Protein AF-A0A0P6VWA3-F1 (afdb_monomer_lite)

pLDDT: mean 84.45, std 20.55, range [25.78, 98.88]

Sequence (606 aa):
MAIVDSGRASSKIQTGTGPLGTPTGGAEAATGVLQTRLVQVMPKGQDPVPPPPKTKSGEGVPLSDRQVEQQPPVPKLVRAAAAAGVATKDELITTSGRPKDDRFFGLYKMSTGYKAVLGALEDYHGTVKNADTSGKTPRETVKSLMGQLDRIYDNADRYAAKAKHSHKGMVNEVQMQVEQDREVLAGLDKELADGGKIPAGMSFEKVLAFAREGISLNDMATVKDMTPLEARNHIEYQTIGKDIPEKTKTEYTEHGFRASEAVPLEQTGLGLFGGMKYRSLDIPITPETVTGTFSESTRTGKVEQLGSGACNTVYKTQFKLDGGKTFDGVFKPLAANDPNRSHRPEHGWVAKQTGVNQYNPQIALRNLATCSVANALKFDVVPHTEIGFTDIGKGETLGLVMARAQGKQAASTPREVFDNPEVRREIVKLQLLDHLVGQGDRHANNYFINVDKGTGKVTVTGIDNDQCFGKNLTDPNGIAQGYEDHNDGFRGTTLPPVIDSDMARAFETMTKEGLAVSMKGLRPSEISAAQDRLQAIKDHIGELRTKGRVIDPDKWGDKDVMKRFNSDNSYLGRDRHDAPRGTPSQVQQLDERQRMLQQNLALLFD

Radius of gyration: 30.19 Å; chains: 1; bounding box: 81×99×80 Å

Secondary structure (DSSP, 8-state):
-------------PPPP-------------EEEETTEEEE-PPS--PPPPPPPP--------GGG---PPPPSP-SHHHHTTSPPSPPHHHHHHHH--TT---BTTB----HHHHHHHHHHHHHHHHHHTGGGS---HHHHHHHHHHHHHHHHHHHHHHHTSTT-TTHHHHHHHHHHHHHHHHHHHHHHHHHHTT--PPTT--HHHHHHHHHTT--HHHHHHHTTS-HHHHHHHHHHHHS-TTS-HHHHHHHHHTT--HHHHHHHHHTT-HHHHHHHHHHTT---STTT----SSTTTB-SPPEEEEE-SS-EEEEEEEE-GGG-EEEEEEEEPPPP-TT-SS-S---HHHHHHT--TTS--HHHHHHHHHHHHHHHT---S--EEEEEEE-SSSEEEEEEEEPPPSEEGGGS-GGGGGSHHHHHHHHHHHHHHHHHT-TT--TTSEEEEE-TTT--EEEEE--GGG---TT--SGGGGBTTSSTT-TT--B-PPPS-EEHHHHHHHHH--HHHHHHHTBTB-HHHHHHHHHHHHHHHHHHHHHHHTT-EE-GGGGG-HHHHTT--TTT-HHHHHHHHSPPPPHHHHHHHHHHHHHHHHHHHHHH-

Organism: NCBI:txid665126

Structure (mmCIF, N/CA/C/O backbone):
data_AF-A0A0P6VWA3-F1
#
_entry.id   AF-A0A0P6VWA3-F1
#
loop_
_atom_site.group_PDB
_atom_site.id
_atom_site.type_symbol
_atom_site.label_atom_id
_atom_site.label_alt_id
_atom_site.label_comp_id
_atom_site.label_asym_id
_atom_site.label_entity_id
_atom_site.label_seq_id
_atom_site.pdbx_PDB_ins_code
_atom_site.Cartn_x
_atom_site.Cartn_y
_atom_site.Cartn_z
_atom_site.occupancy
_atom_site.B_iso_or_equiv
_atom_site.auth_seq_id
_atom_site.auth_comp_id
_atom_site.auth_asym_id
_atom_site.auth_atom_id
_atom_site.pdbx_PDB_model_num
ATOM 1 N N . MET A 1 1 ? 10.623 -0.859 39.874 1.00 29.02 1 MET A N 1
ATOM 2 C CA . MET A 1 1 ? 12.066 -0.849 40.204 1.00 29.02 1 MET A CA 1
ATOM 3 C C . MET A 1 1 ? 12.546 0.591 40.093 1.00 29.02 1 MET A C 1
ATOM 5 O O . MET A 1 1 ? 12.184 1.243 39.125 1.00 29.02 1 MET A O 1
ATOM 9 N N . ALA A 1 2 ? 13.194 1.103 41.137 1.00 28.30 2 ALA A N 1
ATOM 10 C CA . ALA A 1 2 ? 13.458 2.525 41.385 1.00 28.30 2 ALA A CA 1
ATOM 11 C C . ALA A 1 2 ? 14.798 3.029 40.798 1.00 28.30 2 ALA A C 1
ATOM 13 O O . ALA A 1 2 ? 15.605 2.196 40.393 1.00 28.30 2 ALA A O 1
ATOM 14 N N . ILE A 1 3 ? 15.021 4.359 40.932 1.00 28.89 3 ILE A N 1
ATOM 15 C CA . ILE A 1 3 ? 16.297 5.140 40.921 1.00 28.89 3 ILE A CA 1
ATOM 16 C C . ILE A 1 3 ? 16.714 5.697 39.532 1.00 28.89 3 ILE A C 1
ATOM 18 O O . ILE A 1 3 ? 16.654 4.955 38.565 1.00 28.89 3 ILE A O 1
ATOM 22 N N . VAL A 1 4 ? 17.174 6.947 39.303 1.00 29.80 4 VAL A N 1
ATOM 23 C CA . VAL A 1 4 ? 17.356 8.206 40.073 1.00 29.80 4 VAL A CA 1
ATOM 24 C C . VAL A 1 4 ? 17.513 9.389 39.087 1.00 29.80 4 VAL A C 1
ATOM 26 O O . VAL A 1 4 ? 17.902 9.224 37.935 1.00 29.80 4 VAL A O 1
ATOM 29 N N . ASP A 1 5 ? 17.201 10.562 39.629 1.00 31.12 5 ASP A N 1
ATOM 30 C CA . ASP A 1 5 ? 17.379 11.965 39.230 1.00 31.12 5 ASP A CA 1
ATOM 31 C C . ASP A 1 5 ? 18.788 12.401 38.734 1.00 31.12 5 ASP A C 1
ATOM 33 O O . ASP A 1 5 ? 19.809 11.915 39.217 1.00 31.12 5 ASP A O 1
ATOM 37 N N . SER A 1 6 ? 18.852 13.398 37.837 1.00 29.02 6 SER A N 1
ATOM 38 C CA . SER A 1 6 ? 19.932 14.410 37.803 1.00 29.02 6 SER A CA 1
ATOM 39 C C . SER A 1 6 ? 19.536 15.627 36.948 1.00 29.02 6 SER A C 1
ATOM 41 O O . SER A 1 6 ? 19.203 15.516 35.768 1.00 29.02 6 SER A O 1
ATOM 43 N N . GLY A 1 7 ? 19.555 16.807 37.575 1.00 26.28 7 GLY A N 1
ATOM 44 C CA . GLY A 1 7 ? 19.090 18.071 37.007 1.00 26.28 7 GLY A CA 1
ATOM 45 C C . GLY A 1 7 ? 20.069 18.802 36.083 1.00 26.28 7 GLY A C 1
ATOM 46 O O . GLY A 1 7 ? 21.224 18.414 35.899 1.00 26.28 7 GLY A O 1
ATOM 47 N N . ARG A 1 8 ? 19.614 19.939 35.534 1.00 28.30 8 ARG A N 1
ATOM 48 C CA . ARG A 1 8 ? 20.499 20.963 34.964 1.00 28.30 8 ARG A CA 1
ATOM 49 C C . ARG A 1 8 ? 19.895 22.370 34.978 1.00 28.30 8 ARG A C 1
ATOM 51 O O . ARG A 1 8 ? 18.686 22.557 34.952 1.00 28.30 8 ARG A O 1
ATOM 58 N N . ALA A 1 9 ? 20.821 23.320 35.066 1.00 29.31 9 ALA A N 1
ATOM 59 C CA . ALA A 1 9 ? 20.703 24.713 35.472 1.00 29.31 9 ALA A CA 1
ATOM 60 C C . ALA A 1 9 ? 19.922 25.649 34.531 1.00 29.31 9 ALA A C 1
ATOM 62 O O . ALA A 1 9 ? 19.940 25.508 33.311 1.00 29.31 9 ALA A O 1
ATOM 63 N N . SER A 1 10 ? 19.337 26.684 35.140 1.00 29.56 10 SER A N 1
ATOM 64 C CA . SER A 1 10 ? 18.734 27.861 34.509 1.00 29.56 10 SER A CA 1
ATOM 65 C C . SER A 1 10 ? 19.758 28.985 34.299 1.00 29.56 10 SER A C 1
ATOM 67 O O . SER A 1 10 ? 20.452 29.352 35.250 1.00 29.56 10 SER A O 1
ATOM 69 N N . SER A 1 11 ? 19.782 29.613 33.121 1.00 29.30 11 SER A N 1
ATOM 70 C CA . SER A 1 11 ? 20.438 30.909 32.893 1.00 29.30 11 SER A CA 1
ATOM 71 C C . SER A 1 11 ? 19.397 31.988 32.561 1.00 29.30 11 SER A C 1
ATOM 73 O O . SER A 1 11 ? 18.487 31.785 31.761 1.00 29.30 11 SER A O 1
ATOM 75 N N . LYS A 1 12 ? 19.513 33.137 33.238 1.00 30.42 12 LYS A N 1
ATOM 76 C CA . LYS A 1 12 ? 18.725 34.360 33.019 1.00 30.42 12 LYS A CA 1
ATOM 77 C C . LYS A 1 12 ? 19.451 35.253 32.009 1.00 30.42 12 LYS A C 1
ATOM 79 O O . LYS A 1 12 ? 20.659 35.433 32.133 1.00 30.42 12 LYS A O 1
ATOM 84 N N . ILE A 1 13 ? 18.713 35.867 31.084 1.00 33.00 13 ILE A N 1
ATOM 85 C CA . ILE A 1 13 ? 19.200 36.946 30.210 1.00 33.00 13 ILE A CA 1
ATOM 86 C C . ILE A 1 13 ? 18.496 38.249 30.616 1.00 33.00 13 ILE A C 1
ATOM 88 O O . ILE A 1 13 ? 17.271 38.296 30.712 1.00 33.00 13 ILE A O 1
ATOM 92 N N . GLN A 1 14 ? 19.294 39.284 30.892 1.00 28.48 14 GLN A N 1
ATOM 93 C CA . GLN A 1 14 ? 18.875 40.663 31.162 1.00 28.48 14 GLN A CA 1
ATOM 94 C C . GLN A 1 14 ? 18.567 41.406 29.855 1.00 28.48 14 GLN A C 1
ATOM 96 O O . GLN A 1 14 ? 19.336 41.334 28.899 1.00 28.48 14 GLN A O 1
ATOM 101 N N . THR A 1 15 ? 17.482 42.179 29.844 1.00 31.05 15 THR A N 1
ATOM 102 C CA . THR A 1 15 ? 17.132 43.134 28.784 1.00 31.05 15 THR A CA 1
ATOM 103 C C . THR A 1 15 ? 17.489 44.554 29.223 1.00 31.05 15 THR A C 1
ATOM 105 O O . THR A 1 15 ? 16.989 45.019 30.246 1.00 31.05 15 THR A O 1
ATOM 108 N N . GLY A 1 16 ? 18.329 45.244 28.450 1.00 30.78 16 GLY A N 1
ATOM 109 C CA . GLY A 1 16 ? 18.623 46.669 28.613 1.00 30.78 16 GLY A CA 1
ATOM 110 C C . GLY A 1 16 ? 17.874 47.507 27.576 1.00 30.78 16 GLY A C 1
ATOM 111 O O . GLY A 1 16 ? 17.970 47.247 26.380 1.00 30.78 16 GLY A O 1
ATOM 112 N N . THR A 1 17 ? 17.132 48.507 28.042 1.00 38.19 17 THR A N 1
ATOM 113 C CA . THR A 1 17 ? 16.435 49.524 27.239 1.00 38.19 17 THR A CA 1
ATOM 114 C C . THR A 1 17 ? 17.235 50.828 27.230 1.00 38.19 17 THR A C 1
ATOM 116 O O . THR A 1 17 ? 17.631 51.298 28.295 1.00 38.19 17 THR A O 1
ATOM 119 N N . GLY A 1 18 ? 17.417 51.442 26.058 1.00 30.61 18 GLY A N 1
ATOM 120 C CA . GLY A 1 18 ? 17.991 52.785 25.892 1.00 30.61 18 GLY A CA 1
ATOM 121 C C . GLY A 1 18 ? 17.266 53.575 24.786 1.00 30.61 18 GLY A C 1
ATOM 122 O O . GLY A 1 18 ? 16.712 52.942 23.885 1.00 30.61 18 GLY A O 1
ATOM 123 N N . PRO A 1 19 ? 17.197 54.922 24.866 1.00 46.25 19 PRO A N 1
ATOM 124 C CA . PRO A 1 19 ? 16.152 55.714 24.214 1.00 46.25 19 PRO A CA 1
ATOM 125 C C . PRO A 1 19 ? 16.518 56.249 22.818 1.00 46.25 19 PRO A C 1
ATOM 127 O O . PRO A 1 19 ? 17.682 56.460 22.483 1.00 46.25 19 PRO A O 1
ATOM 130 N N . LEU A 1 20 ? 15.468 56.499 22.030 1.00 33.12 20 LEU A N 1
ATOM 131 C CA . LEU A 1 20 ? 15.472 57.045 20.671 1.00 33.12 20 LEU A CA 1
ATOM 132 C C . LEU A 1 20 ? 15.715 58.562 20.654 1.00 33.12 20 LEU A C 1
ATOM 134 O O . LEU A 1 20 ? 15.018 59.311 21.336 1.00 33.12 20 LEU A O 1
ATOM 138 N N . GLY A 1 21 ? 16.640 59.005 19.801 1.00 33.06 21 GLY A N 1
ATOM 139 C CA . GLY A 1 21 ? 16.769 60.391 19.349 1.00 33.06 21 GLY A CA 1
ATOM 140 C C . GLY A 1 21 ? 16.427 60.505 17.860 1.00 33.06 21 GLY A C 1
ATOM 141 O O . GLY A 1 21 ? 16.848 59.675 17.057 1.00 33.06 21 GLY A O 1
ATOM 142 N N . THR A 1 22 ? 15.654 61.525 17.496 1.00 41.66 22 THR A N 1
ATOM 143 C CA . THR A 1 22 ? 15.329 61.914 16.113 1.00 41.66 22 THR A CA 1
ATOM 144 C C . THR A 1 22 ? 16.377 62.859 15.528 1.00 41.66 22 THR A C 1
ATOM 146 O O . THR A 1 22 ? 16.824 63.766 16.234 1.00 41.66 22 THR A O 1
ATOM 149 N N . PRO A 1 23 ? 16.660 62.750 14.217 1.00 44.94 23 PRO A N 1
ATOM 150 C CA . PRO A 1 23 ? 16.728 63.967 13.411 1.00 44.94 23 PRO A CA 1
ATOM 151 C C . PRO A 1 23 ? 16.060 63.857 12.027 1.00 44.94 23 PRO A C 1
ATOM 153 O O . PRO A 1 23 ? 16.037 62.821 11.369 1.00 44.94 23 PRO A O 1
ATOM 156 N N . THR A 1 24 ? 15.534 65.003 11.610 1.00 43.28 24 THR A N 1
ATOM 157 C CA . THR A 1 24 ? 15.007 65.388 10.296 1.00 43.28 24 THR A CA 1
ATOM 158 C C . THR A 1 24 ? 16.122 65.622 9.266 1.00 43.28 24 THR A C 1
ATOM 160 O O . THR A 1 24 ? 17.101 66.291 9.589 1.00 43.28 24 THR A O 1
ATOM 163 N N . GLY A 1 25 ? 15.942 65.180 8.014 1.00 36.12 25 GLY A N 1
ATOM 164 C CA . GLY A 1 25 ? 16.784 65.570 6.869 1.00 36.12 25 GLY A CA 1
ATOM 165 C C . GLY A 1 25 ? 16.559 64.689 5.631 1.00 36.12 25 GLY A C 1
ATOM 166 O O . GLY A 1 25 ? 16.526 63.471 5.757 1.00 36.12 25 GLY A O 1
ATOM 167 N N . GLY A 1 26 ? 16.337 65.307 4.464 1.00 44.59 26 GLY A N 1
ATOM 168 C CA . GLY A 1 26 ? 15.870 64.682 3.215 1.00 44.59 26 GLY A CA 1
ATOM 169 C C . GLY A 1 26 ? 16.805 63.641 2.586 1.00 44.59 26 GLY A C 1
ATOM 170 O O . GLY A 1 26 ? 18.021 63.700 2.739 1.00 44.59 26 GLY A O 1
ATOM 171 N N . ALA A 1 27 ? 16.207 62.685 1.869 1.00 38.75 27 ALA A N 1
ATOM 172 C CA . ALA A 1 27 ? 16.892 61.554 1.251 1.00 38.75 27 ALA A CA 1
ATOM 173 C C . ALA A 1 27 ? 17.124 61.774 -0.255 1.00 38.75 27 ALA A C 1
ATOM 175 O O . ALA A 1 27 ? 16.176 61.774 -1.040 1.00 38.75 27 ALA A O 1
ATOM 176 N N . GLU A 1 28 ? 18.391 61.883 -0.652 1.00 47.25 28 GLU A N 1
ATOM 177 C CA . GLU A 1 28 ? 18.857 61.411 -1.960 1.00 47.25 28 GLU A CA 1
ATOM 178 C C . GLU A 1 28 ? 19.070 59.887 -1.894 1.00 47.25 28 GLU A C 1
ATOM 180 O O . GLU A 1 28 ? 19.387 59.331 -0.839 1.00 47.25 28 GLU A O 1
ATOM 185 N N . ALA A 1 29 ? 18.860 59.190 -3.013 1.00 45.09 29 ALA A N 1
ATOM 186 C CA . ALA A 1 29 ? 18.964 57.735 -3.078 1.00 45.09 29 ALA A CA 1
ATOM 187 C C . ALA A 1 29 ? 20.415 57.266 -2.857 1.00 45.09 29 ALA A C 1
ATOM 189 O O . ALA A 1 29 ? 21.294 57.536 -3.673 1.00 45.09 29 ALA A O 1
ATOM 190 N N . ALA A 1 30 ? 20.658 56.526 -1.772 1.00 50.25 30 ALA A N 1
ATOM 191 C CA . ALA A 1 30 ? 21.959 55.938 -1.467 1.00 50.25 30 ALA A CA 1
ATOM 192 C C . ALA A 1 30 ? 22.078 54.507 -2.027 1.00 50.25 30 ALA A C 1
ATOM 194 O O . ALA A 1 30 ? 21.204 53.661 -1.827 1.00 50.25 30 ALA A O 1
ATOM 195 N N . THR A 1 31 ? 23.192 54.218 -2.699 1.00 54.75 31 THR A N 1
ATOM 196 C CA . THR A 1 31 ? 23.594 52.866 -3.122 1.00 54.75 31 THR A CA 1
ATOM 197 C C . THR A 1 31 ? 24.537 52.232 -2.100 1.00 54.75 31 THR A C 1
ATOM 199 O O . THR A 1 31 ? 25.479 52.884 -1.654 1.00 54.75 31 THR A O 1
ATOM 202 N N . GLY A 1 32 ? 24.327 50.952 -1.769 1.00 54.09 32 GLY A N 1
ATOM 203 C CA . GLY A 1 32 ? 25.203 50.166 -0.890 1.00 54.09 32 GLY A CA 1
ATOM 204 C C . GLY A 1 32 ? 25.600 48.823 -1.512 1.00 54.09 32 GLY A C 1
ATOM 205 O O . GLY A 1 32 ? 24.932 48.329 -2.419 1.00 54.09 32 GLY A O 1
ATOM 206 N N . VAL A 1 33 ? 26.698 48.224 -1.037 1.00 47.53 33 VAL A N 1
ATOM 207 C CA . VAL A 1 33 ? 27.188 46.911 -1.496 1.00 47.53 33 VAL A CA 1
ATOM 208 C C . VAL A 1 33 ? 26.955 45.872 -0.404 1.00 47.53 33 VAL A C 1
ATOM 210 O O . VAL A 1 33 ? 27.477 46.010 0.701 1.00 47.53 33 VAL A O 1
ATOM 213 N N . LEU A 1 34 ? 26.206 44.815 -0.723 1.00 41.41 34 LEU A N 1
ATOM 214 C CA . LEU A 1 34 ? 26.007 43.658 0.150 1.00 41.41 34 LEU A CA 1
ATOM 215 C C . LEU A 1 34 ? 26.548 42.421 -0.569 1.00 41.41 34 LEU A C 1
ATOM 217 O O . LEU A 1 34 ? 26.123 42.128 -1.683 1.00 41.41 34 LEU A O 1
ATOM 221 N N . GLN A 1 35 ? 27.508 41.725 0.051 1.00 39.38 35 GLN A N 1
ATOM 222 C CA . GLN A 1 35 ? 28.120 40.495 -0.483 1.00 39.38 35 GLN A CA 1
ATOM 223 C C . GLN A 1 35 ? 28.486 40.605 -1.975 1.00 39.38 35 GLN A C 1
ATOM 225 O O . GLN A 1 35 ? 27.972 39.871 -2.811 1.00 39.38 35 GLN A O 1
ATOM 230 N N . THR A 1 36 ? 29.341 41.584 -2.288 1.00 39.00 36 THR A N 1
ATOM 231 C CA . THR A 1 36 ? 29.910 41.860 -3.624 1.00 39.00 36 THR A CA 1
ATOM 232 C C . THR A 1 36 ? 28.933 42.242 -4.745 1.00 39.00 36 THR A C 1
ATOM 234 O O . THR A 1 36 ? 29.377 42.434 -5.877 1.00 39.00 36 THR A O 1
ATOM 237 N N . ARG A 1 37 ? 27.641 42.479 -4.464 1.00 35.06 37 ARG A N 1
ATOM 238 C CA . ARG A 1 37 ? 26.705 43.100 -5.423 1.00 35.06 37 ARG A CA 1
ATOM 239 C C . ARG A 1 37 ? 26.269 44.498 -4.989 1.00 35.06 37 ARG A C 1
ATOM 241 O O . ARG A 1 37 ? 25.969 44.735 -3.820 1.00 35.06 37 ARG A O 1
ATOM 248 N N . LEU A 1 38 ? 26.226 45.415 -5.959 1.00 40.44 38 LEU A N 1
ATOM 249 C CA . LEU A 1 38 ? 25.629 46.744 -5.820 1.00 40.44 38 LEU A CA 1
ATOM 250 C C . LEU A 1 38 ? 24.112 46.582 -5.715 1.00 40.44 38 LEU A C 1
ATOM 252 O O . LEU A 1 38 ? 23.488 46.027 -6.619 1.00 40.44 38 LEU A O 1
ATOM 256 N N . VAL A 1 39 ? 23.530 47.049 -4.615 1.00 47.38 39 VAL A N 1
ATOM 257 C CA . VAL A 1 39 ? 22.087 46.989 -4.384 1.00 47.38 39 VAL A CA 1
ATOM 258 C C . VAL A 1 39 ? 21.561 48.405 -4.202 1.00 47.38 39 VAL A C 1
ATOM 260 O O . VAL A 1 39 ? 22.094 49.199 -3.422 1.00 47.38 39 VAL A O 1
ATOM 263 N N . GLN A 1 40 ? 20.510 48.727 -4.949 1.00 46.22 40 GLN A N 1
ATOM 264 C CA . GLN A 1 40 ? 19.810 49.997 -4.839 1.00 46.22 40 GLN A CA 1
ATOM 265 C C . GLN A 1 40 ? 18.735 49.843 -3.762 1.00 46.22 40 GLN A C 1
ATOM 267 O O . GLN A 1 40 ? 17.825 49.025 -3.900 1.00 46.22 40 GLN A O 1
ATOM 272 N N . VAL A 1 41 ? 18.862 50.577 -2.658 1.00 49.75 41 VAL A N 1
ATOM 273 C CA . VAL A 1 41 ? 17.871 50.523 -1.579 1.00 49.75 41 VAL A CA 1
ATOM 274 C C . VAL A 1 41 ? 16.737 51.473 -1.945 1.00 49.75 41 VAL A C 1
ATOM 276 O O . VAL A 1 41 ? 16.939 52.684 -2.024 1.00 49.75 41 VAL A O 1
ATOM 279 N N . MET A 1 42 ? 15.548 50.929 -2.210 1.00 41.47 42 MET A N 1
ATOM 280 C CA . MET A 1 42 ? 14.375 51.752 -2.509 1.00 41.47 42 MET A CA 1
ATOM 281 C C . MET A 1 42 ? 13.922 52.534 -1.265 1.00 41.47 42 MET A C 1
ATOM 283 O O . MET A 1 42 ? 13.953 51.990 -0.155 1.00 41.47 42 MET A O 1
ATOM 287 N N . PRO A 1 43 ? 13.472 53.792 -1.422 1.00 44.81 43 PRO A N 1
ATOM 288 C CA . PRO A 1 43 ? 12.940 54.559 -0.308 1.00 44.81 43 PRO A CA 1
ATOM 289 C C . PRO A 1 43 ? 11.642 53.923 0.208 1.00 44.81 43 PRO A C 1
ATOM 291 O O . PRO A 1 43 ? 10.759 53.543 -0.559 1.00 44.81 43 PRO A O 1
ATOM 294 N N . LYS A 1 44 ? 11.531 53.804 1.535 1.00 41.84 44 LYS A N 1
ATOM 295 C CA . LYS A 1 44 ? 10.328 53.319 2.226 1.00 41.84 44 LYS A CA 1
ATOM 296 C C . LYS A 1 44 ? 9.142 54.238 1.908 1.00 41.84 44 LYS A C 1
ATOM 298 O O . LYS A 1 44 ? 9.181 55.405 2.289 1.00 41.84 44 LYS A O 1
ATOM 303 N N . GLY A 1 45 ? 8.087 53.705 1.284 1.00 44.44 45 GLY A N 1
ATOM 304 C CA . GLY A 1 45 ? 6.815 54.428 1.147 1.00 44.44 45 GLY A CA 1
ATOM 305 C C . GLY A 1 45 ? 5.917 54.106 -0.051 1.00 44.44 45 GLY A C 1
ATOM 306 O O . GLY A 1 45 ? 4.948 54.830 -0.246 1.00 44.44 45 GLY A O 1
ATOM 307 N N . GLN A 1 46 ? 6.184 53.071 -0.852 1.00 37.00 46 GLN A N 1
ATOM 308 C CA . GLN A 1 46 ? 5.254 52.638 -1.903 1.00 37.00 46 GLN A CA 1
ATOM 309 C C . GLN A 1 46 ? 5.007 51.135 -1.804 1.00 37.00 46 GLN A C 1
ATOM 311 O O . GLN A 1 46 ? 5.927 50.337 -1.982 1.00 37.00 46 GLN A O 1
ATOM 316 N N . ASP A 1 47 ? 3.763 50.765 -1.503 1.00 38.06 47 ASP A N 1
ATOM 317 C CA . ASP A 1 47 ? 3.313 49.379 -1.576 1.00 38.06 47 ASP A CA 1
ATOM 318 C C . ASP A 1 47 ? 3.260 48.936 -3.048 1.00 38.06 47 ASP A C 1
ATOM 320 O O . ASP A 1 47 ? 2.766 49.684 -3.900 1.00 38.06 47 ASP A O 1
ATOM 324 N N . PRO A 1 48 ? 3.766 47.738 -3.387 1.00 34.44 48 PRO A N 1
ATOM 325 C CA . PRO A 1 48 ? 3.708 47.242 -4.751 1.00 34.44 48 PRO A CA 1
ATOM 326 C C . PRO A 1 48 ? 2.256 46.960 -5.151 1.00 34.44 48 PRO A C 1
ATOM 328 O O . PRO A 1 48 ? 1.525 46.245 -4.464 1.00 34.44 48 PRO A O 1
ATOM 331 N N . VAL A 1 49 ? 1.853 47.499 -6.303 1.00 39.59 49 VAL A N 1
ATOM 332 C CA . VAL A 1 49 ? 0.581 47.165 -6.952 1.00 39.59 49 VAL A CA 1
ATOM 333 C C . VAL A 1 49 ? 0.600 45.671 -7.305 1.00 39.59 49 VAL A C 1
ATOM 335 O O . VAL A 1 49 ? 1.520 45.233 -8.003 1.00 39.59 49 VAL A O 1
ATOM 338 N N . PRO A 1 50 ? -0.371 44.865 -6.837 1.00 36.72 50 PRO A N 1
ATOM 339 C CA . PRO A 1 50 ? -0.389 43.441 -7.128 1.00 36.72 50 PRO A CA 1
ATOM 340 C C . PRO A 1 50 ? -0.718 43.201 -8.609 1.00 36.72 50 PRO A C 1
ATOM 342 O O . PRO A 1 50 ? -1.513 43.942 -9.196 1.00 36.72 50 PRO A O 1
ATOM 345 N N . PRO A 1 51 ? -0.135 42.162 -9.233 1.00 36.94 51 PRO A N 1
ATOM 346 C CA . PRO A 1 51 ? -0.459 41.810 -10.607 1.00 36.94 51 PRO A CA 1
ATOM 347 C C . PRO A 1 51 ? -1.930 41.373 -10.726 1.00 36.94 51 PRO A C 1
ATOM 349 O O . PRO A 1 51 ? -2.502 40.858 -9.758 1.00 36.94 51 PRO A O 1
ATOM 352 N N . PRO A 1 52 ? -2.556 41.547 -11.906 1.00 32.97 52 PRO A N 1
ATOM 353 C CA . PRO A 1 52 ? -3.947 41.168 -12.110 1.00 32.97 52 PRO A CA 1
ATOM 354 C C . PRO A 1 52 ? -4.147 39.655 -11.900 1.00 32.97 52 PRO A C 1
ATOM 356 O O . PRO A 1 52 ? -3.269 38.857 -12.251 1.00 32.97 52 PRO A O 1
ATOM 359 N N . PRO A 1 53 ? -5.293 39.240 -11.328 1.00 30.52 53 PRO A N 1
ATOM 360 C CA . PRO A 1 53 ? -5.549 37.846 -11.003 1.00 30.52 53 PRO A CA 1
ATOM 361 C C . PRO A 1 53 ? -5.621 37.002 -12.278 1.00 30.52 53 PRO A C 1
ATOM 363 O O . PRO A 1 53 ? -6.409 37.275 -13.183 1.00 30.52 53 PRO A O 1
ATOM 366 N N . LYS A 1 54 ? -4.817 35.935 -12.329 1.00 32.66 54 LYS A N 1
ATOM 367 C CA . LYS A 1 54 ? -5.007 34.861 -13.306 1.00 32.66 54 LYS A CA 1
ATOM 368 C C . LYS A 1 54 ? -6.349 34.186 -13.013 1.00 32.66 54 LYS A C 1
ATOM 370 O O . LYS A 1 54 ? -6.570 33.712 -11.899 1.00 32.66 54 LYS A O 1
ATOM 375 N N . THR A 1 55 ? -7.232 34.141 -14.005 1.00 31.88 55 THR A N 1
ATOM 376 C CA . THR A 1 55 ? -8.476 33.366 -13.973 1.00 31.88 55 THR A CA 1
ATOM 377 C C . THR A 1 55 ? -8.149 31.891 -13.740 1.00 31.88 55 THR A C 1
ATOM 379 O O . THR A 1 55 ? -7.574 31.238 -14.608 1.00 31.88 55 THR A O 1
ATOM 382 N N . LYS A 1 56 ? -8.481 31.379 -12.549 1.00 34.94 56 LYS A N 1
ATOM 383 C CA . LYS A 1 56 ? -8.399 29.957 -12.206 1.00 34.94 56 LYS A CA 1
ATOM 384 C C . LYS A 1 56 ? -9.687 29.264 -12.647 1.00 34.94 56 LYS A C 1
ATOM 386 O O . LYS A 1 56 ? -10.745 29.518 -12.082 1.00 34.94 56 LYS A O 1
ATOM 391 N N . SER A 1 57 ? -9.585 28.382 -13.633 1.00 35.38 57 SER A N 1
ATOM 392 C CA . SER A 1 57 ? -10.540 27.299 -13.860 1.00 35.38 57 SER A CA 1
ATOM 393 C C . SER A 1 57 ? -10.100 26.085 -13.042 1.00 35.38 57 SER A C 1
ATOM 395 O O . SER A 1 57 ? -8.968 25.631 -13.205 1.00 35.38 57 SER A O 1
ATOM 397 N N . GLY A 1 58 ? -10.980 25.566 -12.188 1.00 34.72 58 GLY A N 1
ATOM 398 C CA . GLY A 1 58 ? -10.778 24.293 -11.495 1.00 34.72 58 GLY A CA 1
ATOM 399 C C . GLY A 1 58 ? -11.241 24.333 -10.046 1.00 34.72 58 GLY A C 1
ATOM 400 O O . GLY A 1 58 ? -10.425 24.446 -9.137 1.00 34.72 58 GLY A O 1
ATOM 401 N N . GLU A 1 59 ? -12.551 24.242 -9.826 1.00 33.78 59 GLU A N 1
ATOM 402 C CA . GLU A 1 59 ? -13.073 23.765 -8.545 1.00 33.78 59 GLU A CA 1
ATOM 403 C C . GLU A 1 59 ? -12.635 22.303 -8.370 1.00 33.78 59 GLU A C 1
ATOM 405 O O . GLU A 1 59 ? -12.781 21.486 -9.282 1.00 33.78 59 GLU A O 1
ATOM 410 N N . GLY A 1 60 ? -12.044 21.973 -7.221 1.00 32.69 60 GLY A N 1
ATOM 411 C CA . GLY A 1 60 ? -11.620 20.613 -6.907 1.00 32.69 60 GLY A CA 1
ATOM 412 C C . GLY A 1 60 ? -12.824 19.678 -6.804 1.00 32.69 60 GLY A C 1
ATOM 413 O O . GLY A 1 60 ? -13.551 19.700 -5.813 1.00 32.69 60 GLY A O 1
ATOM 414 N N . VAL A 1 61 ? -13.022 18.850 -7.826 1.00 36.53 61 VAL A N 1
ATOM 415 C CA . VAL A 1 61 ? -14.035 17.790 -7.846 1.00 36.53 61 VAL A CA 1
ATOM 416 C C . VAL A 1 61 ? -13.609 16.659 -6.887 1.00 36.53 61 VAL A C 1
ATOM 418 O O . VAL A 1 61 ? -12.450 16.221 -6.964 1.00 36.53 61 VAL A O 1
ATOM 421 N N . PRO A 1 62 ? -14.501 16.169 -5.997 1.00 37.62 62 PRO A N 1
ATOM 422 C CA . PRO A 1 62 ? -14.260 14.987 -5.168 1.00 37.62 62 PRO A CA 1
ATOM 423 C C . PRO A 1 62 ? -13.787 13.791 -6.007 1.00 37.62 62 PRO A C 1
ATOM 425 O O . PRO A 1 62 ? -14.228 13.606 -7.138 1.00 37.62 62 PRO A O 1
ATOM 428 N N . LEU A 1 63 ? -12.905 12.950 -5.457 1.00 34.81 63 LEU A N 1
ATOM 429 C CA . LEU A 1 63 ? -12.345 11.768 -6.141 1.00 34.81 63 LEU A CA 1
ATOM 430 C C . LEU A 1 63 ? -13.410 10.840 -6.760 1.00 34.81 63 LEU A C 1
ATOM 432 O O . LEU A 1 63 ? -13.115 10.162 -7.739 1.00 34.81 63 LEU A O 1
ATOM 436 N N . SER A 1 64 ? -14.633 10.832 -6.222 1.00 31.52 64 SER A N 1
ATOM 437 C CA . SER A 1 64 ? -15.768 10.054 -6.730 1.00 31.52 64 SER A CA 1
ATOM 438 C C . SER A 1 64 ? -16.332 10.536 -8.071 1.00 31.52 64 SER A C 1
ATOM 440 O O . SER A 1 64 ? -16.943 9.733 -8.768 1.00 31.52 64 SER A O 1
ATOM 442 N N . ASP A 1 65 ? -16.118 11.803 -8.444 1.00 33.06 65 ASP A N 1
ATOM 443 C CA . ASP A 1 65 ? -16.825 12.460 -9.558 1.00 33.06 65 ASP A CA 1
ATOM 444 C C . ASP A 1 65 ? -15.900 12.872 -10.720 1.00 33.06 65 ASP A C 1
ATOM 446 O O . ASP A 1 65 ? -16.310 13.574 -11.647 1.00 33.06 65 ASP A O 1
ATOM 450 N N . ARG A 1 66 ? -14.636 12.428 -10.715 1.00 44.88 66 ARG A N 1
ATOM 451 C CA . ARG A 1 66 ? -13.718 12.653 -11.841 1.00 44.88 66 ARG A CA 1
ATOM 452 C C . ARG A 1 66 ? -14.070 11.705 -12.988 1.00 44.88 66 ARG A C 1
ATOM 454 O O . ARG A 1 66 ? -13.928 10.491 -12.858 1.00 44.88 66 ARG A O 1
ATOM 461 N N . GLN A 1 67 ? -14.506 12.249 -14.127 1.00 29.27 67 GLN A N 1
ATOM 462 C CA . GLN A 1 67 ? -14.615 11.455 -15.350 1.00 29.27 67 GLN A CA 1
ATOM 463 C C . GLN A 1 67 ? -13.228 10.951 -15.760 1.00 29.27 67 GLN A C 1
ATOM 465 O O . GLN A 1 67 ? -12.260 11.709 -15.776 1.00 29.27 67 GLN A O 1
ATOM 470 N N . VAL A 1 68 ? -13.150 9.657 -16.077 1.00 30.44 68 VAL A N 1
ATOM 471 C CA . VAL A 1 68 ? -11.945 9.011 -16.600 1.00 30.44 68 VAL A CA 1
ATOM 472 C C . VAL A 1 68 ? -11.649 9.621 -17.967 1.00 30.44 68 VAL A C 1
ATOM 474 O O . VAL A 1 68 ? -12.299 9.291 -18.959 1.00 30.44 68 VAL A O 1
ATOM 477 N N . GLU A 1 69 ? -10.695 10.546 -18.005 1.00 29.05 69 GLU A N 1
ATOM 478 C CA . GLU A 1 69 ? -10.099 11.039 -19.243 1.00 29.05 69 GLU A CA 1
ATOM 479 C C . GLU A 1 69 ? -9.573 9.840 -20.046 1.00 29.05 69 GLU A C 1
ATOM 481 O O . GLU A 1 69 ? -9.051 8.877 -19.472 1.00 29.05 69 GLU A O 1
ATOM 486 N N . GLN A 1 70 ? -9.787 9.854 -21.366 1.00 26.36 70 GLN A N 1
ATOM 487 C CA . GLN A 1 70 ? -9.411 8.744 -22.240 1.00 26.36 70 GLN A CA 1
ATOM 488 C C . GLN A 1 70 ? -7.939 8.393 -22.019 1.00 26.36 70 GLN A C 1
ATOM 490 O O . GLN A 1 70 ? -7.056 9.223 -22.230 1.00 26.36 70 GLN A O 1
ATOM 495 N N . GLN A 1 71 ? -7.687 7.163 -21.563 1.00 25.78 71 GLN A N 1
ATOM 496 C CA . GLN A 1 71 ? -6.332 6.703 -21.298 1.00 25.78 71 GLN A CA 1
ATOM 497 C C . GLN A 1 71 ? -5.495 6.797 -22.586 1.00 25.78 71 GLN A C 1
ATOM 499 O O . GLN A 1 71 ? -5.923 6.260 -23.613 1.00 25.78 71 GLN A O 1
ATOM 504 N N . PRO A 1 72 ? -4.298 7.415 -22.549 1.00 31.42 72 PRO A N 1
ATOM 505 C CA . PRO A 1 72 ? -3.316 7.237 -23.612 1.00 31.42 72 PRO A CA 1
ATOM 506 C C . PRO A 1 72 ? -2.987 5.738 -23.791 1.00 31.42 72 PRO A C 1
ATOM 508 O O . PRO A 1 72 ? -3.259 4.935 -22.889 1.00 31.42 72 PRO A O 1
ATOM 511 N N . PRO A 1 73 ? -2.442 5.334 -24.957 1.00 29.92 73 PRO A N 1
ATOM 512 C CA . PRO A 1 73 ? -2.215 3.933 -25.306 1.00 29.92 73 PRO A CA 1
ATOM 513 C C . PRO A 1 73 ? -1.500 3.145 -24.196 1.00 29.92 73 PRO A C 1
ATOM 515 O O . PRO A 1 73 ? -0.649 3.647 -23.468 1.00 29.92 73 PRO A O 1
ATOM 518 N N . VAL A 1 74 ? -1.934 1.893 -24.055 1.00 34.38 74 VAL A N 1
ATOM 519 C CA . VAL A 1 74 ? -1.837 1.046 -22.858 1.00 34.38 74 VAL A CA 1
ATOM 520 C C . VAL A 1 74 ? -0.427 0.997 -22.218 1.00 34.38 74 VAL A C 1
ATOM 522 O O . VAL A 1 74 ? 0.489 0.435 -22.814 1.00 34.38 74 VAL A O 1
ATOM 525 N N . PRO A 1 75 ? -0.258 1.428 -20.950 1.00 42.41 75 PRO A N 1
ATOM 526 C CA . PRO A 1 75 ? 1.043 1.554 -20.282 1.00 42.41 75 PRO A CA 1
ATOM 527 C C . PRO A 1 75 ? 1.455 0.275 -19.526 1.00 42.41 75 PRO A C 1
ATOM 529 O O . PRO A 1 75 ? 1.643 0.304 -18.309 1.00 42.41 75 PRO A O 1
ATOM 532 N N . LYS A 1 76 ? 1.552 -0.884 -20.197 1.00 45.91 76 LYS A N 1
ATOM 533 C CA . LYS A 1 76 ? 1.957 -2.135 -19.508 1.00 45.91 76 LYS A CA 1
ATOM 534 C C . LYS A 1 76 ? 3.472 -2.375 -19.472 1.00 45.91 76 LYS A C 1
ATOM 536 O O . LYS A 1 76 ? 3.957 -2.802 -18.433 1.00 45.91 76 LYS A O 1
ATOM 541 N N . LEU A 1 77 ? 4.230 -2.018 -20.513 1.00 47.03 77 LEU A N 1
ATOM 542 C CA . LEU A 1 77 ? 5.706 -2.076 -20.473 1.00 47.03 77 LEU A CA 1
ATOM 543 C C . LEU A 1 77 ? 6.316 -0.994 -19.558 1.00 47.03 77 LEU A C 1
ATOM 545 O O . LEU A 1 77 ? 7.344 -1.209 -18.922 1.00 47.03 77 LEU A O 1
ATOM 549 N N . VAL A 1 78 ? 5.621 0.137 -19.402 1.00 48.53 78 VAL A N 1
ATOM 550 C CA . VAL A 1 78 ? 6.094 1.339 -18.689 1.00 48.53 78 VAL A CA 1
ATOM 551 C C . VAL A 1 78 ? 6.130 1.181 -17.158 1.00 48.53 78 VAL A C 1
ATOM 553 O O . VAL A 1 78 ? 6.786 1.971 -16.488 1.00 48.53 78 VAL A O 1
ATOM 556 N N . ARG A 1 79 ? 5.469 0.177 -16.557 1.00 43.28 79 ARG A N 1
ATOM 557 C CA . ARG A 1 79 ? 5.530 -0.036 -15.091 1.00 43.28 79 ARG A CA 1
ATOM 558 C C . ARG A 1 79 ? 6.615 -1.005 -14.624 1.00 43.28 79 ARG A C 1
ATOM 560 O O . ARG A 1 79 ? 7.124 -0.803 -13.530 1.00 43.28 79 ARG A O 1
ATOM 567 N N . ALA A 1 80 ? 6.983 -1.995 -15.435 1.00 45.38 80 ALA A N 1
ATOM 568 C CA . ALA A 1 80 ? 7.978 -3.009 -15.064 1.00 45.38 80 ALA A CA 1
ATOM 569 C C . ALA A 1 80 ? 9.430 -2.537 -15.267 1.00 45.38 80 ALA A C 1
ATOM 571 O O . ALA A 1 80 ? 10.372 -3.097 -14.711 1.00 45.38 80 ALA A O 1
ATOM 572 N N . ALA A 1 81 ? 9.615 -1.502 -16.082 1.00 50.94 81 ALA A N 1
ATOM 573 C CA . ALA A 1 81 ? 10.921 -1.048 -16.510 1.00 50.94 81 ALA A CA 1
ATOM 574 C C . ALA A 1 81 ? 11.621 -0.158 -15.475 1.00 50.94 81 ALA A C 1
ATOM 576 O O . ALA A 1 81 ? 10.956 0.655 -14.835 1.00 50.94 81 ALA A O 1
ATOM 577 N N . ALA A 1 82 ? 12.955 -0.213 -15.434 1.00 51.59 82 ALA A N 1
ATOM 578 C CA . ALA A 1 82 ? 13.907 0.362 -14.455 1.00 51.59 82 ALA A CA 1
ATOM 579 C C . ALA A 1 82 ? 14.550 -0.666 -13.505 1.00 51.59 82 ALA A C 1
ATOM 581 O O . ALA A 1 82 ? 15.447 -0.305 -12.744 1.00 51.59 82 ALA A O 1
ATOM 582 N N . ALA A 1 83 ? 14.156 -1.939 -13.572 1.00 56.25 83 ALA A N 1
ATOM 583 C CA . ALA A 1 83 ? 14.872 -3.012 -12.895 1.00 56.25 83 ALA A CA 1
ATOM 584 C C . ALA A 1 83 ? 15.884 -3.685 -13.831 1.00 56.25 83 ALA A C 1
ATOM 586 O O . ALA A 1 83 ? 15.639 -3.836 -15.029 1.00 56.25 83 ALA A O 1
ATOM 587 N N . ALA A 1 84 ? 17.025 -4.101 -13.277 1.00 73.88 84 ALA A N 1
ATOM 588 C CA . ALA A 1 84 ? 17.948 -4.968 -13.994 1.00 73.88 84 ALA A CA 1
ATOM 589 C C . ALA A 1 84 ? 17.211 -6.250 -14.417 1.00 73.88 84 ALA A C 1
ATOM 591 O O . ALA A 1 84 ? 16.407 -6.785 -13.653 1.00 73.88 84 ALA A O 1
ATOM 592 N N . GLY A 1 85 ? 17.489 -6.738 -15.629 1.00 87.88 85 GLY A N 1
ATOM 593 C CA . GLY A 1 85 ? 16.970 -8.032 -16.066 1.00 87.88 85 GLY A CA 1
ATOM 594 C C . GLY A 1 85 ? 17.387 -9.158 -15.119 1.00 87.88 85 GLY A C 1
ATOM 595 O O . GLY A 1 85 ? 18.301 -8.992 -14.310 1.00 87.88 85 GLY A O 1
ATOM 596 N N . VAL A 1 86 ? 16.746 -10.322 -15.244 1.00 94.31 86 VAL A N 1
ATOM 597 C CA . VAL A 1 86 ? 17.119 -11.506 -14.455 1.00 94.31 86 VAL A CA 1
ATOM 598 C C . VAL A 1 86 ? 18.621 -11.755 -14.542 1.00 94.31 86 VAL A C 1
ATOM 600 O O . VAL A 1 86 ? 19.160 -11.893 -15.642 1.00 94.31 86 VAL A O 1
ATOM 603 N N . ALA A 1 87 ? 19.279 -11.823 -13.382 1.00 94.19 87 ALA A N 1
ATOM 604 C CA . ALA A 1 87 ? 20.721 -11.978 -13.280 1.00 94.19 87 ALA A CA 1
ATOM 605 C C . ALA A 1 87 ? 21.205 -13.183 -14.088 1.00 94.19 87 ALA A C 1
ATOM 607 O O . ALA A 1 87 ? 20.566 -14.235 -14.162 1.00 94.19 87 ALA A O 1
ATOM 608 N N . THR A 1 88 ? 22.369 -13.049 -14.697 1.00 96.62 88 THR A N 1
ATOM 609 C CA . THR A 1 88 ? 23.070 -14.162 -15.321 1.00 96.62 88 THR A CA 1
ATOM 610 C C . THR A 1 88 ? 23.574 -15.139 -14.261 1.00 96.62 88 THR A C 1
ATOM 612 O O . THR A 1 88 ? 23.752 -14.818 -13.081 1.00 96.62 88 THR A O 1
ATOM 615 N N . LYS A 1 89 ? 23.862 -16.367 -14.698 1.00 96.75 89 LYS A N 1
ATOM 616 C CA . LYS A 1 89 ? 24.541 -17.373 -13.875 1.00 96.75 89 LYS A CA 1
ATOM 617 C C . LYS A 1 89 ? 25.837 -16.828 -13.260 1.00 96.75 89 LYS A C 1
ATOM 619 O O . LYS A 1 89 ? 26.100 -17.087 -12.087 1.00 96.75 89 LYS A O 1
ATOM 624 N N . ASP A 1 90 ? 26.624 -16.077 -14.026 1.00 96.25 90 ASP A N 1
ATOM 625 C CA . ASP A 1 90 ? 27.914 -15.553 -13.574 1.00 96.25 90 ASP A CA 1
ATOM 626 C C . ASP A 1 90 ? 27.762 -14.381 -12.597 1.00 96.25 90 ASP A C 1
ATOM 628 O O . ASP A 1 90 ? 28.507 -14.316 -11.619 1.00 96.25 90 ASP A O 1
ATOM 632 N N . GLU A 1 91 ? 26.769 -13.506 -12.778 1.00 93.50 91 GLU A N 1
ATOM 633 C CA . GLU A 1 91 ? 26.438 -12.453 -11.804 1.00 93.50 91 GLU A CA 1
ATOM 634 C C . GLU A 1 91 ? 25.979 -13.050 -10.473 1.00 93.50 91 GLU A C 1
ATOM 636 O O . GLU A 1 91 ? 26.458 -12.639 -9.412 1.00 93.50 91 GLU A O 1
ATOM 641 N N . LEU A 1 92 ? 25.120 -14.075 -10.507 1.00 93.19 92 LEU A N 1
ATOM 642 C CA . LEU A 1 92 ? 24.688 -14.752 -9.286 1.00 93.19 92 LEU A CA 1
ATOM 643 C C . LEU A 1 92 ? 25.862 -15.462 -8.596 1.00 93.19 92 LEU A C 1
ATOM 645 O O . LEU A 1 92 ? 26.006 -15.373 -7.378 1.00 93.19 92 LEU A O 1
ATOM 649 N N . ILE A 1 93 ? 26.749 -16.117 -9.352 1.00 93.62 93 ILE A N 1
ATOM 650 C CA . ILE A 1 93 ? 27.975 -16.722 -8.804 1.00 93.62 93 ILE A CA 1
ATOM 651 C C . ILE A 1 93 ? 28.917 -15.662 -8.227 1.00 93.62 93 ILE A C 1
ATOM 653 O O . ILE A 1 93 ? 29.559 -15.911 -7.211 1.00 93.62 93 ILE A O 1
ATOM 657 N N . THR A 1 94 ? 29.024 -14.495 -8.856 1.00 90.75 94 THR A N 1
ATOM 658 C CA . THR A 1 94 ? 29.903 -13.412 -8.395 1.00 90.75 94 THR A CA 1
ATOM 659 C C . THR A 1 94 ? 29.398 -12.812 -7.086 1.00 90.75 94 THR A C 1
ATOM 661 O O . THR A 1 94 ? 30.186 -12.564 -6.177 1.00 90.75 94 THR A O 1
ATOM 664 N N . THR A 1 95 ? 28.085 -12.622 -6.966 1.00 85.50 95 THR A N 1
ATOM 665 C CA . THR A 1 95 ? 27.442 -12.016 -5.789 1.00 85.50 95 THR A CA 1
ATOM 666 C C . THR A 1 95 ? 27.278 -12.991 -4.625 1.00 85.50 95 THR A C 1
ATOM 668 O O . THR A 1 95 ? 27.430 -12.595 -3.471 1.00 85.50 95 THR A O 1
ATOM 671 N N . SER A 1 96 ? 27.001 -14.268 -4.900 1.00 86.00 96 SER A N 1
ATOM 672 C CA . SER A 1 96 ? 26.725 -15.276 -3.862 1.00 86.00 96 SER A CA 1
ATOM 673 C C . SER A 1 96 ? 27.822 -16.333 -3.688 1.00 86.00 96 SER A C 1
ATOM 675 O O . SER A 1 96 ? 27.800 -17.100 -2.733 1.00 86.00 96 SER A O 1
ATOM 677 N N . GLY A 1 97 ? 28.831 -16.367 -4.553 1.00 87.31 97 GLY A N 1
ATOM 678 C CA . GLY A 1 97 ? 29.880 -17.384 -4.538 1.00 87.31 97 GLY A CA 1
ATOM 679 C C . GLY A 1 97 ? 29.523 -18.634 -5.346 1.00 87.31 97 GLY A C 1
ATOM 680 O O . GLY A 1 97 ? 28.393 -18.846 -5.808 1.00 87.31 97 GLY A O 1
ATOM 681 N N . ARG A 1 98 ? 30.524 -19.499 -5.562 1.00 86.25 98 ARG A N 1
ATOM 682 C CA . ARG A 1 98 ? 30.316 -20.724 -6.338 1.00 86.25 98 ARG A CA 1
ATOM 683 C C . ARG A 1 98 ? 29.590 -21.763 -5.486 1.00 86.25 98 ARG A C 1
ATOM 685 O O . ARG A 1 98 ? 29.875 -21.897 -4.298 1.00 86.25 98 ARG A O 1
ATOM 692 N N . PRO A 1 99 ? 28.800 -22.660 -6.105 1.00 78.06 99 PRO A N 1
ATOM 693 C CA . PRO A 1 99 ? 28.176 -23.792 -5.410 1.00 78.06 99 PRO A CA 1
ATOM 694 C C . PRO A 1 99 ? 29.133 -24.752 -4.674 1.00 78.06 99 PRO A C 1
ATOM 696 O O . PRO A 1 99 ? 28.668 -25.756 -4.137 1.00 78.06 99 PRO A O 1
ATOM 699 N N . LYS A 1 100 ? 30.456 -24.553 -4.769 1.00 65.88 100 LYS A N 1
ATOM 700 C CA . LYS A 1 100 ? 31.504 -25.399 -4.184 1.00 65.88 100 LYS A CA 1
ATOM 701 C C . LYS A 1 100 ? 32.224 -24.742 -2.998 1.00 65.88 100 LYS A C 1
ATOM 703 O O . LYS A 1 100 ? 33.049 -25.414 -2.389 1.00 65.88 100 LYS A O 1
ATOM 708 N N . ASP A 1 101 ? 31.917 -23.496 -2.650 1.00 62.19 101 ASP A N 1
ATOM 709 C CA . ASP A 1 101 ? 32.635 -22.791 -1.577 1.00 62.19 101 ASP A CA 1
ATOM 710 C C . ASP A 1 101 ? 32.039 -23.057 -0.178 1.00 62.19 101 ASP A C 1
ATOM 712 O O . ASP A 1 101 ? 32.684 -22.790 0.836 1.00 62.19 101 ASP A O 1
ATOM 716 N N . ASP A 1 102 ? 30.865 -23.698 -0.100 1.00 57.44 102 ASP A N 1
ATOM 717 C CA . ASP A 1 102 ? 30.245 -24.141 1.154 1.00 57.44 102 ASP A CA 1
ATOM 718 C C . ASP A 1 102 ? 30.974 -25.384 1.716 1.00 57.44 102 ASP A C 1
ATOM 720 O O . ASP A 1 102 ? 30.637 -26.537 1.424 1.00 57.44 102 ASP A O 1
ATOM 724 N N . ARG A 1 103 ? 32.016 -25.168 2.529 1.00 56.16 103 ARG A N 1
ATOM 725 C CA . ARG A 1 103 ? 32.712 -26.246 3.254 1.00 56.16 103 ARG A CA 1
ATOM 726 C C . ARG A 1 103 ? 31.887 -26.696 4.461 1.00 56.16 103 ARG A C 1
ATOM 728 O O . ARG A 1 103 ? 31.795 -25.977 5.450 1.00 56.16 103 ARG A O 1
ATOM 735 N N . PHE A 1 104 ? 31.383 -27.928 4.435 1.00 51.56 104 PHE A N 1
ATOM 736 C CA . PHE A 1 104 ? 30.872 -28.608 5.629 1.00 51.56 104 PHE A CA 1
ATOM 737 C C . PHE A 1 104 ? 31.680 -29.899 5.838 1.00 51.56 104 PHE A C 1
ATOM 739 O O . PHE A 1 104 ? 31.560 -30.845 5.066 1.00 51.56 104 PHE A O 1
ATOM 746 N N . PHE A 1 105 ? 32.566 -29.910 6.843 1.00 54.69 105 PHE A N 1
ATOM 747 C CA . PHE A 1 105 ? 33.390 -31.069 7.241 1.00 54.69 105 PHE A CA 1
ATOM 748 C C . PHE A 1 105 ? 34.206 -31.743 6.116 1.00 54.69 105 PHE A C 1
ATOM 750 O O . PHE A 1 105 ? 34.244 -32.965 6.008 1.00 54.69 105 PHE A O 1
ATOM 757 N N . GLY A 1 106 ? 34.870 -30.964 5.256 1.00 60.38 106 GLY A N 1
ATOM 758 C CA . GLY A 1 106 ? 35.825 -31.499 4.268 1.00 60.38 106 GLY A CA 1
ATOM 759 C C . GLY A 1 106 ? 35.214 -32.282 3.094 1.00 60.38 106 GLY A C 1
ATOM 760 O O . GLY A 1 106 ? 35.943 -32.665 2.184 1.00 60.38 106 GLY A O 1
ATOM 761 N N . LEU A 1 107 ? 33.889 -32.469 3.064 1.00 56.09 107 LEU A N 1
ATOM 762 C CA . LEU A 1 107 ? 33.160 -33.088 1.959 1.00 56.09 107 LEU A CA 1
ATOM 763 C C . LEU A 1 107 ? 32.316 -32.033 1.238 1.00 56.09 107 LEU A C 1
ATOM 765 O O . LEU A 1 107 ? 31.393 -31.445 1.799 1.00 56.09 107 LEU A O 1
ATOM 769 N N . TYR A 1 108 ? 32.625 -31.803 -0.037 1.00 59.41 108 TYR A N 1
ATOM 770 C CA . TYR A 1 108 ? 31.890 -30.882 -0.902 1.00 59.41 108 TYR A CA 1
ATOM 771 C C . TYR A 1 108 ? 30.510 -31.457 -1.256 1.00 59.41 108 TYR A C 1
ATOM 773 O O . TYR A 1 108 ? 30.343 -32.105 -2.292 1.00 59.41 108 TYR A O 1
ATOM 781 N N . LYS A 1 109 ? 29.496 -31.229 -0.413 1.00 62.78 109 LYS A N 1
ATOM 782 C CA . LYS A 1 109 ? 28.112 -31.584 -0.753 1.00 62.78 109 LYS A CA 1
ATOM 783 C C . LYS A 1 109 ? 27.452 -30.419 -1.479 1.00 62.78 109 LYS A C 1
ATOM 785 O O . LYS A 1 109 ? 27.103 -29.403 -0.892 1.00 62.78 109 LYS A O 1
ATOM 790 N N . MET A 1 110 ? 27.283 -30.583 -2.783 1.00 65.31 110 MET A N 1
ATOM 791 C CA . MET A 1 110 ? 26.633 -29.594 -3.633 1.00 65.31 110 MET A CA 1
ATOM 792 C C . MET A 1 110 ? 25.190 -29.324 -3.188 1.00 65.31 110 MET A C 1
ATOM 794 O O . MET A 1 110 ? 24.407 -30.267 -3.055 1.00 65.31 110 MET A O 1
ATOM 798 N N . SER A 1 111 ? 24.789 -28.053 -3.080 1.00 83.56 111 SER A N 1
ATOM 799 C CA . SER A 1 111 ? 23.359 -27.731 -3.073 1.00 83.56 111 SER A CA 1
ATOM 800 C C . SER A 1 111 ? 22.780 -27.985 -4.466 1.00 83.56 111 SER A C 1
ATOM 802 O O . SER A 1 111 ? 23.021 -27.225 -5.408 1.00 83.56 111 SER A O 1
ATOM 804 N N . THR A 1 112 ? 22.041 -29.085 -4.613 1.00 89.56 112 THR A N 1
ATOM 805 C CA . THR A 1 112 ? 21.342 -29.439 -5.857 1.00 89.56 112 THR A CA 1
ATOM 806 C C . THR A 1 112 ? 20.339 -28.360 -6.265 1.00 89.56 112 THR A C 1
ATOM 808 O O . THR A 1 112 ? 20.207 -28.081 -7.451 1.00 89.56 112 THR A O 1
ATOM 811 N N . GLY A 1 113 ? 19.709 -27.691 -5.290 1.00 91.75 113 GLY A N 1
ATOM 812 C CA . GLY A 1 113 ? 18.790 -26.577 -5.537 1.00 91.75 113 GLY A CA 1
ATOM 813 C C . GLY A 1 113 ? 19.482 -25.360 -6.152 1.00 91.75 113 GLY A C 1
ATOM 814 O O . GLY A 1 113 ? 19.021 -24.854 -7.167 1.00 91.75 113 GLY A O 1
ATOM 815 N N . TYR A 1 114 ? 20.636 -24.941 -5.617 1.00 93.00 114 TYR A N 1
ATOM 816 C CA . TYR A 1 114 ? 21.351 -23.780 -6.164 1.00 93.00 114 TYR A CA 1
ATOM 817 C C . TYR A 1 114 ? 21.842 -24.034 -7.597 1.00 93.00 114 TYR A C 1
ATOM 819 O O . TYR A 1 114 ? 21.740 -23.168 -8.460 1.00 93.00 114 TYR A O 1
ATOM 827 N N . LYS A 1 115 ? 22.291 -25.261 -7.896 1.00 93.06 115 LYS A N 1
ATOM 828 C CA . LYS A 1 115 ? 22.628 -25.654 -9.274 1.00 93.06 115 LYS A CA 1
ATOM 829 C C . LYS A 1 115 ? 21.442 -25.597 -10.225 1.00 93.06 115 LYS A C 1
ATOM 831 O O . LYS A 1 115 ? 21.632 -25.207 -11.369 1.00 93.06 115 LYS A O 1
ATOM 836 N N . ALA A 1 116 ? 20.260 -26.001 -9.766 1.00 95.69 116 ALA A N 1
ATOM 837 C CA . ALA A 1 116 ? 19.056 -25.947 -10.581 1.00 95.69 116 ALA A CA 1
ATOM 838 C C . ALA A 1 116 ? 18.700 -24.497 -10.945 1.00 95.69 116 ALA A C 1
ATOM 840 O O . ALA A 1 116 ? 18.382 -24.231 -12.100 1.00 95.69 116 ALA A O 1
ATOM 841 N N . VAL A 1 117 ? 18.844 -23.557 -9.998 1.00 95.88 117 VAL A N 1
ATOM 842 C CA . VAL A 1 117 ? 18.695 -22.115 -10.273 1.00 95.88 117 VAL A CA 1
ATOM 843 C C . VAL A 1 117 ? 19.709 -21.664 -11.325 1.00 95.88 117 VAL A C 1
ATOM 845 O O . VAL A 1 117 ? 19.315 -21.141 -12.359 1.00 95.88 117 VAL A O 1
ATOM 848 N N . LEU A 1 118 ? 21.003 -21.932 -11.118 1.00 96.25 118 LEU A N 1
ATOM 849 C CA . LEU A 1 118 ? 22.059 -21.515 -12.050 1.00 96.25 118 LEU A CA 1
ATOM 850 C C . LEU A 1 118 ? 21.899 -22.101 -13.460 1.00 96.25 118 LEU A C 1
ATOM 852 O O . LEU A 1 118 ? 22.139 -21.397 -14.436 1.00 96.25 118 LEU A O 1
ATOM 856 N N . GLY A 1 119 ? 21.499 -23.370 -13.573 1.00 96.88 119 GLY A N 1
ATOM 857 C CA . GLY A 1 119 ? 21.232 -24.004 -14.865 1.00 96.88 119 GLY A CA 1
ATOM 858 C C . GLY A 1 119 ? 20.028 -23.383 -15.572 1.00 96.88 119 GLY A C 1
ATOM 859 O O . GLY A 1 119 ? 20.097 -23.098 -16.760 1.00 96.88 119 GLY A O 1
ATOM 860 N N . ALA A 1 120 ? 18.953 -23.084 -14.837 1.00 97.81 120 ALA A N 1
ATOM 861 C CA . ALA A 1 120 ? 17.785 -22.424 -15.413 1.00 97.81 120 ALA A CA 1
ATOM 862 C C . ALA A 1 120 ? 18.090 -20.986 -15.884 1.00 97.81 120 ALA A C 1
ATOM 864 O O . ALA A 1 120 ? 17.569 -20.562 -16.913 1.00 97.81 120 ALA A O 1
ATOM 865 N N . LEU A 1 121 ? 18.966 -20.258 -15.177 1.00 97.44 121 LEU A N 1
ATOM 866 C CA . LEU A 1 121 ? 19.466 -18.947 -15.615 1.00 97.44 121 LEU A CA 1
ATOM 867 C C . LEU A 1 121 ? 20.289 -19.050 -16.907 1.00 97.44 121 LEU A C 1
ATOM 869 O O . LEU A 1 121 ? 20.118 -18.245 -17.818 1.00 97.44 121 LEU A O 1
ATOM 873 N N . GLU A 1 122 ? 21.170 -20.045 -17.001 1.00 97.94 122 GLU A N 1
ATOM 874 C CA . GLU A 1 122 ? 21.972 -20.307 -18.203 1.00 97.94 122 GLU A CA 1
ATOM 875 C C . GLU A 1 122 ? 21.093 -20.638 -19.417 1.00 97.94 122 GLU A C 1
ATOM 877 O O . GLU A 1 122 ? 21.294 -20.063 -20.486 1.00 97.94 122 GLU A O 1
ATOM 882 N N . ASP A 1 123 ? 20.069 -21.477 -19.236 1.00 97.94 123 ASP A N 1
ATOM 883 C CA . ASP A 1 123 ? 19.089 -21.801 -20.279 1.00 97.94 123 ASP A CA 1
ATOM 884 C C . ASP A 1 123 ? 18.320 -20.557 -20.758 1.00 97.94 123 ASP A C 1
ATOM 886 O O . ASP A 1 123 ? 18.113 -20.375 -21.964 1.00 97.94 123 ASP A O 1
ATOM 890 N N . TYR A 1 124 ? 17.905 -19.694 -19.821 1.00 98.00 124 TYR A N 1
ATOM 891 C CA . TYR A 1 124 ? 17.192 -18.449 -20.114 1.00 98.00 124 TYR A CA 1
ATOM 892 C C . TYR A 1 124 ? 18.025 -17.503 -20.974 1.00 98.00 124 TYR A C 1
ATOM 894 O O . TYR A 1 124 ? 17.635 -17.159 -22.092 1.00 98.00 124 TYR A O 1
ATOM 902 N N . HIS A 1 125 ? 19.222 -17.152 -20.507 1.0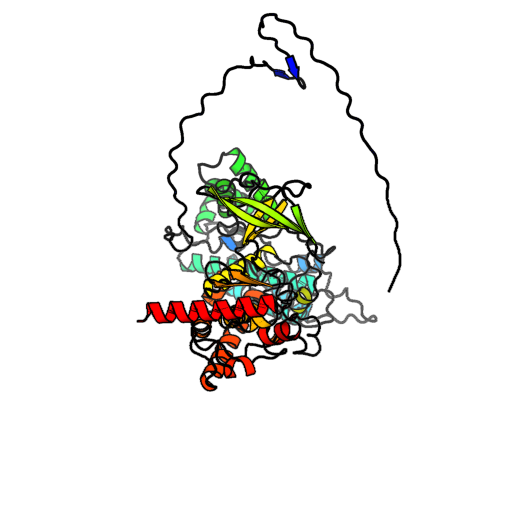0 97.50 125 HIS A N 1
ATOM 903 C CA . HIS A 1 125 ? 20.116 -16.248 -21.235 1.00 97.50 125 HIS A CA 1
ATOM 904 C C . HIS A 1 125 ? 20.620 -16.857 -22.548 1.00 97.50 125 HIS A C 1
ATOM 906 O O . HIS A 1 125 ? 20.745 -16.156 -23.553 1.00 97.50 125 HIS A O 1
ATOM 912 N N . GLY A 1 126 ? 20.828 -18.176 -22.591 1.00 97.56 126 GLY A N 1
ATOM 913 C CA . GLY A 1 126 ? 21.129 -18.896 -23.827 1.00 97.56 126 GLY A CA 1
ATOM 914 C C . GLY A 1 126 ? 19.997 -18.804 -24.853 1.00 97.56 126 GLY A C 1
ATOM 915 O O . GLY A 1 126 ? 20.259 -18.679 -26.050 1.00 97.56 126 GLY A O 1
ATOM 916 N N . THR A 1 127 ? 18.741 -18.814 -24.405 1.00 97.69 127 THR A N 1
ATOM 917 C CA . THR A 1 127 ? 17.573 -18.656 -25.284 1.00 97.69 127 THR A CA 1
ATOM 918 C C . THR A 1 127 ? 17.446 -17.227 -25.798 1.00 97.69 127 THR A C 1
ATOM 920 O O . THR A 1 127 ? 17.193 -17.049 -26.986 1.00 97.69 127 THR A O 1
ATOM 923 N N . VAL A 1 128 ? 17.684 -16.218 -24.951 1.00 96.81 128 VAL A N 1
ATOM 924 C CA . VAL A 1 128 ? 17.710 -14.804 -25.370 1.00 96.81 128 VAL A CA 1
ATOM 925 C C . VAL A 1 128 ? 18.763 -14.582 -26.460 1.00 96.81 128 VAL A C 1
ATOM 927 O O . VAL A 1 128 ? 18.451 -14.028 -27.511 1.00 96.81 128 VAL A O 1
ATOM 930 N N . LYS A 1 129 ? 19.989 -15.078 -26.251 1.00 97.12 129 LYS A N 1
ATOM 931 C CA . LYS A 1 129 ? 21.115 -14.891 -27.180 1.00 97.12 129 LYS A CA 1
ATOM 932 C C . LYS A 1 129 ? 20.929 -15.596 -28.527 1.00 97.12 129 LYS A C 1
ATOM 934 O O . LYS A 1 129 ? 21.383 -15.101 -29.553 1.00 97.12 129 LYS A O 1
ATOM 939 N N . ASN A 1 130 ? 20.285 -16.763 -28.530 1.00 97.31 130 ASN A N 1
ATOM 940 C CA . ASN A 1 130 ? 20.082 -17.574 -29.737 1.00 97.31 130 ASN A CA 1
ATOM 941 C C . ASN A 1 130 ? 18.689 -17.392 -30.362 1.00 97.31 130 ASN A C 1
ATOM 943 O O . ASN A 1 130 ? 18.309 -18.148 -31.257 1.00 97.31 130 ASN A O 1
ATOM 947 N N . ALA A 1 131 ? 17.906 -16.422 -29.889 1.00 97.12 131 ALA A N 1
ATOM 948 C CA . ALA A 1 131 ? 16.535 -16.206 -30.336 1.00 97.12 131 ALA A CA 1
ATOM 949 C C . ALA A 1 131 ? 16.442 -16.019 -31.859 1.00 97.12 131 ALA A C 1
ATOM 951 O O . ALA A 1 131 ? 15.646 -16.702 -32.505 1.00 97.12 131 ALA A O 1
ATOM 952 N N . ASP A 1 132 ? 17.310 -15.181 -32.434 1.00 95.69 132 ASP A N 1
ATOM 953 C CA . ASP A 1 132 ? 17.286 -14.824 -33.859 1.00 95.69 132 ASP A CA 1
ATOM 954 C C . ASP A 1 132 ? 17.687 -15.983 -34.793 1.00 95.69 132 ASP A C 1
ATOM 956 O O . ASP A 1 132 ? 17.307 -16.003 -35.962 1.00 95.69 132 ASP A O 1
ATOM 960 N N . THR A 1 133 ? 18.427 -16.978 -34.290 1.00 94.44 133 THR A N 1
ATOM 961 C CA . THR A 1 133 ? 18.887 -18.148 -35.065 1.00 94.44 133 THR A CA 1
ATOM 962 C C . THR A 1 133 ? 18.063 -19.409 -34.807 1.00 94.44 133 THR A C 1
ATOM 964 O O . THR A 1 133 ? 18.259 -20.424 -35.474 1.00 94.44 133 THR A O 1
ATOM 967 N N . SER A 1 134 ? 17.119 -19.361 -33.864 1.00 93.00 134 SER A N 1
ATOM 968 C CA . SER A 1 134 ? 16.340 -20.525 -33.424 1.00 93.00 134 SER A CA 1
ATOM 969 C C . SER A 1 134 ? 15.270 -20.999 -34.417 1.00 93.00 134 SER A C 1
ATOM 971 O O . SER A 1 134 ? 14.702 -22.075 -34.232 1.00 93.00 134 SER A O 1
ATOM 973 N N . GLY A 1 135 ? 14.947 -20.190 -35.432 1.00 95.44 135 GLY A N 1
ATOM 974 C CA . GLY A 1 135 ? 13.830 -20.427 -36.354 1.00 95.44 135 GLY A CA 1
ATOM 975 C C . GLY A 1 135 ? 12.439 -20.190 -35.748 1.00 95.44 135 GLY A C 1
ATOM 976 O O . GLY A 1 135 ? 11.447 -20.296 -36.466 1.00 95.44 135 GLY A O 1
ATOM 977 N N . LYS A 1 136 ? 12.348 -19.853 -34.453 1.00 96.75 136 LYS A N 1
ATOM 978 C CA . LYS A 1 136 ? 11.095 -19.466 -33.796 1.00 96.75 136 LYS A CA 1
ATOM 979 C C . LYS A 1 136 ? 10.693 -18.052 -34.196 1.00 96.75 136 LYS A C 1
ATOM 981 O O . LYS A 1 136 ? 11.536 -17.174 -34.377 1.00 96.75 136 LYS A O 1
ATOM 986 N N . THR A 1 137 ? 9.392 -17.804 -34.261 1.00 97.25 137 THR A N 1
ATOM 987 C CA . THR A 1 137 ? 8.878 -16.435 -34.340 1.00 97.25 137 THR A CA 1
ATOM 988 C C . THR A 1 137 ? 9.191 -15.669 -33.046 1.00 97.25 137 THR A C 1
ATOM 990 O O . THR A 1 137 ? 9.288 -16.278 -31.976 1.00 97.25 137 THR A O 1
ATOM 993 N N . PRO A 1 138 ? 9.268 -14.325 -33.082 1.00 97.12 138 PRO A N 1
ATOM 994 C CA . PRO A 1 138 ? 9.474 -13.518 -31.878 1.00 97.12 138 PRO A CA 1
ATOM 995 C C . PRO A 1 138 ? 8.494 -13.839 -30.747 1.00 97.12 138 PRO A C 1
ATOM 997 O O . PRO A 1 138 ? 8.879 -13.931 -29.584 1.00 97.12 138 PRO A O 1
ATOM 1000 N N . ARG A 1 139 ? 7.226 -14.075 -31.092 1.00 97.25 139 ARG A N 1
ATOM 1001 C CA . ARG A 1 139 ? 6.182 -14.388 -30.118 1.00 97.25 139 ARG A CA 1
ATOM 1002 C C . ARG A 1 139 ? 6.371 -15.770 -29.483 1.00 97.25 139 ARG A C 1
ATOM 1004 O O . ARG A 1 139 ? 6.180 -15.929 -28.280 1.00 97.25 139 ARG A O 1
ATOM 1011 N N . GLU A 1 140 ? 6.775 -16.773 -30.261 1.00 97.94 140 GLU A N 1
ATOM 1012 C CA . GLU A 1 140 ? 7.130 -18.097 -29.726 1.00 97.94 140 GLU A CA 1
ATOM 1013 C C . GLU A 1 140 ? 8.362 -18.032 -28.819 1.00 97.94 140 GLU A C 1
ATOM 1015 O O . GLU A 1 140 ? 8.403 -18.716 -27.794 1.00 97.94 140 GLU A O 1
ATOM 1020 N N . THR A 1 141 ? 9.339 -17.184 -29.152 1.00 97.81 141 THR A N 1
ATOM 1021 C CA . THR A 1 141 ? 10.495 -16.908 -28.292 1.00 97.81 141 THR A CA 1
ATOM 1022 C C . THR A 1 141 ? 10.057 -16.309 -26.957 1.00 97.81 141 THR A C 1
ATOM 1024 O O . THR A 1 141 ? 10.435 -16.845 -25.917 1.00 97.81 141 THR A O 1
ATOM 1027 N N . VAL A 1 142 ? 9.201 -15.279 -26.957 1.00 97.38 142 VAL A N 1
ATOM 1028 C CA . VAL A 1 142 ? 8.660 -14.678 -25.722 1.00 97.38 142 VAL A CA 1
ATOM 1029 C C . VAL A 1 142 ? 7.971 -15.726 -24.843 1.00 97.38 142 VAL A C 1
ATOM 1031 O O . VAL A 1 142 ? 8.303 -15.855 -23.666 1.00 97.38 142 VAL A O 1
ATOM 1034 N N . LYS A 1 143 ? 7.083 -16.552 -25.412 1.00 97.12 143 LYS A N 1
ATOM 1035 C CA . LYS A 1 143 ? 6.407 -17.632 -24.666 1.00 97.12 143 LYS A CA 1
ATOM 1036 C C . LYS A 1 143 ? 7.386 -18.670 -24.109 1.00 97.12 143 LYS A C 1
ATOM 1038 O O . LYS A 1 143 ? 7.220 -19.140 -22.985 1.00 97.12 143 LYS A O 1
ATOM 1043 N N . SER A 1 144 ? 8.422 -19.014 -24.877 1.00 97.44 144 SER A N 1
ATOM 1044 C CA . SER A 1 144 ? 9.488 -19.925 -24.442 1.00 97.44 144 SER A CA 1
ATOM 1045 C C . SER A 1 144 ? 10.268 -19.363 -23.249 1.00 97.44 144 SER A C 1
ATOM 1047 O O . SER A 1 144 ? 10.600 -20.115 -22.332 1.00 97.44 144 SER A O 1
ATOM 1049 N N . LEU A 1 145 ? 10.551 -18.058 -23.258 1.00 97.62 145 LEU A N 1
ATOM 1050 C CA . LEU A 1 145 ? 11.235 -17.356 -22.174 1.00 97.62 145 LEU A CA 1
ATOM 1051 C C . LEU A 1 145 ? 10.356 -17.257 -20.921 1.00 97.62 145 LEU A C 1
ATOM 1053 O O . LEU A 1 145 ? 10.844 -17.529 -19.828 1.00 97.62 145 LEU A O 1
ATOM 1057 N N . MET A 1 146 ? 9.053 -16.982 -21.058 1.00 97.00 146 MET A N 1
ATOM 1058 C CA . MET A 1 146 ? 8.117 -16.993 -19.921 1.00 97.00 146 MET A CA 1
ATOM 1059 C C . MET A 1 146 ? 8.115 -18.352 -19.199 1.00 97.00 146 MET A C 1
ATOM 1061 O O . MET A 1 146 ? 8.280 -18.403 -17.984 1.00 97.00 146 MET A O 1
ATOM 1065 N N . GLY A 1 147 ? 8.065 -19.468 -19.938 1.00 95.62 147 GLY A N 1
ATOM 1066 C CA . GLY A 1 147 ? 8.164 -20.805 -19.334 1.00 95.62 147 GLY A CA 1
ATOM 1067 C C . GLY A 1 147 ? 9.542 -21.129 -18.725 1.00 95.62 147 GLY A C 1
ATOM 1068 O O . GLY A 1 147 ? 9.670 -22.031 -17.897 1.00 95.62 147 GLY A O 1
ATOM 1069 N N . GLN A 1 148 ? 10.607 -20.427 -19.120 1.00 98.00 148 GLN A N 1
ATOM 1070 C CA . GLN A 1 148 ? 11.922 -20.524 -18.469 1.00 98.00 148 GLN A CA 1
ATOM 1071 C C . GLN A 1 148 ? 11.973 -19.720 -17.172 1.00 98.00 148 GLN A C 1
ATOM 1073 O O . GLN A 1 148 ? 12.483 -20.232 -16.177 1.00 98.00 148 GLN A O 1
ATOM 1078 N N . LEU A 1 149 ? 11.386 -18.522 -17.159 1.00 96.50 149 LEU A N 1
ATOM 1079 C CA . LEU A 1 149 ? 11.194 -17.725 -15.949 1.00 96.50 149 LEU A CA 1
ATOM 1080 C C . LEU A 1 149 ? 10.402 -18.499 -14.890 1.00 96.50 149 LEU A C 1
ATOM 1082 O O . LEU A 1 149 ? 10.815 -18.527 -13.733 1.00 96.50 149 LEU A O 1
ATOM 1086 N N . ASP A 1 150 ? 9.354 -19.227 -15.289 1.00 94.69 150 ASP A N 1
ATOM 1087 C CA . ASP A 1 150 ? 8.610 -20.107 -14.379 1.00 94.69 150 ASP A CA 1
ATOM 1088 C C . ASP A 1 150 ? 9.502 -21.161 -13.721 1.00 94.69 150 ASP A C 1
ATOM 1090 O O . ASP A 1 150 ? 9.505 -21.322 -12.500 1.00 94.69 150 ASP A O 1
ATOM 1094 N N . ARG A 1 151 ? 10.366 -21.804 -14.508 1.00 96.88 151 ARG A N 1
ATOM 1095 C CA . ARG A 1 151 ? 11.317 -22.787 -13.979 1.00 96.88 151 ARG A CA 1
ATOM 1096 C C . ARG A 1 151 ? 12.356 -22.169 -13.044 1.00 96.88 151 ARG A C 1
ATOM 1098 O O . ARG A 1 151 ? 12.725 -22.809 -12.057 1.00 96.88 151 ARG A O 1
ATOM 1105 N N . ILE A 1 152 ? 12.847 -20.961 -13.337 1.00 96.62 152 ILE A N 1
ATOM 1106 C CA . ILE A 1 152 ? 13.777 -20.247 -12.448 1.00 96.62 152 ILE A CA 1
ATOM 1107 C C . ILE A 1 152 ? 13.080 -19.956 -11.118 1.00 96.62 152 ILE A C 1
ATOM 1109 O O . ILE A 1 152 ? 13.644 -20.264 -10.066 1.00 96.62 152 ILE A O 1
ATOM 1113 N N . TYR A 1 153 ? 11.848 -19.441 -11.167 1.00 93.12 153 TYR A N 1
ATOM 1114 C CA . TYR A 1 153 ? 11.043 -19.141 -9.986 1.00 93.12 153 TYR A CA 1
ATOM 1115 C C . TYR A 1 153 ? 10.856 -20.373 -9.096 1.00 93.12 153 TYR A C 1
ATOM 1117 O O . TYR A 1 153 ? 11.209 -20.336 -7.919 1.00 93.12 153 TYR A O 1
ATOM 1125 N N . ASP A 1 154 ? 10.399 -21.489 -9.668 1.00 92.19 154 ASP A N 1
ATOM 1126 C CA . ASP A 1 154 ? 10.141 -22.734 -8.936 1.00 92.19 154 ASP A CA 1
ATOM 1127 C C . ASP A 1 154 ? 11.414 -23.341 -8.332 1.00 92.19 154 ASP A C 1
ATOM 1129 O O . ASP A 1 154 ? 11.388 -23.989 -7.280 1.00 92.19 154 ASP A O 1
ATOM 1133 N N . ASN A 1 155 ? 12.554 -23.200 -9.015 1.00 94.94 155 ASN A N 1
ATOM 1134 C CA . ASN A 1 155 ? 13.848 -23.636 -8.490 1.00 94.94 155 ASN A CA 1
ATOM 1135 C C . ASN A 1 155 ? 14.299 -22.748 -7.323 1.00 94.94 155 ASN A C 1
ATOM 1137 O O . ASN A 1 155 ? 14.795 -23.262 -6.316 1.00 94.94 155 ASN A O 1
ATOM 1141 N N . ALA A 1 156 ? 14.130 -21.433 -7.460 1.00 92.38 156 ALA A N 1
ATOM 1142 C CA . ALA A 1 156 ? 14.500 -20.457 -6.449 1.00 92.38 156 ALA A CA 1
ATOM 1143 C C . ALA A 1 156 ? 13.616 -20.576 -5.199 1.00 92.38 156 ALA A C 1
ATOM 1145 O O . ALA A 1 156 ? 14.140 -20.572 -4.087 1.00 92.38 156 ALA A O 1
ATOM 1146 N N . ASP A 1 157 ? 12.316 -20.812 -5.371 1.00 88.62 157 ASP A N 1
ATOM 1147 C CA . ASP A 1 157 ? 11.366 -21.020 -4.277 1.00 88.62 157 ASP A CA 1
ATOM 1148 C C . ASP A 1 157 ? 11.692 -22.287 -3.476 1.00 88.62 157 ASP A C 1
ATOM 1150 O O . ASP A 1 157 ? 11.911 -22.244 -2.262 1.00 88.62 157 ASP A O 1
ATOM 1154 N N . ARG A 1 158 ? 11.887 -23.419 -4.169 1.00 88.94 158 ARG A N 1
ATOM 1155 C CA . ARG A 1 158 ? 12.315 -24.678 -3.533 1.00 88.94 158 ARG A CA 1
ATOM 1156 C C . ARG A 1 158 ? 13.650 -24.553 -2.806 1.00 88.94 158 ARG A C 1
ATOM 1158 O O . ARG A 1 158 ? 13.876 -25.247 -1.810 1.00 88.94 158 ARG A O 1
ATOM 1165 N N . TYR A 1 159 ? 14.554 -23.711 -3.305 1.00 91.19 159 TYR A N 1
ATOM 1166 C CA . TYR A 1 159 ? 15.790 -23.388 -2.603 1.00 91.19 159 TYR A CA 1
ATOM 1167 C C . TYR A 1 159 ? 15.499 -22.542 -1.358 1.00 91.19 159 TYR A C 1
ATOM 1169 O O . TYR A 1 159 ? 15.922 -22.899 -0.263 1.00 91.19 159 TYR A O 1
ATOM 1177 N N . ALA A 1 160 ? 14.724 -21.469 -1.476 1.00 84.69 160 ALA A N 1
ATOM 1178 C CA . ALA A 1 160 ? 14.389 -20.583 -0.367 1.00 84.69 160 ALA A CA 1
ATOM 1179 C C . ALA A 1 160 ? 13.606 -21.284 0.761 1.00 84.69 160 ALA A C 1
ATOM 1181 O O . ALA A 1 160 ? 13.768 -20.926 1.933 1.00 84.69 160 ALA A O 1
ATOM 1182 N N . ALA A 1 161 ? 12.811 -22.310 0.451 1.00 83.38 161 ALA A N 1
ATOM 1183 C CA . ALA A 1 161 ? 12.008 -23.055 1.422 1.00 83.38 161 ALA A CA 1
ATOM 1184 C C . ALA A 1 161 ? 12.838 -23.777 2.505 1.00 83.38 161 ALA A C 1
ATOM 1186 O O . ALA A 1 161 ? 12.351 -24.024 3.608 1.00 83.38 161 ALA A O 1
ATOM 1187 N N . LYS A 1 162 ? 14.113 -24.101 2.250 1.00 87.62 162 LYS A N 1
ATOM 1188 C CA . LYS A 1 162 ? 14.950 -24.830 3.219 1.00 87.62 162 LYS A CA 1
ATOM 1189 C C . LYS A 1 162 ? 15.703 -23.868 4.141 1.00 87.62 162 LYS A C 1
ATOM 1191 O O . LYS A 1 162 ? 16.503 -23.046 3.702 1.00 87.62 162 LYS A O 1
ATOM 1196 N N . ALA A 1 163 ? 15.520 -24.041 5.451 1.00 76.62 163 ALA A N 1
ATOM 1197 C CA . ALA A 1 163 ? 16.033 -23.131 6.483 1.00 76.62 163 ALA A CA 1
ATOM 1198 C C . ALA A 1 163 ? 17.570 -22.983 6.550 1.00 76.62 163 ALA A C 1
ATOM 1200 O O . ALA A 1 163 ? 18.054 -22.009 7.116 1.00 76.62 163 ALA A O 1
ATOM 1201 N N . LYS A 1 164 ? 18.347 -23.931 6.004 1.00 83.38 164 LYS A N 1
ATOM 1202 C CA . LYS A 1 164 ? 19.814 -24.009 6.183 1.00 83.38 164 LYS A CA 1
ATOM 1203 C C . LYS A 1 164 ? 20.643 -23.539 4.978 1.00 83.38 164 LYS A C 1
ATOM 1205 O O . LYS A 1 164 ? 21.821 -23.872 4.898 1.00 83.38 164 LYS A O 1
ATOM 1210 N N . HIS A 1 165 ? 20.059 -22.821 4.021 1.00 82.19 165 HIS A N 1
ATOM 1211 C CA . HIS A 1 165 ? 20.809 -22.358 2.850 1.00 82.19 165 HIS A CA 1
ATOM 1212 C C . HIS A 1 165 ? 21.485 -21.001 3.065 1.00 82.19 165 HIS A C 1
ATOM 1214 O O . HIS A 1 165 ? 20.826 -20.022 3.406 1.00 82.19 165 HIS A O 1
ATOM 1220 N N . SER A 1 166 ? 22.794 -20.951 2.796 1.00 81.12 166 SER A N 1
ATOM 1221 C CA . SER A 1 166 ? 23.656 -19.765 2.903 1.00 81.12 166 SER A CA 1
ATOM 1222 C C . SER A 1 166 ? 23.260 -18.648 1.929 1.00 81.12 166 SER A C 1
ATOM 1224 O O . SER A 1 166 ? 23.302 -17.478 2.290 1.00 81.12 166 SER A O 1
ATOM 1226 N N . HIS A 1 167 ? 22.781 -19.000 0.731 1.00 84.12 167 HIS A N 1
ATOM 1227 C CA . HIS A 1 167 ? 22.520 -18.032 -0.356 1.00 84.12 167 HIS A CA 1
ATOM 1228 C C . HIS A 1 167 ? 21.063 -17.566 -0.482 1.00 84.12 167 HIS A C 1
ATOM 1230 O O . HIS A 1 167 ? 20.667 -17.044 -1.522 1.00 84.12 167 HIS A O 1
ATOM 1236 N N . LYS A 1 168 ? 20.223 -17.778 0.541 1.00 83.69 168 LYS A N 1
ATOM 1237 C CA . LYS A 1 168 ? 18.773 -17.506 0.452 1.00 83.69 168 LYS A CA 1
ATOM 1238 C C . LYS A 1 168 ? 18.458 -16.047 0.098 1.00 83.69 168 LYS A C 1
ATOM 1240 O O . LYS A 1 168 ? 17.526 -15.797 -0.654 1.00 83.69 168 LYS A O 1
ATOM 1245 N N . GLY A 1 169 ? 19.244 -15.094 0.604 1.00 78.25 169 GLY A N 1
ATOM 1246 C CA . GLY A 1 169 ? 19.060 -13.671 0.300 1.00 78.25 169 GLY A CA 1
ATOM 1247 C C . GLY A 1 169 ? 19.163 -13.362 -1.196 1.00 78.25 169 GLY A C 1
ATOM 1248 O O . GLY A 1 169 ? 18.240 -12.774 -1.747 1.00 78.25 169 GLY A O 1
ATOM 1249 N N . MET A 1 170 ? 20.239 -13.823 -1.839 1.00 86.00 170 MET A N 1
ATOM 1250 C CA . MET A 1 170 ? 20.507 -13.579 -3.263 1.00 86.00 170 MET A CA 1
ATOM 1251 C C . MET A 1 170 ? 19.547 -14.362 -4.168 1.00 86.00 170 MET A C 1
ATOM 1253 O O . MET A 1 170 ? 19.077 -13.854 -5.177 1.00 86.00 170 MET A O 1
ATOM 1257 N N . VAL A 1 171 ? 19.177 -15.590 -3.787 1.00 88.88 171 VAL A N 1
ATOM 1258 C CA . VAL A 1 171 ? 18.191 -16.370 -4.556 1.00 88.88 171 VAL A CA 1
ATOM 1259 C C . VAL A 1 171 ? 16.793 -15.743 -4.490 1.00 88.88 171 VAL A C 1
ATOM 1261 O O . VAL A 1 171 ? 16.086 -15.735 -5.494 1.00 88.88 171 VAL A O 1
ATOM 1264 N N . ASN A 1 172 ? 16.409 -15.152 -3.355 1.00 82.94 172 ASN A N 1
ATOM 1265 C CA . ASN A 1 172 ? 15.165 -14.384 -3.267 1.00 82.94 172 ASN A CA 1
ATOM 1266 C C . ASN A 1 172 ? 15.198 -13.124 -4.153 1.00 82.94 172 ASN A C 1
ATOM 1268 O O . ASN A 1 172 ? 14.156 -12.694 -4.636 1.00 82.94 172 ASN A O 1
ATOM 1272 N N . GLU A 1 173 ? 16.369 -12.521 -4.367 1.00 83.38 173 GLU A N 1
ATOM 1273 C CA . GLU A 1 173 ? 16.524 -11.391 -5.290 1.00 83.38 173 GLU A CA 1
ATOM 1274 C C . GLU A 1 173 ? 16.290 -11.809 -6.743 1.00 83.38 173 GLU A C 1
ATOM 1276 O O . GLU A 1 173 ? 15.547 -11.140 -7.457 1.00 83.38 173 GLU A O 1
ATOM 1281 N N . VAL A 1 174 ? 16.795 -12.981 -7.139 1.00 91.25 174 VAL A N 1
ATOM 1282 C CA . VAL A 1 174 ? 16.495 -13.576 -8.450 1.00 91.25 174 VAL A CA 1
ATOM 1283 C C . VAL A 1 174 ? 14.992 -13.802 -8.632 1.00 91.25 174 VAL A C 1
ATOM 1285 O O . VAL A 1 174 ? 14.476 -13.541 -9.712 1.00 91.25 174 VAL A O 1
ATOM 1288 N N . GLN A 1 175 ? 14.259 -14.235 -7.598 1.00 88.38 175 GLN A N 1
ATOM 1289 C CA . GLN A 1 175 ? 12.795 -14.372 -7.699 1.00 88.38 175 GLN A CA 1
ATOM 1290 C C . GLN A 1 175 ? 12.111 -13.041 -8.026 1.00 88.38 175 GLN A C 1
ATOM 1292 O O . GLN A 1 175 ? 11.230 -13.013 -8.881 1.00 88.38 175 GLN A O 1
ATOM 1297 N N . MET A 1 176 ? 12.539 -11.945 -7.391 1.00 80.88 176 MET A N 1
ATOM 1298 C CA . MET A 1 176 ? 11.993 -10.613 -7.675 1.00 80.88 176 MET A CA 1
ATOM 1299 C C . MET A 1 176 ? 12.303 -10.177 -9.114 1.00 80.88 176 MET A C 1
ATOM 1301 O O . MET A 1 176 ? 11.414 -9.684 -9.804 1.00 80.88 176 MET A O 1
ATOM 1305 N N . GLN A 1 177 ? 13.526 -10.419 -9.597 1.00 89.44 177 GLN A N 1
ATOM 1306 C CA . GLN A 1 177 ? 13.897 -10.123 -10.987 1.00 89.44 177 GLN A CA 1
ATOM 1307 C C . GLN A 1 177 ? 13.085 -10.958 -11.990 1.00 89.44 177 GLN A C 1
ATOM 1309 O O . GLN A 1 177 ? 12.695 -10.467 -13.046 1.00 89.44 177 GLN A O 1
ATOM 1314 N N . VAL A 1 178 ? 12.799 -12.223 -11.663 1.00 92.31 178 VAL A N 1
ATOM 1315 C CA . VAL A 1 178 ? 11.981 -13.116 -12.499 1.00 92.31 178 VAL A CA 1
ATOM 1316 C C . VAL A 1 178 ? 10.554 -12.598 -12.631 1.00 92.31 178 VAL A C 1
ATOM 1318 O O . VAL A 1 178 ? 9.996 -12.621 -13.726 1.00 92.31 178 VAL A O 1
ATOM 1321 N N . GLU A 1 179 ? 9.958 -12.123 -11.538 1.00 86.00 179 GLU A N 1
ATOM 1322 C CA . GLU A 1 179 ? 8.630 -11.505 -11.571 1.00 86.00 179 GLU A CA 1
ATOM 1323 C C . GLU A 1 179 ? 8.615 -10.256 -12.468 1.00 86.00 179 GLU A C 1
ATOM 1325 O O . GLU A 1 179 ? 7.708 -10.108 -13.285 1.00 86.00 179 GLU A O 1
ATOM 1330 N N . GLN A 1 180 ? 9.654 -9.420 -12.405 1.00 85.44 180 GLN A N 1
ATOM 1331 C CA . GLN A 1 180 ? 9.786 -8.230 -13.255 1.00 85.44 180 GLN A CA 1
ATOM 1332 C C . GLN A 1 180 ? 9.936 -8.582 -14.744 1.00 85.44 180 GLN A C 1
ATOM 1334 O O . GLN A 1 180 ? 9.195 -8.068 -15.582 1.00 85.44 180 GLN A O 1
ATOM 1339 N N . ASP A 1 181 ? 10.839 -9.505 -15.093 1.00 93.44 181 ASP A N 1
ATOM 1340 C CA . ASP A 1 181 ? 11.020 -9.934 -16.487 1.00 93.44 181 ASP A CA 1
ATOM 1341 C C . ASP A 1 181 ? 9.757 -10.627 -17.040 1.00 93.44 181 ASP A C 1
ATOM 1343 O O . ASP A 1 181 ? 9.469 -10.510 -18.233 1.00 93.44 181 ASP A O 1
ATOM 1347 N N . ARG A 1 182 ? 8.956 -11.308 -16.200 1.00 93.06 182 ARG A N 1
ATOM 1348 C CA . ARG A 1 182 ? 7.655 -11.864 -16.620 1.00 93.06 182 ARG A CA 1
ATOM 1349 C C . ARG A 1 182 ? 6.702 -10.759 -17.073 1.00 93.06 182 ARG A C 1
ATOM 1351 O O . ARG A 1 182 ? 6.028 -10.938 -18.086 1.00 93.06 182 ARG A O 1
ATOM 1358 N N . GLU A 1 183 ? 6.643 -9.634 -16.362 1.00 87.81 183 GLU A N 1
ATOM 1359 C CA . GLU A 1 183 ? 5.811 -8.491 -16.757 1.00 87.81 183 GLU A CA 1
ATOM 1360 C C . GLU A 1 183 ? 6.293 -7.864 -18.071 1.00 87.81 183 GLU A C 1
ATOM 1362 O O . GLU A 1 183 ? 5.473 -7.596 -18.956 1.00 87.81 183 GLU A O 1
ATOM 1367 N N . VAL A 1 184 ? 7.612 -7.705 -18.239 1.00 91.88 184 VAL A N 1
ATOM 1368 C CA . VAL A 1 184 ? 8.217 -7.207 -19.487 1.00 91.88 184 VAL A CA 1
ATOM 1369 C C . VAL A 1 184 ? 7.857 -8.120 -20.664 1.00 91.88 184 VAL A C 1
ATOM 1371 O O . VAL A 1 184 ? 7.355 -7.650 -21.687 1.00 91.88 184 VAL A O 1
ATOM 1374 N N . LEU A 1 185 ? 8.046 -9.435 -20.514 1.00 95.25 185 LEU A N 1
ATOM 1375 C CA . LEU A 1 185 ? 7.721 -10.412 -21.555 1.00 95.25 185 LEU A CA 1
ATOM 1376 C C . LEU A 1 185 ? 6.219 -10.491 -21.841 1.00 95.25 185 LEU A C 1
ATOM 1378 O O . LEU A 1 185 ? 5.837 -10.617 -23.000 1.00 95.25 185 LEU A O 1
ATOM 1382 N N . ALA A 1 186 ? 5.356 -10.374 -20.830 1.00 92.56 186 ALA A N 1
ATOM 1383 C CA . ALA A 1 186 ? 3.910 -10.332 -21.037 1.00 92.56 186 ALA A CA 1
ATOM 1384 C C . ALA A 1 186 ? 3.477 -9.078 -21.819 1.00 92.56 186 ALA A C 1
ATOM 1386 O O . ALA A 1 186 ? 2.597 -9.158 -22.679 1.00 92.56 186 ALA A O 1
ATOM 1387 N N . GLY A 1 187 ? 4.107 -7.928 -21.553 1.00 91.38 187 GLY A N 1
ATOM 1388 C CA . GLY A 1 187 ? 3.918 -6.709 -22.340 1.00 91.38 187 GLY A CA 1
ATOM 1389 C C . GLY A 1 187 ? 4.353 -6.892 -23.794 1.00 91.38 187 GLY A C 1
ATOM 1390 O O . GLY A 1 187 ? 3.597 -6.560 -24.706 1.00 91.38 187 GLY A O 1
ATOM 1391 N N . LEU A 1 188 ? 5.517 -7.510 -24.008 1.00 95.44 188 LEU A N 1
ATOM 1392 C CA . LEU A 1 188 ? 6.040 -7.793 -25.342 1.00 95.44 188 LEU A CA 1
ATOM 1393 C C . LEU A 1 188 ? 5.186 -8.821 -26.116 1.00 95.44 188 LEU A C 1
ATOM 1395 O O . LEU A 1 188 ? 4.921 -8.606 -27.297 1.00 95.44 188 LEU A O 1
ATOM 1399 N N . ASP A 1 189 ? 4.699 -9.902 -25.479 1.00 96.75 189 ASP A N 1
ATOM 1400 C CA . ASP A 1 189 ? 3.763 -10.854 -26.119 1.00 96.75 189 ASP A CA 1
ATOM 1401 C C . ASP A 1 189 ? 2.494 -10.138 -26.568 1.00 96.75 189 ASP A C 1
ATOM 1403 O O . ASP A 1 189 ? 2.007 -10.401 -27.667 1.00 96.75 189 ASP A O 1
ATOM 1407 N N . LYS A 1 190 ? 1.982 -9.221 -25.738 1.00 94.56 190 LYS A N 1
ATOM 1408 C CA . LYS A 1 190 ? 0.792 -8.442 -26.066 1.00 94.56 190 LYS A CA 1
ATOM 1409 C C . LYS A 1 190 ? 1.025 -7.550 -27.285 1.00 94.56 190 LYS A C 1
ATOM 1411 O O . LYS A 1 190 ? 0.236 -7.618 -28.218 1.00 94.56 190 LYS A O 1
ATOM 1416 N N . GLU A 1 191 ? 2.098 -6.762 -27.320 1.00 95.94 191 GLU A N 1
ATOM 1417 C CA . GLU A 1 191 ? 2.377 -5.901 -28.479 1.00 95.94 191 GLU A CA 1
ATOM 1418 C C . GLU A 1 191 ? 2.562 -6.709 -29.769 1.00 95.94 191 GLU A C 1
ATOM 1420 O O . GLU A 1 191 ? 2.033 -6.335 -30.814 1.00 95.94 191 GLU A O 1
ATOM 1425 N N . LEU A 1 192 ? 3.249 -7.855 -29.699 1.00 96.25 192 LEU A N 1
ATOM 1426 C CA . LEU A 1 192 ? 3.384 -8.774 -30.833 1.00 96.25 192 LEU A CA 1
ATOM 1427 C C . LEU A 1 192 ? 2.034 -9.384 -31.248 1.00 96.25 192 LEU A C 1
ATOM 1429 O O . LEU A 1 192 ? 1.787 -9.585 -32.437 1.00 96.25 192 LEU A O 1
ATOM 1433 N N . ALA A 1 193 ? 1.153 -9.690 -30.290 1.00 95.19 193 ALA A N 1
ATOM 1434 C CA . ALA A 1 193 ? -0.201 -10.172 -30.559 1.00 95.19 193 ALA A CA 1
ATOM 1435 C C . ALA A 1 193 ? -1.070 -9.111 -31.248 1.00 95.19 193 ALA A C 1
ATOM 1437 O O . ALA A 1 193 ? -1.857 -9.456 -32.127 1.00 95.19 193 ALA A O 1
ATOM 1438 N N . ASP A 1 194 ? -0.872 -7.844 -30.884 1.00 95.44 194 ASP A N 1
ATOM 1439 C CA . ASP A 1 194 ? -1.571 -6.678 -31.428 1.00 95.44 194 ASP A CA 1
ATOM 1440 C C . ASP A 1 194 ? -0.973 -6.209 -32.779 1.00 95.44 194 ASP A C 1
ATOM 1442 O O . ASP A 1 194 ? -1.371 -5.182 -33.327 1.00 95.44 194 ASP A O 1
ATOM 1446 N N . GLY A 1 195 ? -0.035 -6.974 -33.356 1.00 96.62 195 GLY A N 1
ATOM 1447 C CA . GLY A 1 195 ? 0.544 -6.729 -34.682 1.00 96.62 195 GLY A CA 1
ATOM 1448 C C . GLY A 1 195 ? 1.831 -5.901 -34.688 1.00 96.62 195 GLY A C 1
ATOM 1449 O O . GLY A 1 195 ? 2.338 -5.580 -35.769 1.00 96.62 195 GLY A O 1
ATOM 1450 N N . GLY A 1 196 ? 2.381 -5.584 -33.513 1.00 96.19 196 GLY A N 1
ATOM 1451 C CA . GLY A 1 196 ? 3.707 -4.993 -33.362 1.00 96.19 196 GLY A CA 1
ATOM 1452 C C . GLY A 1 196 ? 4.787 -5.856 -34.019 1.00 96.19 196 GLY A C 1
ATOM 1453 O O . GLY A 1 196 ? 4.697 -7.085 -34.064 1.00 96.19 196 GLY A O 1
ATOM 1454 N N . LYS A 1 197 ? 5.819 -5.211 -34.567 1.00 97.00 197 LYS A N 1
ATOM 1455 C CA . LYS A 1 197 ? 6.919 -5.881 -35.274 1.00 97.00 197 LYS A CA 1
ATOM 1456 C C . LYS A 1 197 ? 8.251 -5.484 -34.661 1.00 97.00 197 LYS A C 1
ATOM 1458 O O . LYS A 1 197 ? 8.449 -4.323 -34.323 1.00 97.00 197 LYS A O 1
ATOM 1463 N N . ILE A 1 198 ? 9.178 -6.437 -34.588 1.00 97.00 198 ILE A N 1
ATOM 1464 C CA . ILE A 1 198 ? 10.571 -6.134 -34.250 1.00 97.00 198 ILE A CA 1
ATOM 1465 C C . ILE A 1 198 ? 11.150 -5.201 -35.329 1.00 97.00 198 ILE A C 1
ATOM 1467 O O . ILE A 1 198 ? 11.036 -5.525 -36.519 1.00 97.00 198 ILE A O 1
ATOM 1471 N N . PRO A 1 199 ? 11.771 -4.064 -34.955 1.00 97.12 199 PRO A N 1
ATOM 1472 C CA . PRO A 1 199 ? 12.418 -3.180 -35.915 1.00 97.12 199 PRO A CA 1
ATOM 1473 C C . PRO A 1 199 ? 13.487 -3.902 -36.738 1.00 97.12 199 PRO A C 1
ATOM 1475 O O . PRO A 1 199 ? 14.290 -4.676 -36.216 1.00 97.12 199 PRO A O 1
ATOM 1478 N N . ALA A 1 200 ? 13.531 -3.617 -38.041 1.00 96.44 200 ALA A N 1
ATOM 1479 C CA . ALA A 1 200 ? 14.493 -4.241 -38.942 1.00 96.44 200 ALA A CA 1
ATOM 1480 C C . ALA A 1 200 ? 15.944 -3.995 -38.484 1.00 96.44 200 ALA A C 1
ATOM 1482 O O . ALA A 1 200 ? 16.346 -2.851 -38.247 1.00 96.44 200 ALA A O 1
ATOM 1483 N N . GLY A 1 201 ? 16.723 -5.079 -38.403 1.00 95.50 201 GLY A N 1
ATOM 1484 C CA . GLY A 1 201 ? 18.129 -5.064 -37.985 1.00 95.50 201 GLY A CA 1
ATOM 1485 C C . GLY A 1 201 ? 18.360 -5.122 -36.470 1.00 95.50 201 GLY A C 1
ATOM 1486 O O . GLY A 1 201 ? 19.512 -5.079 -36.047 1.00 95.50 201 GLY A O 1
ATOM 1487 N N . MET A 1 202 ? 17.308 -5.222 -35.652 1.00 97.19 202 MET A N 1
ATOM 1488 C CA . MET A 1 202 ? 17.433 -5.374 -34.202 1.00 97.19 202 MET A CA 1
ATOM 1489 C C . MET A 1 202 ? 17.410 -6.858 -33.811 1.00 97.19 202 MET A C 1
ATOM 1491 O O . MET A 1 202 ? 16.497 -7.578 -34.209 1.00 97.19 202 MET A O 1
ATOM 1495 N N . SER A 1 203 ? 18.398 -7.306 -33.030 1.00 97.25 203 SER A N 1
ATOM 1496 C CA . SER A 1 203 ? 18.371 -8.641 -32.418 1.00 97.25 203 SER A CA 1
ATOM 1497 C C . SER A 1 203 ? 17.298 -8.716 -31.337 1.00 97.25 203 SER A C 1
ATOM 1499 O O . SER A 1 203 ? 16.994 -7.712 -30.684 1.00 97.25 203 SER A O 1
ATOM 1501 N N . PHE A 1 204 ? 16.759 -9.907 -31.085 1.00 96.88 204 PHE A N 1
ATOM 1502 C CA . PHE A 1 204 ? 15.795 -10.099 -30.000 1.00 96.88 204 PHE A CA 1
ATOM 1503 C C . PHE A 1 204 ? 16.379 -9.723 -28.627 1.00 96.88 204 PHE A C 1
ATOM 1505 O O . PHE A 1 204 ? 15.682 -9.150 -27.795 1.00 96.88 204 PHE A O 1
ATOM 1512 N N . GLU A 1 205 ? 17.670 -9.983 -28.394 1.00 96.81 205 GLU A N 1
ATOM 1513 C CA . GLU A 1 205 ? 18.375 -9.549 -27.179 1.00 96.81 205 GLU A CA 1
ATOM 1514 C C . GLU A 1 205 ? 18.291 -8.027 -26.991 1.00 96.81 205 GLU A C 1
ATOM 1516 O O . GLU A 1 205 ? 17.965 -7.548 -25.902 1.00 96.81 205 GLU A O 1
ATOM 1521 N N . LYS A 1 206 ? 18.508 -7.259 -28.067 1.00 96.56 206 LYS A N 1
ATOM 1522 C CA . LYS A 1 206 ? 18.394 -5.799 -28.038 1.00 96.56 206 LYS A CA 1
ATOM 1523 C C . LYS A 1 206 ? 16.942 -5.352 -27.854 1.00 96.56 206 LYS A C 1
ATOM 1525 O O . LYS A 1 206 ? 16.705 -4.444 -27.064 1.00 96.56 206 LYS A O 1
ATOM 1530 N N . VAL A 1 207 ? 15.973 -6.015 -28.490 1.00 97.00 207 VAL A N 1
ATOM 1531 C CA . VAL A 1 207 ? 14.536 -5.759 -28.257 1.00 97.00 207 VAL A CA 1
ATOM 1532 C C . VAL A 1 207 ? 14.182 -5.949 -26.785 1.00 97.00 207 VAL A C 1
ATOM 1534 O O . VAL A 1 207 ? 13.557 -5.077 -26.189 1.00 97.00 207 VAL A O 1
ATOM 1537 N N . LEU A 1 208 ? 14.612 -7.056 -26.176 1.00 95.94 208 LEU A N 1
ATOM 1538 C CA . LEU A 1 208 ? 14.349 -7.333 -24.767 1.00 95.94 208 LEU A CA 1
ATOM 1539 C C . LEU A 1 208 ? 15.010 -6.290 -23.856 1.00 95.94 208 LEU A C 1
ATOM 1541 O O . LEU A 1 208 ? 14.397 -5.859 -22.883 1.00 95.94 208 LEU A O 1
ATOM 1545 N N . ALA A 1 209 ? 16.223 -5.837 -24.182 1.00 94.75 209 ALA A N 1
ATOM 1546 C CA . ALA A 1 209 ? 16.890 -4.767 -23.444 1.00 94.75 209 ALA A CA 1
ATOM 1547 C C . ALA A 1 209 ? 16.120 -3.433 -23.511 1.00 94.75 209 ALA A C 1
ATOM 1549 O O . ALA A 1 209 ? 15.967 -2.773 -22.489 1.00 94.75 209 ALA A O 1
ATOM 1550 N N . PHE A 1 210 ? 15.579 -3.057 -24.674 1.00 94.81 210 PHE A N 1
ATOM 1551 C CA . PHE A 1 210 ? 14.723 -1.868 -24.811 1.00 94.81 210 PHE A CA 1
ATOM 1552 C C . PHE A 1 210 ? 13.381 -2.038 -24.084 1.00 94.81 210 PHE A C 1
ATOM 1554 O O . PHE A 1 210 ? 12.917 -1.119 -23.412 1.00 94.81 210 PHE A O 1
ATOM 1561 N N . ALA A 1 211 ? 12.780 -3.227 -24.162 1.00 93.81 211 ALA A N 1
ATOM 1562 C CA . ALA A 1 211 ? 11.536 -3.542 -23.465 1.00 93.81 211 ALA A CA 1
ATOM 1563 C C . ALA A 1 211 ? 11.698 -3.451 -21.935 1.00 93.81 211 ALA A C 1
ATOM 1565 O O . ALA A 1 211 ? 10.813 -2.937 -21.254 1.00 93.81 211 ALA A O 1
ATOM 1566 N N . ARG A 1 212 ? 12.853 -3.862 -21.392 1.00 92.25 212 ARG A N 1
ATOM 1567 C CA . ARG A 1 212 ? 13.214 -3.681 -19.969 1.00 92.25 212 ARG A CA 1
ATOM 1568 C C . ARG A 1 212 ? 13.370 -2.217 -19.555 1.00 92.25 212 ARG A C 1
ATOM 1570 O O . ARG A 1 212 ? 13.247 -1.907 -18.374 1.00 92.25 212 ARG A O 1
ATOM 1577 N N . GLU A 1 213 ? 13.589 -1.315 -20.508 1.00 90.94 213 GLU A N 1
ATOM 1578 C CA . GLU A 1 213 ? 13.560 0.137 -20.290 1.00 90.94 213 GLU A CA 1
ATOM 1579 C C . GLU A 1 213 ? 12.168 0.754 -20.516 1.00 90.94 213 GLU A C 1
ATOM 1581 O O . GLU A 1 213 ? 11.965 1.943 -20.264 1.00 90.94 213 GLU A O 1
ATOM 1586 N N . GLY A 1 214 ? 11.177 -0.068 -20.878 1.00 90.06 214 GLY A N 1
ATOM 1587 C CA . GLY A 1 214 ? 9.768 0.313 -20.992 1.00 90.06 214 GLY A CA 1
ATOM 1588 C C . GLY A 1 214 ? 9.405 0.863 -22.364 1.00 90.06 214 GLY A C 1
ATOM 1589 O O . GLY A 1 214 ? 8.335 1.444 -22.526 1.00 90.06 214 GLY A O 1
ATOM 1590 N N . ILE A 1 215 ? 10.295 0.689 -23.339 1.00 92.62 215 ILE A N 1
ATOM 1591 C CA . ILE A 1 215 ? 10.147 1.200 -24.697 1.00 92.62 215 ILE A CA 1
ATOM 1592 C C . ILE A 1 215 ? 9.287 0.219 -25.498 1.00 92.62 215 ILE A C 1
ATOM 1594 O O . ILE A 1 215 ? 9.590 -0.975 -25.539 1.00 92.62 215 ILE A O 1
ATOM 1598 N N . SER A 1 216 ? 8.228 0.718 -26.140 1.00 94.88 216 SER A N 1
ATOM 1599 C CA . SER A 1 216 ? 7.346 -0.096 -26.988 1.00 94.88 216 SER A CA 1
ATOM 1600 C C . SER A 1 216 ? 8.024 -0.478 -28.306 1.00 94.88 216 SER A C 1
ATOM 1602 O O . SER A 1 216 ? 8.897 0.241 -28.796 1.00 94.88 216 SER A O 1
ATOM 1604 N N . LEU A 1 217 ? 7.590 -1.564 -28.950 1.00 95.69 217 LEU A N 1
ATOM 1605 C CA . LEU A 1 217 ? 8.062 -1.965 -30.283 1.00 95.69 217 LEU A CA 1
ATOM 1606 C C . LEU A 1 217 ? 7.895 -0.852 -31.327 1.00 95.69 217 LEU A C 1
ATOM 1608 O O . LEU A 1 217 ? 8.730 -0.720 -32.224 1.00 95.69 217 LEU A O 1
ATOM 1612 N N . ASN A 1 218 ? 6.836 -0.047 -31.204 1.00 94.12 218 ASN A N 1
ATOM 1613 C CA . ASN A 1 218 ? 6.587 1.083 -32.096 1.00 94.12 218 ASN A CA 1
ATOM 1614 C C . ASN A 1 218 ? 7.636 2.183 -31.911 1.00 94.12 218 ASN A C 1
ATOM 1616 O O . ASN A 1 218 ? 8.165 2.695 -32.899 1.00 94.12 218 ASN A O 1
ATOM 1620 N N . ASP A 1 219 ? 7.979 2.503 -30.664 1.00 94.25 219 ASP A N 1
ATOM 1621 C CA . ASP A 1 219 ? 8.982 3.523 -30.365 1.00 94.25 219 ASP A CA 1
ATOM 1622 C C . ASP A 1 219 ? 10.390 3.038 -30.714 1.00 94.25 219 ASP A C 1
ATOM 1624 O O . ASP A 1 219 ? 11.185 3.806 -31.246 1.00 94.25 219 ASP A O 1
ATOM 1628 N N . MET A 1 220 ? 10.697 1.747 -30.522 1.00 97.00 220 MET A N 1
ATOM 1629 C CA . MET A 1 220 ? 12.021 1.182 -30.820 1.00 97.00 220 MET A CA 1
ATOM 1630 C C . MET A 1 220 ? 12.499 1.470 -32.252 1.00 97.00 220 MET A C 1
ATOM 1632 O O . MET A 1 220 ? 13.703 1.559 -32.486 1.00 97.00 220 MET A O 1
ATOM 1636 N N . ALA A 1 221 ? 11.590 1.642 -33.218 1.00 93.12 221 ALA A N 1
ATOM 1637 C CA . ALA A 1 221 ? 11.948 1.967 -34.596 1.00 93.12 221 ALA A CA 1
ATOM 1638 C C . ALA A 1 221 ? 12.658 3.327 -34.741 1.00 93.12 221 ALA A C 1
ATOM 1640 O O . ALA A 1 221 ? 13.505 3.467 -35.626 1.00 93.12 221 ALA A O 1
ATOM 1641 N N . THR A 1 222 ? 12.344 4.304 -33.884 1.00 94.88 222 THR A N 1
ATOM 1642 C CA . THR A 1 222 ? 12.914 5.663 -33.932 1.00 94.88 222 THR A CA 1
ATOM 1643 C C . THR A 1 222 ? 14.203 5.798 -33.122 1.00 94.88 222 THR A C 1
ATOM 1645 O O . THR A 1 222 ? 15.005 6.688 -33.393 1.00 94.88 222 THR A O 1
ATOM 1648 N N . VAL A 1 223 ? 14.436 4.890 -32.170 1.00 96.12 223 VAL A N 1
ATOM 1649 C CA . VAL A 1 223 ? 15.560 4.939 -31.215 1.00 96.12 223 VAL A CA 1
ATOM 1650 C C . VAL A 1 223 ? 16.516 3.745 -31.323 1.00 96.12 223 VAL A C 1
ATOM 1652 O O . VAL A 1 223 ? 17.393 3.564 -30.483 1.00 96.12 223 VAL A O 1
ATOM 1655 N N . LYS A 1 224 ? 16.387 2.914 -32.364 1.00 95.62 224 LYS A N 1
ATOM 1656 C CA . LYS A 1 224 ? 17.161 1.668 -32.525 1.00 95.62 224 LYS A CA 1
ATOM 1657 C C . LYS A 1 224 ? 18.681 1.845 -32.534 1.00 95.62 224 LYS A C 1
ATOM 1659 O O . LYS A 1 224 ? 19.389 0.886 -32.237 1.00 95.62 224 LYS A O 1
ATOM 1664 N N . ASP A 1 225 ? 19.181 3.025 -32.884 1.00 96.19 225 ASP A N 1
ATOM 1665 C CA . ASP A 1 225 ? 20.618 3.314 -32.966 1.00 96.19 225 ASP A CA 1
ATOM 1666 C C . ASP A 1 225 ? 21.195 3.844 -31.642 1.00 96.19 225 ASP A C 1
ATOM 1668 O O . ASP A 1 225 ? 22.403 4.021 -31.520 1.00 96.19 225 ASP A O 1
ATOM 1672 N N . MET A 1 226 ? 20.343 4.042 -30.634 1.00 96.75 226 MET A N 1
ATOM 1673 C CA . MET A 1 226 ? 20.726 4.440 -29.281 1.00 96.75 226 MET A CA 1
ATOM 1674 C C . MET A 1 226 ? 20.981 3.208 -28.398 1.00 96.75 226 MET A C 1
ATOM 1676 O O . MET A 1 226 ? 20.604 2.075 -28.729 1.00 96.75 226 MET A O 1
ATOM 1680 N N . THR A 1 227 ? 21.606 3.411 -27.241 1.00 94.94 227 THR A N 1
ATOM 1681 C CA . THR A 1 227 ? 21.523 2.436 -26.144 1.00 94.94 227 THR A CA 1
ATOM 1682 C C . THR A 1 227 ? 20.105 2.428 -25.551 1.00 94.94 227 THR A C 1
ATOM 1684 O O . THR A 1 227 ? 19.399 3.433 -25.657 1.00 94.94 227 THR A O 1
ATOM 1687 N N . PRO A 1 228 ? 19.661 1.338 -24.892 1.00 92.81 228 PRO A N 1
ATOM 1688 C CA . PRO A 1 228 ? 18.346 1.299 -24.243 1.00 92.81 228 PRO A CA 1
ATOM 1689 C C . PRO A 1 228 ? 18.104 2.477 -23.283 1.00 92.81 228 PRO A C 1
ATOM 1691 O O . PRO A 1 228 ? 17.025 3.066 -23.270 1.00 92.81 228 PRO A O 1
ATOM 1694 N N . LEU A 1 229 ? 19.134 2.867 -22.524 1.00 87.25 229 LEU A N 1
ATOM 1695 C CA . LEU A 1 229 ? 19.071 3.974 -21.572 1.00 87.25 229 LEU A CA 1
ATOM 1696 C C . LEU A 1 229 ? 18.921 5.339 -22.266 1.00 87.25 229 LEU A C 1
ATOM 1698 O O . LEU A 1 229 ? 18.071 6.139 -21.877 1.00 87.25 229 LEU A O 1
ATOM 1702 N N . GLU A 1 230 ? 19.722 5.604 -23.301 1.00 90.88 230 GLU A N 1
ATOM 1703 C CA . GLU A 1 230 ? 19.616 6.833 -24.103 1.00 90.88 230 GLU A CA 1
ATOM 1704 C C . GLU A 1 230 ? 18.259 6.926 -24.801 1.00 90.88 230 GLU A C 1
ATOM 1706 O O . GLU A 1 230 ? 17.628 7.980 -24.783 1.00 90.88 230 GLU A O 1
ATOM 1711 N N . ALA A 1 231 ? 17.786 5.811 -25.360 1.00 92.31 231 ALA A N 1
ATOM 1712 C CA . ALA A 1 231 ? 16.490 5.701 -26.009 1.00 92.31 231 ALA A CA 1
ATOM 1713 C C . ALA A 1 231 ? 15.338 6.032 -25.054 1.00 92.31 231 ALA A C 1
ATOM 1715 O O . ALA A 1 231 ? 14.461 6.829 -25.390 1.00 92.31 231 ALA A O 1
ATOM 1716 N N . ARG A 1 232 ? 15.372 5.470 -23.840 1.00 89.38 232 ARG A N 1
ATOM 1717 C CA . ARG A 1 232 ? 14.398 5.776 -22.790 1.00 89.38 232 ARG A CA 1
ATOM 1718 C C . ARG A 1 232 ? 14.426 7.258 -22.455 1.00 89.38 232 ARG A C 1
ATOM 1720 O O . ARG A 1 232 ? 13.394 7.911 -22.513 1.00 89.38 232 ARG A O 1
ATOM 1727 N N . ASN A 1 233 ? 15.601 7.802 -22.148 1.00 83.88 233 ASN A N 1
ATOM 1728 C CA . ASN A 1 233 ? 15.734 9.212 -21.791 1.00 83.88 233 ASN A CA 1
ATOM 1729 C C . ASN A 1 233 ? 15.252 10.130 -22.928 1.00 83.88 233 ASN A C 1
ATOM 1731 O O . ASN A 1 233 ? 14.602 11.135 -22.655 1.00 83.88 233 ASN A O 1
ATOM 1735 N N . HIS A 1 234 ? 15.501 9.766 -24.190 1.00 88.25 234 HIS A N 1
ATOM 1736 C CA . HIS A 1 234 ? 14.998 10.491 -25.354 1.00 88.25 234 HIS A CA 1
ATOM 1737 C C . HIS A 1 234 ? 13.464 10.490 -25.420 1.00 88.25 234 HIS A C 1
ATOM 1739 O O . HIS A 1 234 ? 12.862 11.552 -25.558 1.00 88.25 234 HIS A O 1
ATOM 1745 N N . ILE A 1 235 ? 12.821 9.326 -25.290 1.00 87.81 235 ILE A N 1
ATOM 1746 C CA . ILE A 1 235 ? 11.353 9.203 -25.331 1.00 87.81 235 ILE A CA 1
ATOM 1747 C C . ILE A 1 235 ? 10.709 9.950 -24.162 1.00 87.81 235 ILE A C 1
ATOM 1749 O O . ILE A 1 235 ? 9.759 10.711 -24.356 1.00 87.81 235 ILE A O 1
ATOM 1753 N N . GLU A 1 236 ? 11.247 9.781 -22.954 1.00 84.50 236 GLU A N 1
ATOM 1754 C CA . GLU A 1 236 ? 10.738 10.457 -21.762 1.00 84.50 236 GLU A CA 1
ATOM 1755 C C . GLU A 1 236 ? 10.878 11.974 -21.898 1.00 84.50 236 GLU A C 1
ATOM 1757 O O . GLU A 1 236 ? 9.914 12.694 -21.657 1.00 84.50 236 GLU A O 1
ATOM 1762 N N . TYR A 1 237 ? 12.015 12.473 -22.394 1.00 85.06 237 TYR A N 1
ATOM 1763 C CA . TYR A 1 237 ? 12.214 13.898 -22.667 1.00 85.06 237 TYR A CA 1
ATOM 1764 C C . TYR A 1 237 ? 11.144 14.478 -23.603 1.00 85.06 237 TYR A C 1
ATOM 1766 O O . TYR A 1 237 ? 10.611 15.555 -23.339 1.00 85.06 237 TYR A O 1
ATOM 1774 N N . GLN A 1 238 ? 10.801 13.761 -24.681 1.00 86.44 238 GLN A N 1
ATOM 1775 C CA . GLN A 1 238 ? 9.751 14.190 -25.616 1.00 86.44 238 GLN A CA 1
ATOM 1776 C C . GLN A 1 238 ? 8.347 14.131 -24.996 1.00 86.44 238 GLN A C 1
ATOM 1778 O O . GLN A 1 238 ? 7.453 14.867 -25.416 1.00 86.44 238 GLN A O 1
ATOM 1783 N N . THR A 1 239 ? 8.155 13.261 -24.003 1.00 85.75 239 THR A N 1
ATOM 1784 C CA . THR A 1 239 ? 6.863 13.022 -23.348 1.00 85.75 239 THR A CA 1
ATOM 1785 C C . THR A 1 239 ? 6.627 13.965 -22.166 1.00 85.75 239 THR A C 1
ATOM 1787 O O . THR A 1 239 ? 5.478 14.295 -21.867 1.00 85.75 239 THR A O 1
ATOM 1790 N N . ILE A 1 240 ? 7.687 14.445 -21.503 1.00 83.62 240 ILE A N 1
ATOM 1791 C CA . ILE A 1 240 ? 7.577 15.477 -20.468 1.00 83.62 240 ILE A CA 1
ATOM 1792 C C . ILE A 1 240 ? 6.970 16.729 -21.119 1.00 83.62 240 ILE A C 1
ATOM 1794 O O . ILE A 1 240 ? 7.534 17.304 -22.053 1.00 83.62 240 ILE A O 1
ATOM 1798 N N . GLY A 1 241 ? 5.786 17.121 -20.636 1.00 83.06 241 GLY A N 1
ATOM 1799 C CA . GLY A 1 241 ? 4.922 18.118 -21.270 1.00 83.06 241 GLY A CA 1
ATOM 1800 C C . GLY A 1 241 ? 5.646 19.404 -21.678 1.00 83.06 241 GLY A C 1
ATOM 1801 O O . GLY A 1 241 ? 6.586 19.854 -21.021 1.00 83.06 241 GLY A O 1
ATOM 1802 N N . LYS A 1 242 ? 5.183 20.027 -22.770 1.00 82.94 242 LYS A N 1
ATOM 1803 C CA . LYS A 1 242 ? 5.778 21.258 -23.326 1.00 82.94 242 LYS A CA 1
ATOM 1804 C C . LYS A 1 242 ? 5.816 22.426 -22.334 1.00 82.94 242 LYS A C 1
ATOM 1806 O O . LYS A 1 242 ? 6.636 23.319 -22.507 1.00 82.94 242 LYS A O 1
ATOM 1811 N N . ASP A 1 243 ? 4.970 22.386 -21.309 1.00 87.31 243 ASP A N 1
ATOM 1812 C CA . ASP A 1 243 ? 4.865 23.424 -20.284 1.00 87.31 243 ASP A CA 1
ATOM 1813 C C . ASP A 1 243 ? 5.961 23.337 -19.204 1.00 87.31 243 ASP A C 1
ATOM 1815 O O . ASP A 1 243 ? 6.127 24.274 -18.424 1.00 87.31 243 ASP A O 1
ATOM 1819 N N . ILE A 1 244 ? 6.732 22.244 -19.157 1.00 89.38 244 ILE A N 1
ATOM 1820 C CA . ILE A 1 244 ? 7.868 22.098 -18.239 1.00 89.38 244 ILE A CA 1
ATOM 1821 C C . ILE A 1 244 ? 9.112 22.735 -18.887 1.00 89.38 244 ILE A C 1
ATOM 1823 O O . ILE A 1 244 ? 9.412 22.426 -20.042 1.00 89.38 244 ILE A O 1
ATOM 1827 N N . PRO A 1 245 ? 9.864 23.614 -18.192 1.00 93.81 245 PRO A N 1
ATOM 1828 C CA . PRO A 1 245 ? 11.056 24.245 -18.761 1.00 93.81 245 PRO A CA 1
ATOM 1829 C C . PRO A 1 245 ? 12.097 23.225 -19.241 1.00 93.81 245 PRO A C 1
ATOM 1831 O O . PRO A 1 245 ? 12.360 22.241 -18.556 1.00 93.81 245 PRO A O 1
ATOM 1834 N N . GLU A 1 246 ? 12.760 23.490 -20.373 1.00 92.19 246 GLU A N 1
ATOM 1835 C CA . GLU A 1 246 ? 13.728 22.554 -20.979 1.00 92.19 246 GLU A CA 1
ATOM 1836 C C . GLU A 1 246 ? 14.844 22.127 -20.021 1.00 92.19 246 GLU A C 1
ATOM 1838 O O . GLU A 1 246 ? 15.168 20.947 -19.929 1.00 92.19 246 GLU A O 1
ATOM 1843 N N . LYS A 1 247 ? 15.365 23.069 -19.224 1.00 94.31 247 LYS A N 1
ATOM 1844 C CA . LYS A 1 247 ? 16.352 22.765 -18.181 1.00 94.31 247 LYS A CA 1
ATOM 1845 C C . LYS A 1 247 ? 15.827 21.720 -17.186 1.00 94.31 247 LYS A C 1
ATOM 1847 O O . LYS A 1 247 ? 16.542 20.787 -16.845 1.00 94.31 247 LYS A O 1
ATOM 1852 N N . THR A 1 248 ? 14.578 21.864 -16.751 1.00 92.62 248 THR A N 1
ATOM 1853 C CA . THR A 1 248 ? 13.930 20.954 -15.802 1.00 92.62 248 THR A CA 1
ATOM 1854 C C . THR A 1 248 ? 13.702 19.576 -16.423 1.00 92.62 248 THR A C 1
ATOM 1856 O O . THR A 1 248 ? 13.935 18.569 -15.759 1.00 92.62 248 THR A O 1
ATOM 1859 N N . LYS A 1 249 ? 13.323 19.499 -17.709 1.00 92.50 249 LYS A N 1
ATOM 1860 C CA . LYS A 1 249 ? 13.221 18.215 -18.429 1.00 92.50 249 LYS A CA 1
ATOM 1861 C C . LYS A 1 249 ? 14.553 17.473 -18.437 1.00 92.50 249 LYS A C 1
ATOM 1863 O O . LYS A 1 249 ? 14.588 16.292 -18.097 1.00 92.50 249 LYS A O 1
ATOM 1868 N N . THR A 1 250 ? 15.635 18.176 -18.783 1.00 91.19 250 THR A N 1
ATOM 1869 C CA . THR A 1 250 ? 16.990 17.616 -18.776 1.00 91.19 250 THR A CA 1
ATOM 1870 C C . THR A 1 250 ? 17.338 17.066 -17.397 1.00 91.19 250 THR A C 1
ATOM 1872 O O . THR A 1 250 ? 17.666 15.887 -17.298 1.00 91.19 250 THR A O 1
ATOM 1875 N N . GLU A 1 251 ? 17.159 17.858 -16.334 1.00 94.44 251 GLU A N 1
ATOM 1876 C CA . GLU A 1 251 ? 17.444 17.431 -14.956 1.00 94.44 251 GLU A CA 1
ATOM 1877 C C . GLU A 1 251 ? 16.659 16.153 -14.578 1.00 94.44 251 GLU A C 1
ATOM 1879 O O . GLU A 1 251 ? 17.241 15.198 -14.065 1.00 94.44 251 GLU A O 1
ATOM 1884 N N . TYR A 1 252 ? 15.362 16.058 -14.896 1.00 92.88 252 TYR A N 1
ATOM 1885 C CA . TYR A 1 252 ? 14.594 14.827 -14.657 1.00 92.88 252 TYR A CA 1
ATOM 1886 C C . TYR A 1 252 ? 15.166 13.614 -15.390 1.00 92.88 252 TYR A C 1
ATOM 1888 O O . TYR A 1 252 ? 15.343 12.555 -14.783 1.00 92.88 252 TYR A O 1
ATOM 1896 N N . THR A 1 253 ? 15.463 13.759 -16.680 1.00 88.44 253 THR A N 1
ATOM 1897 C CA . THR A 1 253 ? 15.977 12.649 -17.494 1.00 88.44 253 THR A CA 1
ATOM 1898 C C . THR A 1 253 ? 17.379 12.209 -17.077 1.00 88.44 253 THR A C 1
ATOM 1900 O O . THR A 1 253 ? 17.647 11.009 -17.039 1.00 88.44 253 THR A O 1
ATOM 1903 N N . GLU A 1 254 ? 18.248 13.140 -16.671 1.00 89.19 254 GLU A N 1
ATOM 1904 C CA . GLU A 1 254 ? 19.576 12.845 -16.114 1.00 89.19 254 GLU A CA 1
ATOM 1905 C C . GLU A 1 254 ? 19.478 12.057 -14.803 1.00 89.19 254 GLU A C 1
ATOM 1907 O O . GLU A 1 254 ? 20.264 11.142 -14.558 1.00 89.19 254 GLU A O 1
ATOM 1912 N N . HIS A 1 255 ? 18.459 12.347 -13.992 1.00 90.25 255 HIS A N 1
ATOM 1913 C CA . HIS A 1 255 ? 18.133 11.582 -12.790 1.00 90.25 255 HIS A CA 1
ATOM 1914 C C . HIS A 1 255 ? 17.259 10.341 -13.064 1.00 90.25 255 HIS A C 1
ATOM 1916 O O . HIS A 1 255 ? 16.836 9.658 -12.128 1.00 90.25 255 HIS A O 1
ATOM 1922 N N . GLY A 1 256 ? 16.989 10.019 -14.333 1.00 89.25 256 GLY A N 1
ATOM 1923 C CA . GLY A 1 256 ? 16.253 8.830 -14.758 1.00 89.25 256 GLY A CA 1
ATOM 1924 C C . GLY A 1 256 ? 14.769 8.835 -14.391 1.00 89.25 256 GLY A C 1
ATOM 1925 O O . GLY A 1 256 ? 14.201 7.763 -14.195 1.00 89.25 256 GLY A O 1
ATOM 1926 N N . PHE A 1 257 ? 14.150 10.002 -14.207 1.00 90.12 257 PHE A N 1
ATOM 1927 C CA . PHE A 1 257 ? 12.700 10.124 -14.038 1.00 90.12 257 PHE A CA 1
ATOM 1928 C C . PHE A 1 257 ? 11.970 9.947 -15.360 1.00 90.12 257 PHE A C 1
ATOM 1930 O O . PHE A 1 257 ? 12.406 10.448 -16.397 1.00 90.12 257 PHE A O 1
ATOM 1937 N N . ARG A 1 258 ? 10.829 9.264 -15.298 1.00 89.69 258 ARG A N 1
ATOM 1938 C CA . ARG A 1 258 ? 9.879 9.187 -16.406 1.00 89.69 258 ARG A CA 1
ATOM 1939 C C . ARG A 1 258 ? 9.009 10.429 -16.471 1.00 89.69 258 ARG A C 1
ATOM 1941 O O . ARG A 1 258 ? 8.742 11.056 -15.449 1.00 89.69 258 ARG A O 1
ATOM 1948 N N . ALA A 1 259 ? 8.442 10.716 -17.633 1.00 88.25 259 ALA A N 1
ATOM 1949 C CA . ALA A 1 259 ? 7.399 11.715 -17.808 1.00 88.25 259 ALA A CA 1
ATOM 1950 C C . ALA A 1 259 ? 6.194 11.443 -16.902 1.00 88.25 259 ALA A C 1
ATOM 1952 O O . ALA A 1 259 ? 5.671 12.368 -16.283 1.00 88.25 259 ALA A O 1
ATOM 1953 N N . SER A 1 260 ? 5.808 10.172 -16.736 1.00 87.94 260 SER A N 1
ATOM 1954 C CA . SER A 1 260 ? 4.731 9.776 -15.818 1.00 87.94 260 SER A CA 1
ATOM 1955 C C . SER A 1 260 ? 5.021 10.092 -14.345 1.00 87.94 260 SER A C 1
ATOM 1957 O O . SER A 1 260 ? 4.090 10.119 -13.547 1.00 87.94 260 SER A O 1
ATOM 1959 N N . GLU A 1 261 ? 6.289 10.307 -13.981 1.00 93.69 261 GLU A N 1
ATOM 1960 C CA . GLU A 1 261 ? 6.722 10.716 -12.641 1.00 93.69 261 GLU A CA 1
ATOM 1961 C C . GLU A 1 261 ? 6.955 12.235 -12.572 1.00 93.69 261 GLU A C 1
ATOM 1963 O O . GLU A 1 261 ? 6.492 12.893 -11.647 1.00 93.69 261 GLU A O 1
ATOM 1968 N N . ALA A 1 262 ? 7.637 12.808 -13.566 1.00 94.25 262 ALA A N 1
ATOM 1969 C CA . ALA A 1 262 ? 7.980 14.226 -13.624 1.00 94.25 262 ALA A CA 1
ATOM 1970 C C . ALA A 1 262 ? 6.738 15.123 -13.712 1.00 94.25 262 ALA A C 1
ATOM 1972 O O . ALA A 1 262 ? 6.650 16.127 -13.013 1.00 94.25 262 ALA A O 1
ATOM 1973 N N . VAL A 1 263 ? 5.746 14.747 -14.527 1.00 92.00 263 VAL A N 1
ATOM 1974 C CA . VAL A 1 263 ? 4.517 15.536 -14.697 1.00 92.00 263 VAL A CA 1
ATOM 1975 C C . VAL A 1 263 ? 3.761 15.727 -13.374 1.00 92.00 263 VAL A C 1
ATOM 1977 O O . VAL A 1 263 ? 3.524 16.883 -13.021 1.00 92.00 263 VAL A O 1
ATOM 1980 N N . PRO A 1 264 ? 3.406 14.680 -12.596 1.00 94.12 264 PRO A N 1
ATOM 1981 C CA . PRO A 1 264 ? 2.723 14.891 -11.319 1.00 94.12 264 PRO A CA 1
ATOM 1982 C C . PRO A 1 264 ? 3.590 15.633 -10.287 1.00 94.12 264 PRO A C 1
ATOM 1984 O O . PRO A 1 264 ? 3.056 16.410 -9.494 1.00 94.12 264 PRO A O 1
ATOM 1987 N N . LEU A 1 265 ? 4.918 15.462 -10.299 1.00 95.00 265 LEU A N 1
ATOM 1988 C CA . LEU A 1 265 ? 5.818 16.219 -9.417 1.00 95.00 265 LEU A CA 1
ATOM 1989 C C . LEU A 1 265 ? 5.806 17.722 -9.720 1.00 95.00 265 LEU A C 1
ATOM 1991 O O . LEU A 1 265 ? 5.743 18.530 -8.795 1.00 95.00 265 LEU A O 1
ATOM 1995 N N . GLU A 1 266 ? 5.833 18.103 -10.997 1.00 94.19 266 GLU A N 1
ATOM 1996 C CA . GLU A 1 266 ? 5.758 19.508 -11.412 1.00 94.19 266 GLU A CA 1
ATOM 1997 C C . GLU A 1 266 ? 4.362 20.095 -11.176 1.00 94.19 266 GLU A C 1
ATOM 1999 O O . GLU A 1 266 ? 4.235 21.196 -10.643 1.00 94.19 266 GLU A O 1
ATOM 2004 N N . GLN A 1 267 ? 3.300 19.345 -11.486 1.00 91.06 267 GLN A N 1
ATOM 2005 C CA . GLN A 1 267 ? 1.915 19.784 -11.267 1.00 91.06 267 GLN A CA 1
ATOM 2006 C C . GLN A 1 267 ? 1.605 20.068 -9.793 1.00 91.06 267 GLN A C 1
ATOM 2008 O O . GLN A 1 267 ? 0.806 20.952 -9.490 1.00 91.06 267 GLN A O 1
ATOM 2013 N N . THR A 1 268 ? 2.241 19.336 -8.878 1.00 90.94 268 THR A N 1
ATOM 2014 C CA . THR A 1 268 ? 2.087 19.529 -7.429 1.00 90.94 268 THR A CA 1
ATOM 2015 C C . THR A 1 268 ? 3.086 20.517 -6.830 1.00 90.94 268 THR A C 1
ATOM 2017 O O . THR A 1 268 ? 3.003 20.815 -5.639 1.00 90.94 268 THR A O 1
ATOM 2020 N N . GLY A 1 269 ? 4.028 21.031 -7.627 1.00 91.50 269 GLY A N 1
ATOM 2021 C CA . GLY A 1 269 ? 5.088 21.931 -7.171 1.00 91.50 269 GLY A CA 1
ATOM 2022 C C . GLY A 1 269 ? 6.171 21.263 -6.316 1.00 91.50 269 GLY A C 1
ATOM 2023 O O . GLY A 1 269 ? 7.005 21.963 -5.747 1.00 91.50 269 GLY A O 1
ATOM 2024 N N . LEU A 1 270 ? 6.178 19.930 -6.216 1.00 91.69 270 LEU A N 1
ATOM 2025 C CA . LEU A 1 270 ? 7.194 19.172 -5.477 1.00 91.69 270 LEU A CA 1
ATOM 2026 C C . LEU A 1 270 ? 8.525 19.092 -6.230 1.00 91.69 270 LEU A C 1
ATOM 2028 O O . LEU A 1 270 ? 9.595 19.043 -5.615 1.00 91.69 270 LEU A O 1
ATOM 2032 N N . GLY A 1 271 ? 8.449 19.075 -7.559 1.00 94.06 271 GLY A N 1
ATOM 2033 C CA . GLY A 1 271 ? 9.601 19.080 -8.446 1.00 94.06 271 GLY A CA 1
ATOM 2034 C C . GLY A 1 271 ? 10.555 17.892 -8.262 1.00 94.06 271 GLY A C 1
ATOM 2035 O O . GLY A 1 271 ? 10.267 16.898 -7.583 1.00 94.06 271 GLY A O 1
ATOM 2036 N N . LEU A 1 272 ? 11.745 18.016 -8.855 1.00 94.62 272 LEU A N 1
ATOM 2037 C CA . LEU A 1 272 ? 12.768 16.967 -8.847 1.00 94.62 272 LEU A CA 1
ATOM 2038 C C . LEU A 1 272 ? 13.233 16.609 -7.428 1.00 94.62 272 LEU A C 1
ATOM 2040 O O . LEU A 1 272 ? 13.415 15.432 -7.114 1.00 94.62 272 LEU A O 1
ATOM 2044 N N . PHE A 1 273 ? 13.394 17.604 -6.550 1.00 93.62 273 PHE A N 1
ATOM 2045 C CA . PHE A 1 273 ? 13.792 17.370 -5.159 1.00 93.62 273 PHE A CA 1
ATOM 2046 C C . PHE A 1 273 ? 12.778 16.484 -4.424 1.00 93.62 273 PHE A C 1
ATOM 2048 O O . PHE A 1 273 ? 13.170 15.501 -3.788 1.00 93.62 273 PHE A O 1
ATOM 2055 N N . GLY A 1 274 ? 11.481 16.784 -4.559 1.00 93.31 274 GLY A N 1
ATOM 2056 C CA . GLY A 1 274 ? 10.418 15.948 -4.015 1.00 93.31 274 GLY A CA 1
ATOM 2057 C C . GLY A 1 274 ? 10.459 14.538 -4.601 1.00 93.31 274 GLY A C 1
ATOM 2058 O O . GLY A 1 274 ? 10.454 13.563 -3.850 1.00 93.31 274 GLY A O 1
ATOM 2059 N N . GLY A 1 275 ? 10.624 14.411 -5.920 1.00 94.94 275 GLY A N 1
ATOM 2060 C CA . GLY A 1 275 ? 10.759 13.115 -6.587 1.00 94.94 275 GLY A CA 1
ATOM 2061 C C . GLY A 1 275 ? 11.908 12.264 -6.042 1.00 94.94 275 GLY A C 1
ATOM 2062 O O . GLY A 1 275 ? 11.745 11.071 -5.781 1.00 94.94 275 GLY A O 1
ATOM 2063 N N . MET A 1 276 ? 13.066 12.878 -5.793 1.00 94.00 276 MET A N 1
ATOM 2064 C CA . MET A 1 276 ? 14.226 12.188 -5.220 1.00 94.00 276 MET A CA 1
ATOM 2065 C C . MET A 1 276 ? 13.939 11.671 -3.803 1.00 94.00 276 MET A C 1
ATOM 2067 O O . MET A 1 276 ? 14.376 10.575 -3.447 1.00 94.00 276 MET A O 1
ATOM 2071 N N . LYS A 1 277 ? 13.157 12.410 -3.002 1.00 93.62 277 LYS A N 1
ATOM 2072 C CA . LYS A 1 277 ? 12.708 11.952 -1.677 1.00 93.62 277 LYS A CA 1
ATOM 2073 C C . LYS A 1 277 ? 11.773 10.748 -1.776 1.00 93.62 277 LYS A C 1
ATOM 2075 O O . LYS A 1 277 ? 11.988 9.784 -1.042 1.00 93.62 277 LYS A O 1
ATOM 2080 N N . TYR A 1 278 ? 10.817 10.755 -2.706 1.00 95.00 278 TYR A N 1
ATOM 2081 C CA . TYR A 1 278 ? 9.937 9.605 -2.958 1.00 95.00 278 TYR A CA 1
ATOM 2082 C C . TYR A 1 278 ? 10.743 8.359 -3.342 1.00 95.00 278 TYR A C 1
ATOM 2084 O O . TYR A 1 278 ? 10.588 7.313 -2.713 1.00 95.00 278 TYR A O 1
ATOM 2092 N N . ARG A 1 279 ? 11.678 8.485 -4.296 1.00 92.31 279 ARG A N 1
ATOM 2093 C CA . ARG A 1 279 ? 12.548 7.372 -4.716 1.00 92.31 279 ARG A CA 1
ATOM 2094 C C . ARG A 1 279 ? 13.429 6.845 -3.589 1.00 92.31 279 ARG A C 1
ATOM 2096 O O . ARG A 1 279 ? 13.558 5.635 -3.441 1.00 92.31 279 ARG A O 1
ATOM 2103 N N . SER A 1 280 ? 13.983 7.723 -2.748 1.00 89.12 280 SER A N 1
ATOM 2104 C CA . SER A 1 280 ? 14.797 7.297 -1.595 1.00 89.12 280 SER A CA 1
ATOM 2105 C C . SER A 1 280 ? 14.023 6.455 -0.570 1.00 89.12 280 SER A C 1
ATOM 2107 O O . SER A 1 280 ? 14.619 5.718 0.215 1.00 89.12 280 SER A O 1
ATOM 2109 N N . LEU A 1 281 ? 12.692 6.557 -0.592 1.00 90.12 281 LEU A N 1
ATOM 2110 C CA . LEU A 1 281 ? 11.770 5.835 0.278 1.00 90.12 281 LEU A CA 1
ATOM 2111 C C . LEU A 1 281 ? 11.038 4.700 -0.449 1.00 90.12 281 LEU A C 1
ATOM 2113 O O . LEU A 1 281 ? 10.164 4.075 0.149 1.00 90.12 281 LEU A O 1
ATOM 2117 N N . ASP A 1 282 ? 11.411 4.404 -1.701 1.00 89.94 282 ASP A N 1
ATOM 2118 C CA . ASP A 1 282 ? 10.759 3.391 -2.543 1.00 89.94 282 ASP A CA 1
ATOM 2119 C C . ASP A 1 282 ? 9.234 3.601 -2.640 1.00 89.94 282 ASP A C 1
ATOM 2121 O O . ASP A 1 282 ? 8.434 2.665 -2.593 1.00 89.94 282 ASP A O 1
ATOM 2125 N N . ILE A 1 283 ? 8.817 4.870 -2.712 1.00 92.38 283 ILE A N 1
ATOM 2126 C CA . ILE A 1 283 ? 7.420 5.258 -2.897 1.00 92.38 283 ILE A CA 1
ATOM 2127 C C . ILE A 1 283 ? 7.200 5.492 -4.394 1.00 92.38 283 ILE A C 1
ATOM 2129 O O . ILE A 1 283 ? 7.843 6.382 -4.960 1.00 92.38 283 ILE A O 1
ATOM 2133 N N . PRO A 1 284 ? 6.277 4.759 -5.045 1.00 92.31 284 PRO A N 1
ATOM 2134 C CA . PRO A 1 284 ? 5.909 5.016 -6.429 1.00 92.31 284 PRO A CA 1
ATOM 2135 C C . PRO A 1 284 ? 5.470 6.466 -6.621 1.00 92.31 284 PRO A C 1
ATOM 2137 O O . PRO A 1 284 ? 4.687 6.985 -5.827 1.00 92.31 284 PRO A O 1
ATOM 2140 N N . ILE A 1 285 ? 5.936 7.108 -7.687 1.00 93.81 285 ILE A N 1
ATOM 2141 C CA . ILE A 1 285 ? 5.568 8.482 -8.035 1.00 93.81 285 ILE A CA 1
ATOM 2142 C C . ILE A 1 285 ? 4.417 8.406 -9.029 1.00 93.81 285 ILE A C 1
ATOM 2144 O O . ILE A 1 285 ? 4.590 8.069 -10.198 1.00 93.81 285 ILE A O 1
ATOM 2148 N N . THR A 1 286 ? 3.212 8.640 -8.526 1.00 91.06 286 THR A N 1
ATOM 2149 C CA . THR A 1 286 ? 1.958 8.520 -9.270 1.00 91.06 286 THR A CA 1
ATOM 2150 C C . THR A 1 286 ? 1.024 9.659 -8.873 1.00 91.06 286 THR A C 1
ATOM 2152 O O . THR A 1 286 ? 1.184 10.199 -7.779 1.00 91.06 286 THR A O 1
ATOM 2155 N N . PRO A 1 287 ? 0.008 9.999 -9.682 1.00 88.19 287 PRO A N 1
ATOM 2156 C CA . PRO A 1 287 ? -0.988 10.994 -9.284 1.00 88.19 287 PRO A CA 1
ATOM 2157 C C . PRO A 1 287 ? -1.696 10.676 -7.957 1.00 88.19 287 PRO A C 1
ATOM 2159 O O . PRO A 1 287 ? -2.186 11.583 -7.296 1.00 88.19 287 PRO A O 1
ATOM 2162 N N . GLU A 1 288 ? -1.760 9.401 -7.552 1.00 86.12 288 GLU A N 1
ATOM 2163 C CA . GLU A 1 288 ? -2.390 9.004 -6.288 1.00 86.12 288 GLU A CA 1
ATOM 2164 C C . GLU A 1 288 ? -1.479 9.187 -5.067 1.00 86.12 288 GLU A C 1
ATOM 2166 O O . GLU A 1 288 ? -1.966 9.413 -3.962 1.00 86.12 288 GLU A O 1
ATOM 2171 N N . THR A 1 289 ? -0.163 9.073 -5.244 1.00 91.50 289 THR A N 1
ATOM 2172 C CA . THR A 1 289 ? 0.815 9.221 -4.155 1.00 91.50 289 THR A CA 1
ATOM 2173 C C . THR A 1 289 ? 1.352 10.645 -4.047 1.00 91.50 289 THR A C 1
ATOM 2175 O O . THR A 1 289 ? 1.796 11.037 -2.974 1.00 91.50 289 THR A O 1
ATOM 2178 N N . VAL A 1 290 ? 1.292 11.418 -5.133 1.00 92.69 290 VAL A N 1
ATOM 2179 C CA . VAL A 1 290 ? 1.828 12.776 -5.261 1.00 92.69 290 VAL A CA 1
ATOM 2180 C C . VAL A 1 290 ? 0.657 13.759 -5.303 1.00 92.69 290 VAL A C 1
ATOM 2182 O O . VAL A 1 290 ? 0.148 14.073 -6.375 1.00 92.69 290 VAL A O 1
ATOM 2185 N N . THR A 1 291 ? 0.196 14.232 -4.141 1.00 83.50 291 THR A N 1
ATOM 2186 C CA . THR A 1 291 ? -1.022 15.067 -4.059 1.00 83.50 291 THR A CA 1
ATOM 2187 C C . THR A 1 291 ? -0.749 16.565 -3.903 1.00 83.50 291 THR A C 1
ATOM 2189 O O . THR A 1 291 ? -1.654 17.365 -4.126 1.00 83.50 291 THR A O 1
ATOM 2192 N N . GLY A 1 292 ? 0.460 16.973 -3.483 1.00 84.44 292 GLY A N 1
ATOM 2193 C CA . GLY A 1 292 ? 0.846 18.380 -3.236 1.00 84.44 292 GLY A CA 1
ATOM 2194 C C . GLY A 1 292 ? 0.053 19.106 -2.137 1.00 84.44 292 GLY A C 1
ATOM 2195 O O . GLY A 1 292 ? 0.377 20.237 -1.777 1.00 84.44 292 GLY A O 1
ATOM 2196 N N . THR A 1 293 ? -0.972 18.455 -1.583 1.00 92.38 293 THR A N 1
ATOM 2197 C CA . THR A 1 293 ? -1.988 19.065 -0.715 1.00 92.38 293 THR A CA 1
ATOM 2198 C C . THR A 1 293 ? -1.386 19.507 0.616 1.00 92.38 293 THR A C 1
ATOM 2200 O O . THR A 1 293 ? -1.681 20.592 1.126 1.00 92.38 293 THR A O 1
ATOM 2203 N N . PHE A 1 294 ? -0.483 18.694 1.160 1.00 95.31 294 PHE A N 1
ATOM 2204 C CA . PHE A 1 294 ? 0.189 18.958 2.423 1.00 95.31 294 PHE A CA 1
ATOM 2205 C C . PHE A 1 294 ? 1.670 19.264 2.186 1.00 95.31 294 PHE A C 1
ATOM 2207 O O . PHE A 1 294 ? 2.492 18.364 2.015 1.00 95.31 294 PHE A O 1
ATOM 2214 N N . SER A 1 295 ? 2.004 20.553 2.160 1.00 94.19 295 SER A N 1
ATOM 2215 C CA . SER A 1 295 ? 3.364 21.060 1.958 1.00 94.19 295 SER A CA 1
ATOM 2216 C C . SER A 1 295 ? 3.649 22.230 2.897 1.00 94.19 295 SER A C 1
ATOM 2218 O O . SER A 1 295 ? 2.743 22.767 3.539 1.00 94.19 295 SER A O 1
ATOM 2220 N N . GLU A 1 296 ? 4.899 22.692 2.935 1.00 93.38 296 GLU A N 1
ATOM 2221 C CA . GLU A 1 296 ? 5.254 23.912 3.669 1.00 93.38 296 GLU A CA 1
ATOM 2222 C C . GLU A 1 296 ? 4.466 25.143 3.192 1.00 93.38 296 GLU A C 1
ATOM 2224 O O . GLU A 1 296 ? 4.112 25.998 3.999 1.00 93.38 296 GLU A O 1
ATOM 2229 N N . SER A 1 297 ? 4.112 25.207 1.902 1.00 92.44 297 SER A N 1
ATOM 2230 C CA . SER A 1 297 ? 3.340 26.324 1.337 1.00 92.44 297 SER A CA 1
ATOM 2231 C C . SER A 1 297 ? 1.882 26.366 1.812 1.00 92.44 297 SER A C 1
ATOM 2233 O O . SER A 1 297 ? 1.278 27.441 1.855 1.00 92.44 297 SER A O 1
ATOM 2235 N N . THR A 1 298 ? 1.317 25.214 2.193 1.00 94.62 298 THR A N 1
ATOM 2236 C CA . THR A 1 298 ? -0.051 25.096 2.715 1.00 94.62 298 THR A CA 1
ATOM 2237 C C . THR A 1 298 ? -0.083 25.032 4.242 1.00 94.62 298 THR A C 1
ATOM 2239 O O . THR A 1 298 ? -1.146 25.213 4.834 1.00 94.62 298 THR A O 1
ATOM 2242 N N . ARG A 1 299 ? 1.055 24.832 4.918 1.00 96.25 299 ARG A N 1
ATOM 2243 C CA . ARG A 1 299 ? 1.140 24.788 6.383 1.00 96.25 299 ARG A CA 1
ATOM 2244 C C . ARG A 1 299 ? 0.919 26.172 7.003 1.00 96.25 299 ARG A C 1
ATOM 2246 O O . ARG A 1 299 ? 1.613 27.138 6.706 1.00 96.25 299 ARG A O 1
ATOM 2253 N N . THR A 1 300 ? -0.029 26.261 7.929 1.00 96.75 300 THR A N 1
ATOM 2254 C CA . THR A 1 300 ? -0.372 27.493 8.662 1.00 96.75 300 THR A CA 1
ATOM 2255 C C . THR A 1 300 ? -0.097 27.395 10.160 1.00 96.75 300 THR A C 1
ATOM 2257 O O . THR A 1 300 ? 0.120 28.415 10.815 1.00 96.75 300 THR A O 1
ATOM 2260 N N . GLY A 1 301 ? -0.090 26.181 10.715 1.00 94.00 301 GLY A N 1
ATOM 2261 C CA . GLY A 1 301 ? 0.143 25.932 12.137 1.00 94.00 301 GLY A CA 1
ATOM 2262 C C . GLY A 1 301 ? 1.617 25.726 12.482 1.00 94.00 301 GLY A C 1
ATOM 2263 O O . GLY A 1 301 ? 2.423 25.298 11.652 1.00 94.00 301 GLY A O 1
ATOM 2264 N N . LYS A 1 302 ? 1.979 25.966 13.749 1.00 96.38 302 LYS A N 1
ATOM 2265 C CA . LYS A 1 302 ? 3.278 25.530 14.284 1.00 96.38 302 LYS A CA 1
ATOM 2266 C C . LYS A 1 302 ? 3.353 24.004 14.287 1.00 96.38 302 LYS A C 1
ATOM 2268 O O . LYS A 1 302 ? 2.347 23.331 14.500 1.00 96.38 302 LYS A O 1
ATOM 2273 N N . VAL A 1 303 ? 4.546 23.475 14.042 1.00 97.50 303 VAL A N 1
ATOM 2274 C CA . VAL A 1 303 ? 4.830 22.047 14.183 1.00 97.50 303 VAL A CA 1
ATOM 2275 C C . VAL A 1 303 ? 5.182 21.790 15.641 1.00 97.50 303 VAL A C 1
ATOM 2277 O O . VAL A 1 303 ? 6.154 22.336 16.158 1.00 97.50 303 VAL A O 1
ATOM 2280 N N . GLU A 1 304 ? 4.375 20.983 16.318 1.00 96.94 304 GLU A N 1
ATOM 2281 C CA . GLU A 1 304 ? 4.567 20.654 17.730 1.00 96.94 304 GLU A CA 1
ATOM 2282 C C . GLU A 1 304 ? 4.603 19.140 17.890 1.00 96.94 304 GLU A C 1
ATOM 2284 O O . GLU A 1 304 ? 3.739 18.440 17.365 1.00 96.94 304 GLU A O 1
ATOM 2289 N N . GLN A 1 305 ? 5.579 18.616 18.629 1.00 96.44 305 GLN A N 1
ATOM 2290 C CA . GLN A 1 305 ? 5.622 17.189 18.931 1.00 96.44 305 GLN A CA 1
ATOM 2291 C C . GLN A 1 305 ? 4.349 16.787 19.690 1.00 96.44 305 GLN A C 1
ATOM 2293 O O . GLN A 1 305 ? 4.020 17.363 20.727 1.00 96.44 305 GLN A O 1
ATOM 2298 N N . LEU A 1 306 ? 3.625 15.807 19.154 1.00 93.50 306 LEU A N 1
ATOM 2299 C CA . LEU A 1 306 ? 2.390 15.288 19.738 1.00 93.50 306 LEU A CA 1
ATOM 2300 C C . LEU A 1 306 ? 2.667 14.075 20.634 1.00 93.50 306 LEU A C 1
ATOM 2302 O O . LEU A 1 306 ? 2.037 13.930 21.677 1.00 93.50 306 LEU A O 1
ATOM 2306 N N . GLY A 1 307 ? 3.617 13.223 20.245 1.00 90.44 307 GLY A N 1
ATOM 2307 C CA . GLY A 1 307 ? 3.992 12.026 20.993 1.00 90.44 307 GLY A CA 1
ATOM 2308 C C . GLY A 1 307 ? 5.186 11.305 20.372 1.00 90.44 307 GLY A C 1
ATOM 2309 O O . GLY A 1 307 ? 5.571 11.592 19.240 1.00 90.44 307 GLY A O 1
ATOM 2310 N N . SER A 1 308 ? 5.784 10.382 21.124 1.00 89.00 308 SER A N 1
ATOM 2311 C CA . SER A 1 308 ? 6.854 9.499 20.650 1.00 89.00 308 SER A CA 1
ATOM 2312 C C . SER A 1 308 ? 6.536 8.069 21.058 1.00 89.00 308 SER A C 1
ATOM 2314 O O . SER A 1 308 ? 6.328 7.804 22.241 1.00 89.00 308 SER A O 1
ATOM 2316 N N . GLY A 1 309 ? 6.481 7.171 20.078 1.00 81.00 309 GLY A N 1
ATOM 2317 C CA . GLY A 1 309 ? 6.388 5.730 20.288 1.00 81.00 309 GLY A CA 1
ATOM 2318 C C . GLY A 1 309 ? 7.758 5.057 20.222 1.00 81.00 309 GLY A C 1
ATOM 2319 O O . GLY A 1 309 ? 8.793 5.725 20.238 1.00 81.00 309 GLY A O 1
ATOM 2320 N N . ALA A 1 310 ? 7.752 3.727 20.117 1.00 76.81 310 ALA A N 1
ATOM 2321 C CA . ALA A 1 310 ? 8.969 2.929 19.968 1.00 76.81 310 ALA A CA 1
ATOM 2322 C C . ALA A 1 310 ? 9.654 3.130 18.603 1.00 76.81 310 ALA A C 1
ATOM 2324 O O . ALA A 1 310 ? 10.880 3.174 18.546 1.00 76.81 310 ALA A O 1
ATOM 2325 N N . CYS A 1 311 ? 8.874 3.269 17.524 1.00 77.12 311 CYS A N 1
ATOM 2326 C CA . CYS A 1 311 ? 9.411 3.417 16.167 1.00 77.12 311 CYS A CA 1
ATOM 2327 C C . CYS A 1 311 ? 9.434 4.873 15.679 1.00 77.12 311 CYS A C 1
ATOM 2329 O O . CYS A 1 311 ? 10.332 5.244 14.933 1.00 77.12 311 CYS A O 1
ATOM 2331 N N . ASN A 1 312 ? 8.463 5.706 16.078 1.00 85.12 312 ASN A N 1
ATOM 2332 C CA . ASN A 1 312 ? 8.241 7.006 15.440 1.00 85.12 312 ASN A CA 1
ATOM 2333 C C . ASN A 1 312 ? 7.842 8.111 16.426 1.00 85.12 312 ASN A C 1
ATOM 2335 O O . ASN A 1 312 ? 7.053 7.897 17.350 1.00 85.12 312 ASN A O 1
ATOM 2339 N N . THR A 1 313 ? 8.332 9.322 16.160 1.00 92.19 313 THR A N 1
ATOM 2340 C CA . THR A 1 313 ? 7.836 10.569 16.757 1.00 92.19 313 THR A CA 1
ATOM 2341 C C . THR A 1 313 ? 6.823 11.197 15.814 1.00 92.19 313 THR A C 1
ATOM 2343 O O . THR A 1 313 ? 7.092 11.336 14.624 1.00 92.19 313 THR A O 1
ATOM 2346 N N . VAL A 1 314 ? 5.672 11.603 16.342 1.00 95.62 314 VAL A N 1
ATOM 2347 C CA . VAL A 1 314 ? 4.619 12.273 15.573 1.00 95.62 314 VAL A CA 1
ATOM 2348 C C . VAL A 1 314 ? 4.460 13.718 16.015 1.00 95.62 314 VAL A C 1
ATOM 2350 O O . VAL A 1 314 ? 4.660 14.068 17.183 1.00 95.62 314 VAL A O 1
ATOM 2353 N N . TYR A 1 315 ? 4.065 14.560 15.073 1.00 97.75 315 TYR A N 1
ATOM 2354 C CA . TYR A 1 315 ? 3.905 15.995 15.246 1.00 97.75 315 TYR A CA 1
ATOM 2355 C C . TYR A 1 315 ? 2.474 16.385 14.897 1.00 97.75 315 TYR A C 1
ATOM 2357 O O . TYR A 1 315 ? 1.862 15.778 14.030 1.00 97.75 315 TYR A O 1
ATOM 2365 N N . LYS A 1 316 ? 1.922 17.399 15.553 1.00 97.31 316 LYS A N 1
ATOM 2366 C CA . LYS A 1 316 ? 0.682 18.049 15.123 1.00 97.31 316 LYS A CA 1
ATOM 2367 C C . LYS A 1 316 ? 1.019 19.351 14.405 1.00 97.31 316 LYS A C 1
ATOM 2369 O O . LYS A 1 316 ? 1.955 20.053 14.793 1.00 97.31 316 LYS A O 1
ATOM 2374 N N . THR A 1 317 ? 0.248 19.672 13.379 1.00 97.50 317 THR A N 1
ATOM 2375 C CA . THR A 1 317 ? 0.302 20.960 12.686 1.00 97.50 317 THR A CA 1
ATOM 2376 C C . THR A 1 317 ? -1.032 21.237 11.985 1.00 97.50 317 THR A C 1
ATOM 2378 O O . THR A 1 317 ? -1.957 20.428 12.064 1.00 97.50 317 THR A O 1
ATOM 2381 N N . GLN A 1 318 ? -1.155 22.394 11.341 1.00 97.56 318 GLN A N 1
ATOM 2382 C CA . GLN A 1 318 ? -2.352 22.784 10.599 1.00 97.56 318 GLN A CA 1
ATOM 2383 C C . GLN A 1 318 ? -1.989 23.142 9.168 1.00 97.56 318 GLN A C 1
ATOM 2385 O O . GLN A 1 318 ? -0.980 23.812 8.939 1.00 97.56 318 GLN A O 1
ATOM 2390 N N . PHE A 1 319 ? -2.841 22.739 8.232 1.00 96.94 319 PHE A N 1
ATOM 2391 C CA . PHE A 1 319 ? -2.723 23.066 6.816 1.00 96.94 319 PHE A CA 1
ATOM 2392 C C . PHE A 1 319 ? -3.965 23.820 6.350 1.00 96.94 319 PHE A C 1
ATOM 2394 O O . PHE A 1 319 ? -5.071 23.561 6.819 1.00 96.94 319 PHE A O 1
ATOM 2401 N N . LYS A 1 320 ? -3.796 24.755 5.422 1.00 96.62 320 LYS A N 1
ATOM 2402 C CA . LYS A 1 320 ? -4.883 25.436 4.732 1.00 96.62 320 LYS A CA 1
ATOM 2403 C C . LYS A 1 320 ? -5.130 24.732 3.407 1.00 96.62 320 LYS A C 1
ATOM 2405 O O . LYS A 1 320 ? -4.287 24.771 2.517 1.00 96.62 320 LYS A O 1
ATOM 2410 N N . LEU A 1 321 ? -6.290 24.104 3.303 1.00 94.06 321 LEU A N 1
ATOM 2411 C CA . LEU A 1 321 ? -6.761 23.461 2.088 1.00 94.06 321 LEU A CA 1
ATOM 2412 C C . LEU A 1 321 ? -7.408 24.482 1.148 1.00 94.06 321 LEU A C 1
ATOM 2414 O O . LEU A 1 321 ? -7.735 25.615 1.533 1.00 94.06 321 LEU A O 1
ATOM 2418 N N . ASP A 1 322 ? -7.661 24.038 -0.079 1.00 89.19 322 ASP A N 1
ATOM 2419 C CA . ASP A 1 322 ? -8.479 24.777 -1.031 1.00 89.19 322 ASP A CA 1
ATOM 2420 C C . ASP A 1 322 ? -9.854 25.124 -0.437 1.00 89.19 322 ASP A C 1
ATOM 2422 O O . ASP A 1 322 ? -10.418 24.419 0.406 1.00 89.19 322 ASP A O 1
ATOM 2426 N N . GLY A 1 323 ? -10.375 26.291 -0.820 1.00 90.75 323 GLY A N 1
ATOM 2427 C CA . GLY A 1 323 ? -11.582 26.858 -0.209 1.00 90.75 323 GLY A CA 1
ATOM 2428 C C . GLY A 1 323 ? -11.368 27.429 1.200 1.00 90.75 323 GLY A C 1
ATOM 2429 O O . GLY A 1 323 ? -12.330 27.822 1.852 1.00 90.75 323 GLY A O 1
ATOM 2430 N N . GLY A 1 324 ? -10.121 27.498 1.681 1.00 91.81 324 GLY A N 1
ATOM 2431 C CA . GLY A 1 324 ? -9.764 28.152 2.941 1.00 91.81 324 GLY A CA 1
ATOM 2432 C C . GLY A 1 324 ? -10.057 27.336 4.199 1.00 91.81 324 GLY A C 1
ATOM 2433 O O . GLY A 1 324 ? -9.919 27.872 5.298 1.00 91.81 324 GLY A O 1
ATOM 2434 N N . LYS A 1 325 ? -10.436 26.060 4.060 1.00 94.31 325 LYS A N 1
ATOM 2435 C CA . LYS A 1 325 ? -10.641 25.154 5.195 1.00 94.31 325 LYS A CA 1
ATOM 2436 C C . LYS A 1 325 ? -9.307 24.846 5.873 1.00 94.31 325 LYS A C 1
ATOM 2438 O O . LYS A 1 325 ? -8.307 24.608 5.201 1.00 94.31 325 LYS A O 1
ATOM 2443 N N . THR A 1 326 ? -9.305 24.807 7.199 1.00 95.50 326 THR A N 1
ATOM 2444 C CA . THR A 1 326 ? -8.148 24.350 7.977 1.00 95.50 326 THR A CA 1
ATOM 2445 C C . THR A 1 326 ? -8.244 22.846 8.209 1.00 95.50 326 THR A C 1
ATOM 2447 O O . THR A 1 326 ? -9.305 22.341 8.573 1.00 95.50 326 THR A O 1
ATOM 2450 N N . PHE A 1 327 ? -7.133 22.142 8.020 1.00 96.50 327 PHE A N 1
ATOM 2451 C CA . PHE A 1 327 ? -6.969 20.725 8.309 1.00 96.50 327 PHE A CA 1
ATOM 2452 C C . PHE A 1 327 ? -6.023 20.541 9.497 1.00 96.50 327 PHE A C 1
ATOM 2454 O O . PHE A 1 327 ? -4.852 20.920 9.423 1.00 96.50 327 PHE A O 1
ATOM 2461 N N . ASP A 1 328 ? -6.528 19.949 10.581 1.00 96.50 328 ASP A N 1
ATOM 2462 C CA . ASP A 1 328 ? -5.731 19.571 11.750 1.00 96.50 328 ASP A CA 1
ATOM 2463 C C . ASP A 1 328 ? -5.018 18.238 11.486 1.00 96.50 328 ASP A C 1
ATOM 2465 O O . ASP A 1 328 ? -5.605 17.156 11.604 1.00 96.50 328 ASP A O 1
ATOM 2469 N N . GLY A 1 329 ? -3.742 18.334 11.117 1.00 96.31 329 GLY A N 1
ATOM 2470 C CA . GLY A 1 329 ? -2.924 17.204 10.702 1.00 96.31 329 GLY A CA 1
ATOM 2471 C C . GLY A 1 329 ? -2.039 16.650 11.816 1.00 96.31 329 GLY A C 1
ATOM 2472 O O . GLY A 1 329 ? -1.479 17.387 12.632 1.00 96.31 329 GLY A O 1
ATOM 2473 N N . VAL A 1 330 ? -1.865 15.332 11.803 1.00 97.75 330 VAL A N 1
ATOM 2474 C CA . VAL A 1 330 ? -0.797 14.612 12.494 1.00 97.75 330 VAL A CA 1
ATOM 2475 C C . VAL A 1 330 ? 0.234 14.199 11.450 1.00 97.75 330 VAL A C 1
ATOM 2477 O O . VAL A 1 330 ? -0.056 13.394 10.570 1.00 97.75 330 VAL A O 1
ATOM 2480 N N . PHE A 1 331 ? 1.432 14.760 11.545 1.00 97.75 331 PHE A N 1
ATOM 2481 C CA . PHE A 1 331 ? 2.564 14.463 10.684 1.00 97.75 331 PHE A CA 1
ATOM 2482 C C . PHE A 1 331 ? 3.452 13.376 11.301 1.00 97.75 331 PHE A C 1
ATOM 2484 O O . PHE A 1 331 ? 3.925 13.511 12.434 1.00 97.75 331 PHE A O 1
ATOM 2491 N N . LYS A 1 332 ? 3.703 12.307 10.545 1.00 96.75 332 LYS A N 1
ATOM 2492 C CA . LYS A 1 332 ? 4.592 11.195 10.897 1.00 96.75 332 LYS A CA 1
ATOM 2493 C C . LYS A 1 332 ? 5.725 11.127 9.866 1.00 96.75 332 LYS A C 1
ATOM 2495 O O . LYS A 1 332 ? 5.467 10.708 8.737 1.00 96.75 332 LYS A O 1
ATOM 2500 N N . PRO A 1 333 ? 6.953 11.548 10.211 1.00 96.38 333 PRO A N 1
ATOM 2501 C CA . PRO A 1 333 ? 8.093 11.467 9.304 1.00 96.38 333 PRO A CA 1
ATOM 2502 C C . PRO A 1 333 ? 8.326 10.030 8.833 1.00 96.38 333 PRO A C 1
ATOM 2504 O O . PRO A 1 333 ? 8.174 9.094 9.616 1.00 96.38 333 PRO A O 1
ATOM 2507 N N . LEU A 1 334 ? 8.724 9.858 7.574 1.00 95.25 334 LEU A N 1
ATOM 2508 C CA . LEU A 1 334 ? 9.111 8.554 7.043 1.00 95.25 334 LEU A CA 1
ATOM 2509 C C . LEU A 1 334 ? 10.622 8.361 7.176 1.00 95.25 334 LEU A C 1
ATOM 2511 O O . LEU A 1 334 ? 11.415 9.235 6.821 1.00 95.25 334 LEU A O 1
ATOM 2515 N N . ALA A 1 335 ? 11.019 7.201 7.688 1.00 91.44 335 ALA A N 1
ATOM 2516 C CA . ALA A 1 335 ? 12.416 6.803 7.768 1.00 91.44 335 ALA A CA 1
ATOM 2517 C C . ALA A 1 335 ? 12.892 6.235 6.424 1.00 91.44 335 ALA A C 1
ATOM 2519 O O . ALA A 1 335 ? 12.166 5.478 5.781 1.00 91.44 335 ALA A O 1
ATOM 2520 N N . ALA A 1 336 ? 14.115 6.595 6.021 1.00 88.00 336 ALA A N 1
ATOM 2521 C CA . ALA A 1 336 ? 14.750 6.077 4.812 1.00 88.00 336 ALA A CA 1
ATOM 2522 C C . ALA A 1 336 ? 14.839 4.546 4.847 1.00 88.00 336 ALA A C 1
ATOM 2524 O O . ALA A 1 336 ? 15.136 3.963 5.892 1.00 88.00 336 ALA A O 1
ATOM 2525 N N . ASN A 1 337 ? 14.628 3.908 3.697 1.00 85.62 337 ASN A N 1
ATOM 2526 C CA . ASN A 1 337 ? 14.870 2.477 3.563 1.00 85.62 337 ASN A CA 1
ATOM 2527 C C . ASN A 1 337 ? 16.357 2.173 3.753 1.00 85.62 337 ASN A C 1
ATOM 2529 O O . ASN A 1 337 ? 17.215 2.983 3.399 1.00 85.62 337 ASN A O 1
ATOM 2533 N N . ASP A 1 338 ? 16.662 0.979 4.258 1.00 79.88 338 ASP A N 1
ATOM 2534 C CA . ASP A 1 338 ? 18.039 0.505 4.359 1.00 79.88 338 ASP A CA 1
ATOM 2535 C C . ASP A 1 338 ? 18.270 -0.709 3.446 1.00 79.88 338 ASP A C 1
ATOM 2537 O O . ASP A 1 338 ? 18.136 -1.861 3.884 1.00 79.88 338 ASP A O 1
ATOM 2541 N N . PRO A 1 339 ? 18.636 -0.482 2.170 1.00 73.75 339 PRO A N 1
ATOM 2542 C CA . PRO A 1 339 ? 18.900 -1.570 1.232 1.00 73.75 339 PRO A CA 1
ATOM 2543 C C . PRO A 1 339 ? 20.100 -2.432 1.653 1.00 73.75 339 PRO A C 1
ATOM 2545 O O . PRO A 1 339 ? 20.132 -3.623 1.344 1.00 73.75 339 PRO A O 1
ATOM 2548 N N . ASN A 1 340 ? 21.043 -1.874 2.422 1.00 78.38 340 ASN A N 1
ATOM 2549 C CA . ASN A 1 340 ? 22.228 -2.578 2.920 1.00 78.38 340 ASN A CA 1
ATOM 2550 C C . ASN A 1 340 ? 21.942 -3.404 4.180 1.00 78.38 340 ASN A C 1
ATOM 2552 O O . ASN A 1 340 ? 22.818 -4.115 4.674 1.00 78.38 340 ASN A O 1
ATOM 2556 N N . ARG A 1 341 ? 20.714 -3.325 4.704 1.00 82.94 341 ARG A N 1
ATOM 2557 C CA . ARG A 1 341 ? 20.240 -4.063 5.877 1.00 82.94 341 ARG A CA 1
ATOM 2558 C C . ARG A 1 341 ? 21.046 -3.814 7.157 1.00 82.94 341 ARG A C 1
ATOM 2560 O O . ARG A 1 341 ? 21.102 -4.687 8.030 1.00 82.94 341 ARG A O 1
ATOM 2567 N N . SER A 1 342 ? 21.643 -2.632 7.293 1.00 84.19 342 SER A N 1
ATOM 2568 C CA . SER A 1 342 ? 22.434 -2.239 8.467 1.00 84.19 342 SER A CA 1
ATOM 2569 C C . SER A 1 342 ? 21.580 -1.765 9.657 1.00 84.19 342 SER A C 1
ATOM 2571 O O . SER A 1 342 ? 21.966 -1.914 10.814 1.00 84.19 342 SER A O 1
ATOM 2573 N N . HIS A 1 343 ? 20.379 -1.274 9.377 1.00 86.88 343 HIS A N 1
ATOM 2574 C CA . HIS A 1 343 ? 19.396 -0.692 10.273 1.00 86.88 343 HIS A CA 1
ATOM 2575 C C . HIS A 1 343 ? 17.997 -1.095 9.790 1.00 86.88 343 HIS A C 1
ATOM 2577 O O . HIS A 1 343 ? 17.773 -1.270 8.598 1.00 86.88 343 HIS A O 1
ATOM 2583 N N . ARG A 1 344 ? 17.044 -1.288 10.705 1.00 87.81 344 ARG A N 1
ATOM 2584 C CA . ARG A 1 344 ? 15.672 -1.690 10.360 1.00 87.81 344 ARG A CA 1
ATOM 2585 C C . ARG A 1 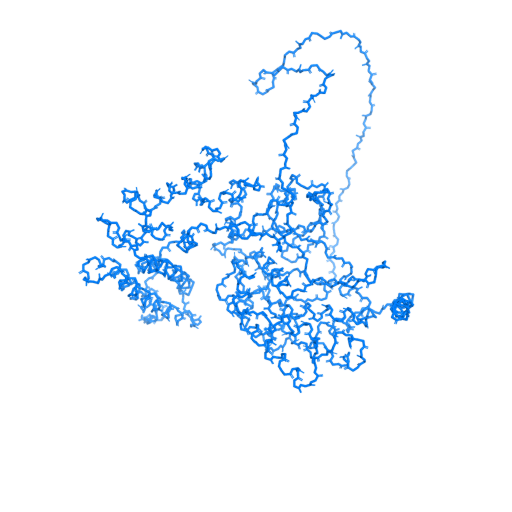344 ? 14.738 -0.523 10.660 1.00 87.81 344 ARG A C 1
ATOM 2587 O O . ARG A 1 344 ? 14.417 -0.345 11.823 1.00 87.81 344 ARG A O 1
ATOM 2594 N N . PRO A 1 345 ? 14.273 0.245 9.666 1.00 89.19 345 PRO A N 1
ATOM 2595 C CA . PRO A 1 345 ? 13.337 1.339 9.917 1.00 89.19 345 PRO A CA 1
ATOM 2596 C C . PRO A 1 345 ? 12.070 0.904 10.672 1.00 89.19 345 PRO A C 1
ATOM 2598 O O . PRO A 1 345 ? 11.483 1.700 11.396 1.00 89.19 345 PRO A O 1
ATOM 2601 N N . GLU A 1 346 ? 11.673 -0.367 10.537 1.00 91.94 346 GLU A N 1
ATOM 2602 C CA . GLU A 1 346 ? 10.585 -0.982 11.296 1.00 91.94 346 GLU A CA 1
ATOM 2603 C C . GLU A 1 346 ? 11.116 -2.132 12.166 1.00 91.94 346 GLU A C 1
ATOM 2605 O O . GLU A 1 346 ? 11.519 -3.188 11.670 1.00 91.94 346 GLU A O 1
ATOM 2610 N N . HIS A 1 347 ? 11.106 -1.944 13.484 1.00 90.12 347 HIS A N 1
ATOM 2611 C CA . HIS A 1 347 ? 11.643 -2.909 14.450 1.00 90.12 347 HIS A CA 1
ATOM 2612 C C . HIS A 1 347 ? 10.576 -3.764 15.141 1.00 90.12 347 HIS A C 1
ATOM 2614 O O . HIS A 1 347 ? 10.923 -4.669 15.905 1.00 90.12 347 HIS A O 1
ATOM 2620 N N . GLY A 1 348 ? 9.297 -3.493 14.900 1.00 89.50 348 GLY A N 1
ATOM 2621 C CA . GLY A 1 348 ? 8.202 -4.114 15.615 1.00 89.50 348 GLY A CA 1
ATOM 2622 C C . GLY A 1 348 ? 8.091 -5.611 15.364 1.00 89.50 348 GLY A C 1
ATOM 2623 O O . GLY A 1 348 ? 8.399 -6.143 14.291 1.00 89.50 348 GLY A O 1
ATOM 2624 N N . TRP A 1 349 ? 7.665 -6.307 16.413 1.00 92.31 349 TRP A N 1
ATOM 2625 C CA . TRP A 1 349 ? 7.560 -7.760 16.417 1.00 92.31 349 TRP A CA 1
ATOM 2626 C C . TRP A 1 349 ? 6.510 -8.256 15.414 1.00 92.31 349 TRP A C 1
ATOM 2628 O O . TRP A 1 349 ? 6.790 -9.172 14.641 1.00 92.31 349 TRP A O 1
ATOM 2638 N N . VAL A 1 350 ? 5.349 -7.596 15.359 1.00 93.44 350 VAL A N 1
ATOM 2639 C CA . VAL A 1 350 ? 4.248 -7.933 14.443 1.00 93.44 350 VAL A CA 1
ATOM 2640 C C . VAL A 1 350 ? 4.687 -7.800 12.984 1.00 93.44 350 VAL A C 1
ATOM 2642 O O . VAL A 1 350 ? 4.418 -8.700 12.190 1.00 93.44 350 VAL A O 1
ATOM 2645 N N . ALA A 1 351 ? 5.438 -6.751 12.627 1.00 93.75 351 ALA A N 1
ATOM 2646 C CA . ALA A 1 351 ? 5.988 -6.599 11.279 1.00 93.75 351 ALA A CA 1
ATOM 2647 C C . ALA A 1 351 ? 6.840 -7.816 10.876 1.00 93.75 351 ALA A C 1
ATOM 2649 O O . ALA A 1 351 ? 6.641 -8.415 9.819 1.00 93.75 351 ALA A O 1
ATOM 2650 N N . LYS A 1 352 ? 7.754 -8.241 11.757 1.00 92.00 352 LYS A N 1
ATOM 2651 C CA . LYS A 1 352 ? 8.587 -9.427 11.521 1.00 92.00 352 LYS A CA 1
ATOM 2652 C C . LYS A 1 352 ? 7.741 -10.691 11.356 1.00 92.00 352 LYS A C 1
ATOM 2654 O O . LYS A 1 352 ? 7.999 -11.467 10.437 1.00 92.00 352 LYS A O 1
ATOM 2659 N N . GLN A 1 353 ? 6.772 -10.903 12.245 1.00 93.12 353 GLN A N 1
ATOM 2660 C CA . GLN A 1 353 ? 5.987 -12.136 12.287 1.00 93.12 353 GLN A CA 1
ATOM 2661 C C . GLN A 1 353 ? 5.077 -12.277 11.063 1.00 93.12 353 GLN A C 1
ATOM 2663 O O . GLN A 1 353 ? 5.037 -13.325 10.419 1.00 93.12 353 GLN A O 1
ATOM 2668 N N . THR A 1 354 ? 4.427 -11.184 10.675 1.00 94.19 354 THR A N 1
ATOM 2669 C CA . THR A 1 354 ? 3.530 -11.138 9.514 1.00 94.19 354 THR A CA 1
ATOM 2670 C C . THR A 1 354 ? 4.281 -11.100 8.180 1.00 94.19 354 THR A C 1
ATOM 2672 O O . THR A 1 354 ? 3.668 -11.232 7.127 1.00 94.19 354 THR A O 1
ATOM 2675 N N . GLY A 1 355 ? 5.611 -10.974 8.177 1.00 94.31 355 GLY A N 1
ATOM 2676 C CA . GLY A 1 355 ? 6.417 -10.991 6.954 1.00 94.31 355 GLY A CA 1
ATOM 2677 C C . GLY A 1 355 ? 6.552 -9.633 6.261 1.00 94.31 355 GLY A C 1
ATOM 2678 O O . GLY A 1 355 ? 6.955 -9.593 5.095 1.00 94.31 355 GLY A O 1
ATOM 2679 N N . VAL A 1 356 ? 6.264 -8.534 6.966 1.00 94.19 356 VAL A N 1
ATOM 2680 C CA . VAL A 1 356 ? 6.633 -7.176 6.547 1.00 94.19 356 VAL A CA 1
ATOM 2681 C C . VAL A 1 356 ? 8.158 -7.055 6.529 1.00 94.19 356 VAL A C 1
ATOM 2683 O O . VAL A 1 356 ? 8.859 -7.460 7.461 1.00 94.19 356 VAL A O 1
ATOM 2686 N N . ASN A 1 357 ? 8.704 -6.493 5.451 1.00 91.69 357 ASN A N 1
ATOM 2687 C CA . ASN A 1 357 ? 10.143 -6.303 5.332 1.00 91.69 357 ASN A CA 1
ATOM 2688 C C . ASN A 1 357 ? 10.622 -5.181 6.267 1.00 91.69 357 ASN A C 1
ATOM 2690 O O . ASN A 1 357 ? 10.492 -4.009 5.949 1.00 91.69 357 ASN A O 1
ATOM 2694 N N . GLN A 1 358 ? 11.262 -5.543 7.377 1.00 91.50 358 GLN A N 1
ATOM 2695 C CA . GLN A 1 358 ? 11.771 -4.596 8.379 1.00 91.50 358 GLN A CA 1
ATOM 2696 C C . GLN A 1 358 ? 12.803 -3.573 7.853 1.00 91.50 358 GLN A C 1
ATOM 2698 O O . GLN A 1 358 ? 13.079 -2.590 8.534 1.00 91.50 358 GLN A O 1
ATOM 2703 N N . TYR A 1 359 ? 13.382 -3.797 6.668 1.00 89.31 359 TYR A N 1
ATOM 2704 C CA . TYR A 1 359 ? 14.401 -2.939 6.039 1.00 89.31 359 TYR A CA 1
ATOM 2705 C C . TYR A 1 359 ? 13.846 -1.999 4.961 1.00 89.31 359 TYR A C 1
ATOM 2707 O O . TYR A 1 359 ? 14.429 -0.957 4.674 1.00 89.31 359 TYR A O 1
ATOM 2715 N N . ASN A 1 360 ? 12.719 -2.382 4.367 1.00 91.44 360 ASN A N 1
ATOM 2716 C CA . ASN A 1 360 ? 11.925 -1.558 3.464 1.00 91.44 360 ASN A CA 1
ATOM 2717 C C . ASN A 1 360 ? 10.452 -1.843 3.788 1.00 91.44 360 ASN A C 1
ATOM 2719 O O . ASN A 1 360 ? 9.811 -2.654 3.109 1.00 91.44 360 ASN A O 1
ATOM 2723 N N . PRO A 1 361 ? 9.951 -1.273 4.895 1.00 92.56 361 PRO A N 1
ATOM 2724 C CA . PRO A 1 361 ? 8.622 -1.590 5.390 1.00 92.56 361 PRO A CA 1
ATOM 2725 C C . PRO A 1 361 ? 7.514 -0.979 4.538 1.00 92.56 361 PRO A C 1
ATOM 2727 O O . PRO A 1 361 ? 6.384 -1.429 4.662 1.00 92.56 361 PRO A O 1
ATOM 2730 N N . GLN A 1 362 ? 7.799 -0.003 3.669 1.00 94.44 362 GLN A N 1
ATOM 2731 C CA . GLN A 1 362 ? 6.788 0.690 2.858 1.00 94.44 362 GLN A CA 1
ATOM 2732 C C . GLN A 1 362 ? 5.639 1.275 3.712 1.00 94.44 362 GLN A C 1
ATOM 2734 O O . GLN A 1 362 ? 4.467 1.191 3.343 1.00 94.44 362 GLN A O 1
ATOM 2739 N N . ILE A 1 363 ? 5.974 1.881 4.865 1.00 95.25 363 ILE A N 1
ATOM 2740 C CA . ILE A 1 363 ? 5.014 2.417 5.856 1.00 95.25 363 ILE A CA 1
ATOM 2741 C C . ILE A 1 363 ? 3.958 3.321 5.216 1.00 95.25 363 ILE A C 1
ATOM 2743 O O . ILE A 1 363 ? 2.770 3.216 5.532 1.00 95.25 363 ILE A O 1
ATOM 2747 N N . ALA A 1 364 ? 4.377 4.185 4.287 1.00 95.62 364 ALA A N 1
ATOM 2748 C CA . ALA A 1 364 ? 3.461 5.068 3.583 1.00 95.62 364 ALA A CA 1
ATOM 2749 C C . ALA A 1 364 ? 2.405 4.286 2.797 1.00 95.62 364 ALA A C 1
ATOM 2751 O O . ALA A 1 364 ? 1.209 4.508 2.972 1.00 95.62 364 ALA A O 1
ATOM 2752 N N . LEU A 1 365 ? 2.842 3.316 1.992 1.00 96.31 365 LEU A N 1
ATOM 2753 C CA . LEU A 1 365 ? 1.957 2.527 1.139 1.00 96.31 365 LEU A CA 1
ATOM 2754 C C . LEU A 1 365 ? 0.987 1.676 1.956 1.00 96.31 365 LEU A C 1
ATOM 2756 O O . LEU A 1 365 ? -0.169 1.557 1.570 1.00 96.31 365 LEU A O 1
ATOM 2760 N N . ARG A 1 366 ? 1.403 1.151 3.114 1.00 97.44 366 ARG A N 1
ATOM 2761 C CA . ARG A 1 366 ? 0.502 0.405 4.011 1.00 97.44 366 ARG A CA 1
ATOM 2762 C C . ARG A 1 366 ? -0.598 1.286 4.596 1.00 97.44 366 ARG A C 1
ATOM 2764 O O . ARG A 1 366 ? -1.759 0.879 4.614 1.00 97.44 366 ARG A O 1
ATOM 2771 N N . ASN A 1 367 ? -0.269 2.504 5.025 1.00 97.75 367 ASN A N 1
ATOM 2772 C CA . ASN A 1 367 ? -1.268 3.437 5.548 1.00 97.75 367 ASN A CA 1
ATOM 2773 C C . ASN A 1 367 ? -2.234 3.905 4.441 1.00 97.75 367 ASN A C 1
ATOM 2775 O O . ASN A 1 367 ? -3.449 3.876 4.645 1.00 97.75 367 ASN A O 1
ATOM 2779 N N . LEU A 1 368 ? -1.719 4.243 3.252 1.00 97.00 368 LEU A N 1
ATOM 2780 C CA . LEU A 1 368 ? -2.543 4.616 2.095 1.00 97.00 368 LEU A CA 1
ATOM 2781 C C . LEU A 1 368 ? -3.447 3.463 1.632 1.00 97.00 368 LEU A C 1
ATOM 2783 O O . LEU A 1 368 ? -4.644 3.664 1.426 1.00 97.00 368 LEU A O 1
ATOM 2787 N N . ALA A 1 369 ? -2.909 2.244 1.530 1.00 97.88 369 ALA A N 1
ATOM 2788 C CA . ALA A 1 369 ? -3.680 1.056 1.173 1.00 97.88 369 ALA A CA 1
ATOM 2789 C C . ALA A 1 369 ? -4.767 0.759 2.214 1.00 97.88 369 ALA A C 1
ATOM 2791 O O . ALA A 1 369 ? -5.894 0.447 1.844 1.00 97.88 369 ALA A O 1
ATOM 2792 N N . THR A 1 370 ? -4.478 0.925 3.509 1.00 98.56 370 THR A N 1
ATOM 2793 C CA . THR A 1 370 ? -5.489 0.755 4.566 1.00 98.56 370 THR A CA 1
ATOM 2794 C C . THR A 1 370 ? -6.637 1.754 4.399 1.00 98.56 370 THR A C 1
ATOM 2796 O O . THR A 1 370 ? -7.799 1.354 4.455 1.00 98.56 370 THR A O 1
ATOM 2799 N N . CYS A 1 371 ? -6.337 3.028 4.115 1.00 98.00 371 CYS A N 1
ATOM 2800 C CA . CYS A 1 371 ? -7.361 4.042 3.834 1.00 98.00 371 CYS A CA 1
ATOM 2801 C C . CYS A 1 371 ? -8.183 3.692 2.587 1.00 98.00 371 CYS A C 1
ATOM 2803 O O . CYS A 1 371 ? -9.407 3.787 2.595 1.00 98.00 371 CYS A O 1
ATOM 2805 N N . SER A 1 372 ? -7.521 3.242 1.522 1.00 97.81 372 SER A N 1
ATOM 2806 C CA . SER A 1 372 ? -8.175 2.855 0.271 1.00 97.81 372 SER A CA 1
ATOM 2807 C C . SER A 1 372 ? -9.096 1.639 0.439 1.00 97.81 372 SER A C 1
ATOM 2809 O O . SER A 1 372 ? -10.214 1.635 -0.077 1.00 97.81 372 SER A O 1
ATOM 2811 N N . VAL A 1 373 ? -8.674 0.631 1.210 1.00 98.69 373 VAL A N 1
ATOM 2812 C CA . VAL A 1 373 ? -9.498 -0.542 1.544 1.00 98.69 373 VAL A CA 1
ATOM 2813 C C . VAL A 1 373 ? -10.688 -0.144 2.418 1.00 98.69 373 VAL A C 1
ATOM 2815 O O . VAL A 1 373 ? -11.813 -0.557 2.137 1.00 98.69 373 VAL A O 1
ATOM 2818 N N . ALA A 1 374 ? -10.474 0.697 3.433 1.00 98.62 374 ALA A N 1
ATOM 2819 C CA . ALA A 1 374 ? -11.553 1.214 4.270 1.00 98.62 374 ALA A CA 1
ATOM 2820 C C . ALA A 1 374 ? -12.591 1.987 3.437 1.00 98.62 374 ALA A C 1
ATOM 2822 O O . ALA A 1 374 ? -13.788 1.729 3.553 1.00 98.62 374 ALA A O 1
ATOM 2823 N N . ASN A 1 375 ? -12.142 2.842 2.512 1.00 98.12 375 ASN A N 1
ATOM 2824 C CA . ASN A 1 375 ? -13.011 3.558 1.577 1.00 98.12 375 ASN A CA 1
ATOM 2825 C C . ASN A 1 375 ? -13.791 2.607 0.658 1.00 98.12 375 ASN A C 1
ATOM 2827 O O . ASN A 1 375 ? -14.993 2.796 0.464 1.00 98.12 375 ASN A O 1
ATOM 2831 N N . ALA A 1 376 ? -13.147 1.560 0.134 1.00 98.25 376 ALA A N 1
ATOM 2832 C CA . ALA A 1 376 ? -13.807 0.554 -0.697 1.00 98.25 376 ALA A CA 1
ATOM 2833 C C . ALA A 1 376 ? -14.891 -0.227 0.073 1.00 98.25 376 ALA A C 1
ATOM 2835 O O . ALA A 1 376 ? -15.939 -0.539 -0.490 1.00 98.25 376 ALA A O 1
ATOM 2836 N N . LEU A 1 377 ? -14.680 -0.478 1.371 1.00 98.50 377 LEU A N 1
ATOM 2837 C CA . LEU A 1 377 ? -15.685 -1.049 2.280 1.00 98.50 377 LEU A CA 1
ATOM 2838 C C . LEU A 1 377 ? -16.721 -0.025 2.773 1.00 98.50 377 LEU A C 1
ATOM 2840 O O . LEU A 1 377 ? -17.711 -0.410 3.393 1.00 98.50 377 LEU A O 1
ATOM 2844 N N . LYS A 1 378 ? -16.512 1.272 2.506 1.00 98.31 378 LYS A N 1
ATOM 2845 C CA . LYS A 1 378 ? -17.272 2.399 3.077 1.00 98.31 378 LYS A CA 1
ATOM 2846 C C . LYS A 1 378 ? -17.225 2.429 4.610 1.00 98.31 378 LYS A C 1
ATOM 2848 O O . LYS A 1 378 ? -18.213 2.754 5.271 1.00 98.31 378 LYS A O 1
ATOM 2853 N N . PHE A 1 379 ? -16.083 2.058 5.180 1.00 98.38 379 PHE A N 1
ATOM 2854 C CA . PHE A 1 379 ? -15.827 2.103 6.615 1.00 98.38 379 PHE A CA 1
ATOM 2855 C C . PHE A 1 379 ? -15.059 3.385 6.958 1.00 98.38 379 PHE A C 1
ATOM 2857 O O . PHE A 1 379 ? -13.887 3.523 6.620 1.00 98.38 379 PHE A O 1
ATOM 2864 N N . ASP A 1 380 ? -15.708 4.307 7.668 1.00 97.62 380 ASP A N 1
ATOM 2865 C CA . ASP A 1 380 ? -15.110 5.555 8.174 1.00 97.62 380 ASP A CA 1
ATOM 2866 C C . ASP A 1 380 ? -14.399 5.307 9.518 1.00 97.62 380 ASP A C 1
ATOM 2868 O O . ASP A 1 380 ? -14.762 5.871 10.549 1.00 97.62 380 ASP A O 1
ATOM 2872 N N . VAL A 1 381 ? -13.444 4.363 9.521 1.00 98.50 381 VAL A N 1
ATOM 2873 C CA . VAL A 1 381 ? -12.800 3.852 10.752 1.00 98.50 381 VAL A CA 1
ATOM 2874 C C . VAL A 1 381 ? -11.286 4.028 10.823 1.00 98.50 381 VAL A C 1
ATOM 2876 O O . VAL A 1 381 ? -10.647 3.563 11.765 1.00 98.50 381 VAL A O 1
ATOM 2879 N N . VAL A 1 382 ? -10.693 4.722 9.858 1.00 98.50 382 VAL A N 1
ATOM 2880 C CA . VAL A 1 382 ? -9.270 5.091 9.831 1.00 98.50 382 VAL A CA 1
ATOM 2881 C C . VAL A 1 382 ? -9.150 6.550 9.402 1.00 98.50 382 VAL A C 1
ATOM 2883 O O . VAL A 1 382 ? -10.017 7.037 8.675 1.00 98.50 382 VAL A O 1
ATOM 2886 N N . PRO A 1 383 ? -8.131 7.293 9.862 1.00 97.62 383 PRO A N 1
ATOM 2887 C CA . PRO A 1 383 ? -8.015 8.694 9.501 1.00 97.62 383 PRO A CA 1
ATOM 2888 C C . PRO A 1 383 ? -7.679 8.825 8.016 1.00 97.62 383 PRO A C 1
ATOM 2890 O O . PRO A 1 383 ? -6.865 8.066 7.485 1.00 97.62 383 PRO A O 1
ATOM 2893 N N . HIS A 1 384 ? -8.233 9.854 7.373 1.00 95.75 384 HIS A N 1
ATOM 2894 C CA . HIS A 1 384 ? -7.742 10.292 6.068 1.00 95.75 384 HIS A CA 1
ATOM 2895 C C . HIS A 1 384 ? -6.228 10.495 6.135 1.00 95.75 384 HIS A C 1
ATOM 2897 O O . HIS A 1 384 ? -5.745 11.169 7.047 1.00 95.75 384 HIS A O 1
ATOM 2903 N N . THR A 1 385 ? -5.496 9.895 5.202 1.00 96.56 385 THR A N 1
ATOM 2904 C CA . THR A 1 385 ? -4.034 9.877 5.208 1.00 96.56 385 THR A CA 1
ATOM 2905 C C . THR A 1 385 ? -3.508 10.156 3.813 1.00 96.56 385 THR A C 1
ATOM 2907 O O . THR A 1 385 ? -3.929 9.517 2.852 1.00 96.56 385 THR A O 1
ATOM 2910 N N . GLU A 1 386 ? -2.548 11.067 3.719 1.00 96.31 386 GLU A N 1
ATOM 2911 C CA . GLU A 1 386 ? -1.808 11.370 2.496 1.00 96.31 386 GLU A CA 1
ATOM 2912 C C . GLU A 1 386 ? -0.312 11.484 2.792 1.00 96.31 386 GLU A C 1
ATOM 2914 O O . GLU A 1 386 ? 0.115 11.535 3.947 1.00 96.31 386 GLU A O 1
ATOM 2919 N N . ILE A 1 387 ? 0.496 11.536 1.738 1.00 96.75 387 ILE A N 1
ATOM 2920 C CA . ILE A 1 387 ? 1.915 11.865 1.846 1.00 96.75 387 ILE A CA 1
ATOM 2921 C C . ILE A 1 387 ? 2.058 13.387 1.774 1.00 96.75 387 ILE A C 1
ATOM 2923 O O . ILE A 1 387 ? 1.423 14.043 0.951 1.00 96.75 387 ILE A O 1
ATOM 2927 N N . GLY A 1 388 ? 2.904 13.954 2.628 1.00 96.12 388 GLY A N 1
ATOM 2928 C CA . GLY A 1 388 ? 3.149 15.389 2.664 1.00 96.12 388 GLY A CA 1
ATOM 2929 C C . GLY A 1 388 ? 4.559 15.744 3.105 1.00 96.12 388 GLY A C 1
ATOM 2930 O O . GLY A 1 388 ? 5.301 14.906 3.623 1.00 96.12 388 GLY A O 1
ATOM 2931 N N . PHE A 1 389 ? 4.914 17.009 2.914 1.00 95.44 389 PHE A N 1
ATOM 2932 C CA . PHE A 1 389 ? 6.181 17.574 3.361 1.00 95.44 389 PHE A CA 1
ATOM 2933 C C . PHE A 1 389 ? 5.964 18.514 4.538 1.00 95.44 389 PHE A C 1
ATOM 2935 O O . PHE A 1 389 ? 5.012 19.298 4.566 1.00 95.44 389 PHE A O 1
ATOM 2942 N N . THR A 1 390 ? 6.842 18.427 5.533 1.00 95.06 390 THR A N 1
ATOM 2943 C CA . THR A 1 390 ? 6.856 19.359 6.662 1.00 95.06 390 THR A CA 1
ATOM 2944 C C . THR A 1 390 ? 8.272 19.537 7.207 1.00 95.06 390 THR A C 1
ATOM 2946 O O . THR A 1 390 ? 9.022 18.567 7.326 1.00 95.06 390 THR A O 1
ATOM 2949 N N . ASP A 1 391 ? 8.647 20.763 7.574 1.00 95.44 391 ASP A N 1
ATOM 2950 C CA . ASP A 1 391 ? 9.871 21.043 8.325 1.00 95.44 391 ASP A CA 1
ATOM 2951 C C . ASP A 1 391 ? 9.639 20.822 9.825 1.00 95.44 391 ASP A C 1
ATOM 2953 O O . ASP A 1 391 ? 8.922 21.559 10.504 1.00 95.44 391 ASP A O 1
ATOM 2957 N N . ILE A 1 392 ? 10.284 19.784 10.352 1.00 94.69 392 ILE A N 1
ATOM 2958 C CA . ILE A 1 392 ? 10.244 19.402 11.770 1.00 94.69 392 ILE A CA 1
ATOM 2959 C C . ILE A 1 392 ? 11.430 19.972 12.572 1.00 94.69 392 ILE A C 1
ATOM 2961 O O . ILE A 1 392 ? 11.800 19.428 13.614 1.00 94.69 392 ILE A O 1
ATOM 2965 N N . GLY A 1 393 ? 12.070 21.035 12.075 1.00 92.44 393 GLY A N 1
ATOM 2966 C CA . GLY A 1 393 ? 13.287 21.628 12.638 1.00 92.44 393 GLY A CA 1
ATOM 2967 C C . GLY A 1 393 ? 14.578 20.936 12.187 1.00 92.44 393 GLY A C 1
ATOM 2968 O O . GLY A 1 393 ? 15.632 21.142 12.787 1.00 92.44 393 GLY A O 1
ATOM 2969 N N . LYS A 1 394 ? 14.496 20.089 11.155 1.00 88.62 394 LYS A N 1
ATOM 2970 C CA . LYS A 1 394 ? 15.630 19.372 10.540 1.00 88.62 394 LYS A CA 1
ATOM 2971 C C . LYS A 1 394 ? 15.677 19.576 9.021 1.00 88.62 394 LYS A C 1
ATOM 2973 O O . LYS A 1 394 ? 16.359 18.828 8.322 1.00 88.62 394 LYS A O 1
ATOM 2978 N N . GLY A 1 395 ? 14.955 20.582 8.532 1.00 90.75 395 GLY A N 1
ATOM 2979 C CA . GLY A 1 395 ? 14.674 20.769 7.122 1.00 90.75 395 GLY A CA 1
ATOM 2980 C C . GLY A 1 395 ? 13.424 20.010 6.689 1.00 90.75 395 GLY A C 1
ATOM 2981 O O . GLY A 1 395 ? 12.859 19.186 7.420 1.00 90.75 395 GLY A O 1
ATOM 2982 N N . GLU A 1 396 ? 12.999 20.308 5.468 1.00 92.56 396 GLU A N 1
ATOM 2983 C CA . GLU A 1 396 ? 11.808 19.728 4.870 1.00 92.56 396 GLU A CA 1
ATOM 2984 C C . GLU A 1 396 ? 11.918 18.196 4.798 1.00 92.56 396 GLU A C 1
ATOM 2986 O O . GLU A 1 396 ? 12.851 17.622 4.224 1.00 92.56 396 GLU A O 1
ATOM 2991 N N . THR A 1 397 ? 10.962 17.529 5.438 1.00 94.62 397 THR A N 1
ATOM 2992 C CA . THR A 1 397 ? 10.945 16.081 5.630 1.00 94.62 397 THR A CA 1
ATOM 2993 C C . THR A 1 397 ? 9.692 15.501 4.986 1.00 94.62 397 THR A C 1
ATOM 2995 O O . THR A 1 397 ? 8.607 16.054 5.147 1.00 94.62 397 THR A O 1
ATOM 2998 N N . LEU A 1 398 ? 9.834 14.380 4.272 1.00 95.94 398 LEU A N 1
ATOM 2999 C CA . LEU A 1 398 ? 8.699 13.628 3.735 1.00 95.94 398 LEU A CA 1
ATOM 3000 C C . LEU A 1 398 ? 8.074 12.774 4.844 1.00 95.94 398 LEU A C 1
ATOM 3002 O O . LEU A 1 398 ? 8.784 12.117 5.612 1.00 95.94 398 LEU A O 1
ATOM 3006 N N . GLY A 1 399 ? 6.751 12.772 4.929 1.00 96.75 399 GLY A N 1
ATOM 3007 C CA . GLY A 1 399 ? 6.018 12.034 5.948 1.00 96.75 399 GLY A CA 1
ATOM 3008 C C . GLY A 1 399 ? 4.591 11.705 5.536 1.00 96.75 399 GLY A C 1
ATOM 3009 O O . GLY A 1 399 ? 4.130 12.085 4.462 1.00 96.75 399 GLY A O 1
ATOM 3010 N N . LEU A 1 400 ? 3.884 11.010 6.419 1.00 97.50 400 LEU A N 1
ATOM 3011 C CA . LEU A 1 400 ? 2.436 10.861 6.346 1.00 97.50 400 LEU A CA 1
ATOM 3012 C C . LEU A 1 400 ? 1.767 12.025 7.069 1.00 97.50 400 LEU A C 1
ATOM 3014 O O . LEU A 1 400 ? 2.138 12.344 8.198 1.00 97.50 400 LEU A O 1
ATOM 3018 N N . VAL A 1 401 ? 0.760 12.620 6.443 1.00 97.81 401 VAL A N 1
ATOM 3019 C CA . VAL A 1 401 ? -0.148 13.589 7.054 1.00 97.81 401 VAL A CA 1
ATOM 3020 C C . VAL A 1 401 ? -1.493 12.906 7.230 1.00 97.81 401 VAL A C 1
ATOM 3022 O O . VAL A 1 401 ? -2.149 12.535 6.261 1.00 97.81 401 VAL A O 1
ATOM 3025 N N . MET A 1 402 ? -1.884 12.718 8.485 1.00 97.88 402 MET A N 1
ATOM 3026 C CA . MET A 1 402 ? -3.113 12.035 8.873 1.00 97.88 402 MET A CA 1
ATOM 3027 C C . MET A 1 402 ? -4.082 13.027 9.503 1.00 97.88 402 MET A C 1
ATOM 3029 O O . MET A 1 402 ? -3.668 13.902 10.267 1.00 97.88 402 MET A O 1
ATOM 3033 N N . ALA A 1 403 ? -5.377 12.872 9.253 1.00 97.00 403 ALA A N 1
ATOM 3034 C CA . ALA A 1 403 ? -6.392 13.582 10.017 1.00 97.00 403 ALA A CA 1
ATOM 3035 C C . ALA A 1 403 ? -6.269 13.215 11.500 1.00 97.00 403 ALA A C 1
ATOM 3037 O O . ALA A 1 403 ? -6.078 12.050 11.862 1.00 97.00 403 ALA A O 1
ATOM 3038 N N . ARG A 1 404 ? -6.392 14.205 12.386 1.00 96.25 404 ARG A N 1
ATOM 3039 C CA . ARG A 1 404 ? -6.385 13.93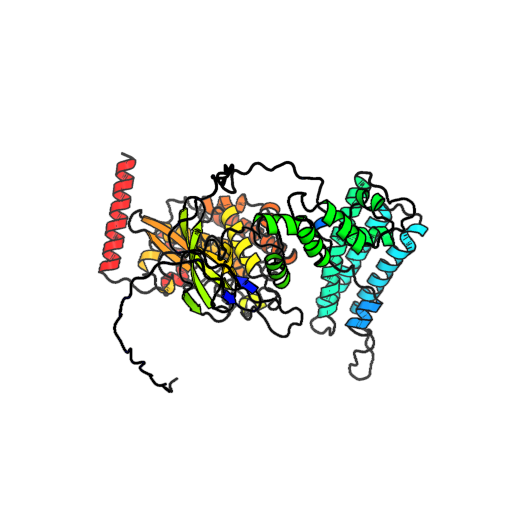4 13.822 1.00 96.25 404 ARG A CA 1
ATOM 3040 C C . ARG A 1 404 ? -7.600 13.091 14.222 1.00 96.25 404 ARG A C 1
ATOM 3042 O O . ARG A 1 404 ? -8.738 13.551 14.113 1.00 96.25 404 ARG A O 1
ATOM 3049 N N . ALA A 1 405 ? -7.341 11.904 14.772 1.00 96.31 405 ALA A N 1
ATOM 3050 C CA . ALA A 1 405 ? -8.363 11.077 15.406 1.00 96.31 405 ALA A CA 1
ATOM 3051 C C . ALA A 1 405 ? -9.009 11.839 16.577 1.00 96.31 405 ALA A C 1
ATOM 3053 O O . ALA A 1 405 ? -8.321 12.331 17.478 1.00 96.31 405 ALA A O 1
ATOM 3054 N N . GLN A 1 406 ? -10.332 11.982 16.528 1.00 96.38 406 GLN A N 1
ATOM 3055 C CA . GLN A 1 406 ? -11.105 12.715 17.530 1.00 96.38 406 GLN A CA 1
ATOM 3056 C C . GLN A 1 406 ? -11.439 11.820 18.727 1.00 96.38 406 GLN A C 1
ATOM 3058 O O . GLN A 1 406 ? -11.419 10.597 18.631 1.00 96.38 406 GLN A O 1
ATOM 3063 N N . GLY A 1 407 ? -11.822 12.428 19.849 1.00 96.12 407 GLY A N 1
ATOM 3064 C CA . GLY A 1 407 ? -12.281 11.698 21.033 1.00 96.12 407 GLY A CA 1
ATOM 3065 C C . GLY A 1 407 ? -11.151 11.203 21.933 1.00 96.12 407 GLY A C 1
ATOM 3066 O O . GLY A 1 407 ? -10.115 11.855 22.072 1.00 96.12 407 GLY A O 1
ATOM 3067 N N . LYS A 1 408 ? -11.384 10.079 22.615 1.00 96.62 408 LYS A N 1
ATOM 3068 C CA . LYS A 1 408 ? -10.446 9.488 23.583 1.00 96.62 408 LYS A CA 1
ATOM 3069 C C . LYS A 1 408 ? -9.938 8.150 23.080 1.00 96.62 408 LYS A C 1
ATOM 3071 O O . LYS A 1 408 ? -10.693 7.415 22.457 1.00 96.62 408 LYS A O 1
ATOM 3076 N N . GLN A 1 409 ? -8.700 7.800 23.425 1.00 97.00 409 GLN A N 1
ATOM 3077 C CA . GLN A 1 409 ? -8.217 6.429 23.259 1.00 97.00 409 GLN A CA 1
ATOM 3078 C C . GLN A 1 409 ? -9.163 5.456 23.968 1.00 97.00 409 GLN A C 1
ATOM 3080 O O . GLN A 1 409 ? -9.670 5.764 25.054 1.00 97.00 409 GLN A O 1
ATOM 3085 N N . ALA A 1 410 ? -9.391 4.284 23.384 1.00 97.88 410 ALA A N 1
ATOM 3086 C CA . ALA A 1 410 ? -10.280 3.282 23.961 1.00 97.88 410 ALA A CA 1
ATOM 3087 C C . ALA A 1 410 ? -9.858 2.866 25.380 1.00 97.88 410 ALA A C 1
ATOM 3089 O O . ALA A 1 410 ? -10.706 2.776 26.262 1.00 97.88 410 ALA A O 1
ATOM 3090 N N . ALA A 1 411 ? -8.551 2.772 25.647 1.00 96.25 411 ALA A N 1
ATOM 3091 C CA . ALA A 1 411 ? -7.996 2.473 26.972 1.00 96.25 411 ALA A CA 1
ATOM 3092 C C . ALA A 1 411 ? -8.386 3.499 28.052 1.00 96.25 411 ALA A C 1
ATOM 3094 O O . ALA A 1 411 ? -8.392 3.196 29.240 1.00 96.25 411 ALA A O 1
ATOM 3095 N N . SER A 1 412 ? -8.694 4.734 27.645 1.00 95.81 412 SER A N 1
ATOM 3096 C CA . SER A 1 412 ? -9.114 5.834 28.526 1.00 95.81 412 SER A CA 1
ATOM 3097 C C . SER A 1 412 ? -10.607 6.158 28.405 1.00 95.81 412 SER A C 1
ATOM 3099 O O . SER A 1 412 ? -11.084 7.153 28.965 1.00 95.81 412 SER A O 1
ATOM 3101 N N . THR A 1 413 ? -11.348 5.370 27.629 1.00 95.88 413 THR A N 1
ATOM 3102 C CA . THR A 1 413 ? -12.776 5.571 27.401 1.00 95.88 413 THR A CA 1
ATOM 3103 C C . THR A 1 413 ? -13.566 4.862 28.502 1.00 95.88 413 THR A C 1
ATOM 3105 O O . THR A 1 413 ? -13.276 3.704 28.787 1.00 95.88 413 THR A O 1
ATOM 3108 N N . PRO A 1 414 ? -14.550 5.523 29.146 1.00 95.94 414 PRO A N 1
ATOM 3109 C CA . PRO A 1 414 ? -15.373 4.874 30.160 1.00 95.94 414 PRO A CA 1
ATOM 3110 C C . PRO A 1 414 ? -16.076 3.631 29.620 1.00 95.94 414 PRO A C 1
ATOM 3112 O O . PRO A 1 414 ? -16.595 3.650 28.501 1.00 95.94 414 PRO A O 1
ATOM 3115 N N . ARG A 1 415 ? -16.139 2.574 30.432 1.00 95.12 415 ARG A N 1
ATOM 3116 C CA . ARG A 1 415 ? -16.775 1.294 30.089 1.00 95.12 415 ARG A CA 1
ATOM 3117 C C . ARG A 1 415 ? -18.181 1.463 29.505 1.00 95.12 415 ARG A C 1
ATOM 3119 O O . ARG A 1 415 ? -18.547 0.746 28.582 1.00 95.12 415 ARG A O 1
ATOM 3126 N N . GLU A 1 416 ? -18.955 2.410 30.016 1.00 94.62 416 GLU A N 1
ATOM 3127 C CA . GLU A 1 416 ? -20.350 2.642 29.631 1.00 94.62 416 GLU A CA 1
ATOM 3128 C C . GLU A 1 416 ? -20.478 3.165 28.192 1.00 94.62 416 GLU A C 1
ATOM 3130 O O . GLU A 1 416 ? -21.483 2.932 27.528 1.00 94.62 416 GLU A O 1
ATOM 3135 N N . VAL A 1 417 ? -19.437 3.809 27.653 1.00 95.69 417 VAL A N 1
ATOM 3136 C CA . VAL A 1 417 ? -19.419 4.242 26.247 1.00 95.69 417 VAL A CA 1
ATOM 3137 C C . VAL A 1 417 ? -19.400 3.037 25.302 1.00 95.69 417 VAL A C 1
ATOM 3139 O O . VAL A 1 417 ? -20.028 3.091 24.249 1.00 95.69 417 VAL A O 1
ATOM 3142 N N . PHE A 1 418 ? -18.765 1.925 25.689 1.00 96.25 418 PHE A N 1
ATOM 3143 C CA . PHE A 1 418 ? -18.799 0.672 24.922 1.00 96.25 418 PHE A CA 1
ATOM 3144 C C . PHE A 1 418 ? -20.187 0.011 24.932 1.00 96.25 418 PHE A C 1
ATOM 3146 O O . PHE A 1 418 ? -20.460 -0.877 24.123 1.00 96.25 418 PHE A O 1
ATOM 3153 N N . ASP A 1 419 ? -21.082 0.435 25.830 1.00 94.31 419 ASP A N 1
ATOM 3154 C CA . ASP A 1 419 ? -22.464 -0.035 25.847 1.00 94.31 419 ASP A CA 1
ATOM 3155 C C . ASP A 1 419 ? -23.374 0.727 24.865 1.00 94.31 419 ASP A C 1
ATOM 3157 O O . ASP A 1 419 ? -24.511 0.311 24.635 1.00 94.31 419 ASP A O 1
ATOM 3161 N N . ASN A 1 420 ? -22.867 1.785 24.223 1.00 95.75 420 ASN A N 1
ATOM 3162 C CA . ASN A 1 420 ? -23.566 2.479 23.147 1.00 95.75 420 ASN A CA 1
ATOM 3163 C C . ASN A 1 420 ? -23.630 1.594 21.877 1.00 95.75 420 ASN A C 1
ATOM 3165 O O . ASN A 1 420 ? -22.575 1.211 21.366 1.00 95.75 420 ASN A O 1
ATOM 3169 N N . PRO A 1 421 ? -24.831 1.307 21.329 1.00 97.12 421 PRO A N 1
ATOM 3170 C CA . PRO A 1 421 ? -25.006 0.476 20.131 1.00 97.12 421 PRO A CA 1
ATOM 3171 C C . PRO A 1 421 ? -24.150 0.908 18.933 1.00 97.12 421 PRO A C 1
ATOM 3173 O O . PRO A 1 421 ? -23.500 0.074 18.308 1.00 97.12 421 PRO A O 1
ATOM 3176 N N . GLU A 1 422 ? -24.075 2.211 18.661 1.00 97.62 422 GLU A N 1
ATOM 3177 C CA . GLU A 1 422 ? -23.304 2.746 17.535 1.00 97.62 422 GLU A CA 1
ATOM 3178 C C . GLU A 1 422 ? -21.794 2.612 17.769 1.00 97.62 422 GLU A C 1
ATOM 3180 O O . GLU A 1 422 ? -21.041 2.320 16.845 1.00 97.62 422 GLU A O 1
ATOM 3185 N N . VAL A 1 423 ? -21.328 2.739 19.019 1.00 98.25 423 VAL A N 1
ATOM 3186 C CA . VAL A 1 423 ? -19.912 2.490 19.356 1.00 98.25 423 VAL A CA 1
ATOM 3187 C C . VAL A 1 423 ? -19.559 1.029 19.101 1.00 98.25 423 VAL A C 1
ATOM 3189 O O . VAL A 1 423 ? -18.521 0.753 18.504 1.00 98.25 423 VAL A O 1
ATOM 3192 N N . ARG A 1 424 ? -20.427 0.089 19.495 1.00 98.25 424 ARG A N 1
ATOM 3193 C CA . ARG A 1 424 ? -20.224 -1.346 19.231 1.00 98.25 424 ARG A CA 1
ATOM 3194 C C . ARG A 1 424 ? -20.107 -1.611 17.737 1.00 98.25 424 ARG A C 1
ATOM 3196 O O . ARG A 1 424 ? -19.164 -2.272 17.308 1.00 98.25 424 ARG A O 1
ATOM 3203 N N . ARG A 1 425 ? -21.035 -1.048 16.961 1.00 98.44 425 ARG A N 1
ATOM 3204 C CA . ARG A 1 425 ? -21.059 -1.163 15.506 1.00 98.44 425 ARG A CA 1
ATOM 3205 C C . ARG A 1 425 ? -19.753 -0.677 14.878 1.00 98.44 425 ARG A C 1
ATOM 3207 O O . ARG A 1 425 ? -19.130 -1.415 14.119 1.00 98.44 425 ARG A O 1
ATOM 3214 N N . GLU A 1 426 ? -19.314 0.533 15.209 1.00 98.75 426 GLU A N 1
ATOM 3215 C CA . GLU A 1 426 ? -18.101 1.121 14.629 1.00 98.75 426 GLU A CA 1
ATOM 3216 C C . GLU A 1 426 ? -16.815 0.393 15.072 1.00 98.75 426 GLU A C 1
ATOM 3218 O O . GLU A 1 426 ? -15.906 0.208 14.262 1.00 98.75 426 GLU A O 1
ATOM 3223 N N . ILE A 1 427 ? -16.749 -0.119 16.309 1.00 98.81 427 ILE A N 1
ATOM 3224 C CA . ILE A 1 427 ? -15.636 -0.979 16.755 1.00 98.81 427 ILE A CA 1
ATOM 3225 C C . ILE A 1 427 ? -15.577 -2.271 15.930 1.00 98.81 427 ILE A C 1
ATOM 3227 O O . ILE A 1 427 ? -14.490 -2.694 15.539 1.00 98.81 427 ILE A O 1
ATOM 3231 N N . VAL A 1 428 ? -16.722 -2.892 15.628 1.00 98.81 428 VAL A N 1
ATOM 3232 C CA . VAL A 1 428 ? -16.754 -4.115 14.811 1.00 98.81 428 VAL A CA 1
ATOM 3233 C C . VAL A 1 428 ? -16.365 -3.833 13.355 1.00 98.81 428 VAL A C 1
ATOM 3235 O O . VAL A 1 428 ? -15.675 -4.658 12.755 1.00 98.81 428 VAL A O 1
ATOM 3238 N N . LYS A 1 429 ? -16.698 -2.660 12.793 1.00 98.88 429 LYS A N 1
ATOM 3239 C CA . LYS A 1 429 ? -16.172 -2.241 11.476 1.00 98.88 429 LYS A CA 1
ATOM 3240 C C . LYS A 1 429 ? -14.647 -2.141 11.483 1.00 98.88 429 LYS A C 1
ATOM 3242 O O . LYS A 1 429 ? -14.009 -2.675 10.578 1.00 98.88 429 LYS A O 1
ATOM 3247 N N . LEU A 1 430 ? -14.068 -1.500 12.505 1.00 98.88 430 LEU A N 1
ATOM 3248 C CA . LEU A 1 430 ? -12.613 -1.422 12.667 1.00 98.88 430 LEU A CA 1
ATOM 3249 C C . LEU A 1 430 ? -11.993 -2.819 12.791 1.00 98.88 430 LEU A C 1
ATOM 3251 O O . LEU A 1 430 ? -11.031 -3.115 12.092 1.00 98.88 430 LEU A O 1
ATOM 3255 N N . GLN A 1 431 ? -12.580 -3.694 13.610 1.00 98.81 431 GLN A N 1
ATOM 3256 C CA . GLN A 1 431 ? -12.125 -5.076 13.765 1.00 98.81 431 GLN A CA 1
ATOM 3257 C C . GLN A 1 431 ? -12.123 -5.825 12.427 1.00 98.81 431 GLN A C 1
ATOM 3259 O O . GLN A 1 431 ? -11.111 -6.410 12.054 1.00 98.81 431 GLN A O 1
ATOM 3264 N N . LEU A 1 432 ? -13.220 -5.781 11.668 1.00 98.88 432 LEU A N 1
ATOM 3265 C CA . LEU A 1 432 ? -13.300 -6.427 10.354 1.00 98.88 432 LEU A CA 1
ATOM 3266 C C . LEU A 1 432 ? -12.277 -5.865 9.356 1.00 98.88 432 LEU A C 1
ATOM 3268 O O . LEU A 1 432 ? -11.678 -6.638 8.605 1.00 98.88 432 LEU A O 1
ATOM 3272 N N . LEU A 1 433 ? -12.056 -4.545 9.354 1.00 98.88 433 LEU A N 1
ATOM 3273 C CA . LEU A 1 433 ? -11.002 -3.931 8.546 1.00 98.88 433 LEU A CA 1
ATOM 3274 C C . LEU A 1 433 ? -9.632 -4.483 8.945 1.00 98.88 433 LEU A C 1
ATOM 3276 O O . LEU A 1 433 ? -8.898 -4.941 8.075 1.00 98.88 433 LEU A O 1
ATOM 3280 N N . ASP A 1 434 ? -9.312 -4.486 10.240 1.00 98.88 434 ASP A N 1
ATOM 3281 C CA . ASP A 1 434 ? -8.039 -4.966 10.779 1.00 98.88 434 ASP A CA 1
ATOM 3282 C C . ASP A 1 434 ? -7.793 -6.447 10.444 1.00 98.88 434 ASP A C 1
ATOM 3284 O O . ASP A 1 434 ? -6.664 -6.808 10.121 1.00 98.88 434 ASP A O 1
ATOM 3288 N N . HIS A 1 435 ? -8.829 -7.291 10.415 1.00 98.81 435 HIS A N 1
ATOM 3289 C CA . HIS A 1 435 ? -8.729 -8.675 9.935 1.00 98.81 435 HIS A CA 1
ATOM 3290 C C . HIS A 1 435 ? -8.400 -8.769 8.440 1.00 98.81 435 HIS A C 1
ATOM 3292 O O . HIS A 1 435 ? -7.559 -9.579 8.046 1.00 98.81 435 HIS A O 1
ATOM 3298 N N . LEU A 1 436 ? -9.025 -7.937 7.602 1.00 98.88 436 LEU A N 1
ATOM 3299 C CA . LEU A 1 436 ? -8.749 -7.917 6.164 1.00 98.88 436 LEU A CA 1
ATOM 3300 C C . LEU A 1 436 ? -7.342 -7.393 5.865 1.00 98.88 436 LEU A C 1
ATOM 3302 O O . LEU A 1 436 ? -6.615 -7.984 5.066 1.00 98.88 436 LEU A O 1
ATOM 3306 N N . VAL A 1 437 ? -6.948 -6.286 6.501 1.00 98.75 437 VAL A N 1
ATOM 3307 C CA . VAL A 1 437 ? -5.642 -5.657 6.262 1.00 98.75 437 VAL A CA 1
ATOM 3308 C C . VAL A 1 437 ? -4.535 -6.320 7.065 1.00 98.75 437 VAL A C 1
ATOM 3310 O O . VAL A 1 437 ? -3.386 -6.294 6.643 1.00 98.75 437 VAL A O 1
ATOM 3313 N N . GLY A 1 438 ? -4.844 -7.066 8.125 1.00 98.38 438 GLY A N 1
ATOM 3314 C CA . GLY A 1 438 ? -3.875 -7.826 8.925 1.00 98.38 438 GLY A CA 1
ATOM 3315 C C . GLY A 1 438 ? -3.142 -6.964 9.918 1.00 98.38 438 GLY A C 1
ATOM 3316 O O . GLY A 1 438 ? -1.932 -7.103 10.081 1.00 98.38 438 GLY A O 1
ATOM 3317 N N . GLN A 1 439 ? -3.867 -6.037 10.527 1.00 97.88 439 GLN A N 1
ATOM 3318 C CA . GLN A 1 439 ? -3.338 -5.204 11.583 1.00 97.88 439 GLN A CA 1
ATOM 3319 C C . GLN A 1 439 ? -3.192 -6.045 12.856 1.00 97.88 439 GLN A C 1
ATOM 3321 O O . GLN A 1 439 ? -4.141 -6.257 13.609 1.00 97.88 439 GLN A O 1
ATOM 3326 N N . GLY A 1 440 ? -1.979 -6.540 13.082 1.00 96.31 440 GLY A N 1
ATOM 3327 C CA . GLY A 1 440 ? -1.657 -7.377 14.230 1.00 96.31 440 GLY A CA 1
ATOM 3328 C C . GLY A 1 440 ? -1.444 -6.628 15.548 1.00 96.31 440 GLY A C 1
ATOM 3329 O O . GLY A 1 440 ? -1.438 -7.269 16.594 1.00 96.31 440 GLY A O 1
ATOM 3330 N N . ASP A 1 441 ? -1.278 -5.304 15.529 1.00 96.00 441 ASP A N 1
ATOM 3331 C CA . ASP A 1 441 ? -0.917 -4.486 16.700 1.00 96.00 441 ASP A CA 1
ATOM 3332 C C . ASP A 1 441 ? -2.059 -3.560 17.175 1.00 96.00 441 ASP A C 1
ATOM 3334 O O . ASP A 1 441 ? -1.850 -2.527 17.818 1.00 96.00 441 ASP A O 1
ATOM 3338 N N . ARG A 1 442 ? -3.321 -3.904 16.872 1.00 97.44 442 ARG A N 1
ATOM 3339 C CA . ARG A 1 442 ? -4.478 -3.121 17.339 1.00 97.44 442 ARG A CA 1
ATOM 3340 C C . ARG A 1 442 ? -4.764 -3.340 18.828 1.00 97.44 442 ARG A C 1
ATOM 3342 O O . ARG A 1 442 ? -5.573 -4.181 19.211 1.00 97.44 442 ARG A O 1
ATOM 3349 N N . HIS A 1 443 ? -4.204 -2.486 19.677 1.00 95.62 443 HIS A N 1
ATOM 3350 C CA . HIS A 1 443 ? -4.573 -2.391 21.095 1.00 95.62 443 HIS A CA 1
ATOM 3351 C C . HIS A 1 443 ? -5.383 -1.122 21.418 1.00 95.62 443 HIS A C 1
ATOM 3353 O O . HIS A 1 443 ? -5.487 -0.199 20.610 1.00 95.62 443 HIS A O 1
ATOM 3359 N N . ALA A 1 444 ? -5.919 -1.034 22.641 1.00 97.12 444 ALA A N 1
ATOM 3360 C CA . ALA A 1 444 ? -6.812 0.040 23.096 1.00 97.12 444 ALA A CA 1
ATOM 3361 C C . ALA A 1 444 ? -6.214 1.471 23.095 1.00 97.12 444 ALA A C 1
ATOM 3363 O O . ALA A 1 444 ? -6.942 2.442 23.296 1.00 97.12 444 ALA A O 1
ATOM 3364 N N . ASN A 1 445 ? -4.907 1.635 22.855 1.00 95.38 445 ASN A N 1
ATOM 3365 C CA . ASN A 1 445 ? -4.284 2.960 22.674 1.00 95.38 445 ASN A CA 1
ATOM 3366 C C . ASN A 1 445 ? -4.157 3.362 21.194 1.00 95.38 445 ASN A C 1
ATOM 3368 O O . ASN A 1 445 ? -3.912 4.535 20.909 1.00 95.38 445 ASN A O 1
ATOM 3372 N N . ASN A 1 446 ? -4.358 2.416 20.270 1.00 96.81 446 ASN A N 1
ATOM 3373 C CA . ASN A 1 446 ? -4.231 2.612 18.826 1.00 96.81 446 ASN A CA 1
ATOM 3374 C C . ASN A 1 446 ? -5.581 2.863 18.149 1.00 96.81 446 ASN A C 1
ATOM 3376 O O . ASN A 1 446 ? -5.663 2.848 16.925 1.00 96.81 446 ASN A O 1
ATOM 3380 N N . TYR A 1 447 ? -6.652 3.099 18.903 1.00 98.62 447 TYR A N 1
ATOM 3381 C CA . TYR A 1 447 ? -7.885 3.623 18.333 1.00 98.62 447 TYR A CA 1
ATOM 3382 C C . TYR A 1 447 ? -8.618 4.534 19.306 1.00 98.62 447 TYR A C 1
ATOM 3384 O O . TYR A 1 447 ? -8.466 4.439 20.529 1.00 98.62 447 TYR A O 1
ATOM 3392 N N . PHE A 1 448 ? -9.389 5.447 18.731 1.00 98.56 448 PHE A N 1
ATOM 3393 C CA . PHE A 1 448 ? -10.105 6.484 19.449 1.00 98.56 448 PHE A CA 1
ATOM 3394 C C . PHE A 1 448 ? -11.605 6.303 19.283 1.00 98.56 448 PHE A C 1
ATOM 3396 O O . PHE A 1 448 ? -12.068 5.903 18.219 1.00 98.56 448 PHE A O 1
ATOM 3403 N N . ILE A 1 449 ? -12.349 6.625 20.335 1.00 98.56 449 ILE A N 1
ATOM 3404 C CA . ILE A 1 449 ? -13.805 6.648 20.353 1.00 98.56 449 ILE A CA 1
ATOM 3405 C C . ILE A 1 449 ? -14.230 8.094 20.589 1.00 98.56 449 ILE A C 1
ATOM 3407 O O . ILE A 1 449 ? -13.903 8.708 21.613 1.00 98.56 449 ILE A O 1
ATOM 3411 N N . ASN A 1 450 ? -14.976 8.637 19.635 1.00 97.81 450 ASN A N 1
ATOM 3412 C CA . ASN A 1 450 ? -15.581 9.952 19.731 1.00 97.81 450 ASN A CA 1
ATOM 3413 C C . ASN A 1 450 ? -17.096 9.836 19.613 1.00 97.81 450 ASN A C 1
ATOM 3415 O O . ASN A 1 450 ? -17.622 9.356 18.611 1.00 97.81 450 ASN A O 1
ATOM 3419 N N . VAL A 1 451 ? -17.783 10.328 20.639 1.00 96.62 451 VAL A N 1
ATOM 3420 C CA . VAL A 1 451 ? -19.228 10.536 20.635 1.00 96.62 451 VAL A CA 1
ATOM 3421 C C . VAL A 1 451 ? -19.436 12.043 20.642 1.00 96.62 451 VAL A C 1
ATOM 3423 O O . VAL A 1 451 ? -19.330 12.684 21.692 1.00 96.62 451 VAL A O 1
ATOM 3426 N N . ASP A 1 452 ? -19.680 12.618 19.466 1.00 93.38 452 ASP A N 1
ATOM 3427 C CA . ASP A 1 452 ? -19.813 14.064 19.313 1.00 93.38 452 ASP A CA 1
ATOM 3428 C C . ASP A 1 452 ? -20.934 14.589 20.217 1.00 93.38 452 ASP A C 1
ATOM 3430 O O . ASP A 1 452 ? -22.032 14.031 20.236 1.00 93.38 452 ASP A O 1
ATOM 3434 N N . LYS A 1 453 ? -20.669 15.641 21.001 1.00 89.12 453 LYS A N 1
ATOM 3435 C CA . LYS A 1 453 ? -21.599 16.143 22.030 1.00 89.12 453 LYS A CA 1
ATOM 3436 C C . LYS A 1 453 ? -22.787 16.927 21.475 1.00 89.12 453 LYS A C 1
ATOM 3438 O O . LYS A 1 453 ? -23.805 16.996 22.156 1.00 89.12 453 LYS A O 1
ATOM 3443 N N . GLY A 1 454 ? -22.683 17.484 20.270 1.00 89.31 454 GLY A N 1
ATOM 3444 C CA . GLY A 1 454 ? -23.774 18.239 19.651 1.00 89.31 454 GLY A CA 1
ATOM 3445 C C . GLY A 1 454 ? -24.739 17.337 18.890 1.00 89.31 454 GLY A C 1
ATOM 3446 O O . GLY A 1 454 ? -25.942 17.378 19.102 1.00 89.31 454 GLY A O 1
ATOM 3447 N N . THR A 1 455 ? -24.194 16.471 18.044 1.00 91.88 455 THR A N 1
ATOM 3448 C CA . THR A 1 455 ? -24.938 15.671 17.059 1.00 91.88 455 THR A CA 1
ATOM 3449 C C . THR A 1 455 ? -25.260 14.262 17.541 1.00 91.88 455 THR A C 1
ATOM 3451 O O . THR A 1 455 ? -26.210 13.649 17.073 1.00 91.88 455 THR A O 1
ATOM 3454 N N . GLY A 1 456 ? -24.459 13.723 18.461 1.00 90.25 456 GLY A N 1
ATOM 3455 C CA . GLY A 1 456 ? -24.562 12.325 18.889 1.00 90.25 456 GLY A CA 1
ATOM 3456 C C . GLY A 1 456 ? -23.886 11.358 17.925 1.00 90.25 456 GLY A C 1
ATOM 3457 O O . GLY A 1 456 ? -23.861 10.162 18.208 1.00 90.25 456 GLY A O 1
ATOM 3458 N N . LYS A 1 457 ? -23.294 11.864 16.832 1.00 95.12 457 LYS A N 1
ATOM 3459 C CA . LYS A 1 457 ? -22.546 11.056 15.873 1.00 95.12 457 LYS A CA 1
ATOM 3460 C C . LYS A 1 457 ? -21.413 10.327 16.591 1.00 95.12 457 LYS A C 1
ATOM 3462 O O . LYS A 1 457 ? -20.598 10.941 17.285 1.00 95.12 457 LYS A O 1
ATOM 3467 N N . VAL A 1 458 ? -21.365 9.017 16.389 1.00 97.31 458 VAL A N 1
ATOM 3468 C CA . VAL A 1 458 ? -20.272 8.166 16.844 1.00 97.31 458 VAL A CA 1
ATOM 3469 C C . VAL A 1 458 ? -19.262 8.004 15.718 1.00 97.31 458 VAL A C 1
ATOM 3471 O O . VAL A 1 458 ? -19.626 7.843 14.557 1.00 97.31 458 VAL A O 1
ATOM 3474 N N . THR A 1 459 ? -17.987 8.073 16.077 1.00 97.75 459 THR A N 1
ATOM 3475 C CA . THR A 1 459 ? -16.855 7.785 15.192 1.00 97.75 459 THR A CA 1
ATOM 3476 C C . THR A 1 459 ? -15.831 6.983 15.981 1.00 97.75 459 THR A C 1
ATOM 3478 O O . THR A 1 459 ? -15.525 7.318 17.130 1.00 97.75 459 THR A O 1
ATOM 3481 N N . VAL A 1 460 ? -15.328 5.913 15.374 1.00 98.69 460 VAL A N 1
ATOM 3482 C CA . VAL A 1 460 ? -14.213 5.120 15.894 1.00 98.69 460 VAL A CA 1
ATOM 3483 C C . VAL A 1 460 ? -13.088 5.234 14.887 1.00 98.69 460 VAL A C 1
ATOM 3485 O O . VAL A 1 460 ? -13.329 5.060 13.705 1.00 98.69 460 VAL A O 1
ATOM 3488 N N . THR A 1 461 ? -11.873 5.549 15.321 1.00 98.75 461 THR A N 1
ATOM 3489 C CA . THR A 1 461 ? -10.759 5.785 14.394 1.00 98.75 461 THR A CA 1
ATOM 3490 C C . THR A 1 461 ? -9.522 5.022 14.841 1.00 98.75 461 THR A C 1
ATOM 3492 O O . THR A 1 461 ? -8.922 5.365 15.861 1.00 98.75 461 THR A O 1
ATOM 3495 N N . GLY A 1 462 ? -9.142 3.995 14.082 1.00 98.50 462 GLY A N 1
ATOM 3496 C CA . GLY A 1 462 ? -7.902 3.241 14.238 1.00 98.50 462 GLY A CA 1
ATOM 3497 C C . GLY A 1 462 ? -6.720 3.940 13.568 1.00 98.50 462 GLY A C 1
ATOM 3498 O O . GLY A 1 462 ? -6.814 4.376 12.424 1.00 98.50 462 GLY A O 1
ATOM 3499 N N . ILE A 1 463 ? -5.601 4.042 14.280 1.00 97.81 463 ILE A N 1
ATOM 3500 C CA . ILE A 1 463 ? -4.354 4.673 13.816 1.00 97.81 463 ILE A CA 1
ATOM 3501 C C . ILE A 1 463 ? -3.196 3.664 13.771 1.00 97.81 463 ILE A C 1
ATOM 3503 O O . ILE A 1 463 ? -3.352 2.530 14.200 1.00 97.81 463 ILE A O 1
ATOM 3507 N N . ASP A 1 464 ? -2.019 4.072 13.301 1.00 95.06 464 ASP A N 1
ATOM 3508 C CA . ASP A 1 464 ? -0.799 3.245 13.331 1.00 95.06 464 ASP A CA 1
ATOM 3509 C C . ASP A 1 464 ? -0.885 1.962 12.477 1.00 95.06 464 ASP A C 1
ATOM 3511 O O . ASP A 1 464 ? -0.625 0.846 12.922 1.00 95.06 464 ASP A O 1
ATOM 3515 N N . ASN A 1 465 ? -1.256 2.124 11.202 1.00 97.38 465 ASN A N 1
ATOM 3516 C CA . ASN A 1 465 ? -1.440 1.028 10.238 1.00 97.38 465 ASN A CA 1
ATOM 3517 C C . ASN A 1 465 ? -0.129 0.583 9.558 1.00 97.38 465 ASN A C 1
ATOM 3519 O O . ASN A 1 465 ? -0.114 0.089 8.431 1.00 97.38 465 ASN A O 1
ATOM 3523 N N . ASP A 1 466 ? 0.984 0.764 10.263 1.00 96.00 466 ASP A N 1
ATOM 3524 C CA . ASP A 1 466 ? 2.356 0.545 9.802 1.00 96.00 466 ASP A CA 1
ATOM 3525 C C . ASP A 1 466 ? 2.688 -0.926 9.535 1.00 96.00 466 ASP A C 1
ATOM 3527 O O . ASP A 1 466 ? 3.550 -1.236 8.716 1.00 96.00 466 ASP A O 1
ATOM 3531 N N . GLN A 1 467 ? 2.007 -1.834 10.233 1.00 95.44 467 GLN A N 1
ATOM 3532 C CA . GLN A 1 467 ? 2.317 -3.265 10.246 1.00 95.44 467 GLN A CA 1
ATOM 3533 C C . GLN A 1 467 ? 1.233 -4.111 9.562 1.00 95.44 467 GLN A C 1
ATOM 3535 O O . GLN A 1 467 ? 1.230 -5.335 9.678 1.00 95.44 467 GLN A O 1
ATOM 3540 N N . CYS A 1 468 ? 0.328 -3.462 8.823 1.00 98.06 468 CYS A N 1
ATOM 3541 C CA . CYS A 1 468 ? -0.668 -4.124 7.987 1.00 98.06 468 CYS A CA 1
ATOM 3542 C C . CYS A 1 468 ? -0.026 -4.832 6.786 1.00 98.06 468 CYS A C 1
ATOM 3544 O O . CYS A 1 468 ? 1.087 -4.524 6.371 1.00 98.06 468 CYS A O 1
ATOM 3546 N N . PHE A 1 469 ? -0.784 -5.721 6.152 1.00 98.31 469 PHE A N 1
ATOM 3547 C CA . PHE A 1 469 ? -0.497 -6.375 4.873 1.00 98.31 469 PHE A CA 1
ATOM 3548 C C . PHE A 1 469 ? 0.775 -7.226 4.853 1.00 98.31 469 PHE A C 1
ATOM 3550 O O . PHE A 1 469 ? 1.422 -7.353 3.818 1.00 98.31 469 PHE A O 1
ATOM 3557 N N . GLY A 1 470 ? 1.153 -7.822 5.981 1.00 97.12 470 GLY A N 1
ATOM 3558 C CA . GLY A 1 470 ? 2.230 -8.802 5.983 1.00 97.12 470 GLY A CA 1
ATOM 3559 C C . GLY A 1 470 ? 1.849 -10.065 5.197 1.00 97.12 470 GLY A C 1
ATOM 3560 O O . GLY A 1 470 ? 0.776 -10.637 5.383 1.00 97.12 470 GLY A O 1
ATOM 3561 N N . LYS A 1 471 ? 2.746 -10.512 4.315 1.00 95.88 471 LYS A N 1
ATOM 3562 C CA . LYS A 1 471 ? 2.522 -11.640 3.392 1.00 95.88 471 LYS A CA 1
ATOM 3563 C C . LYS A 1 471 ? 2.373 -13.022 4.046 1.00 95.88 471 LYS A C 1
ATOM 3565 O O . LYS A 1 471 ? 1.904 -13.940 3.389 1.00 95.88 471 LYS A O 1
ATOM 3570 N N . ASN A 1 472 ? 2.813 -13.196 5.292 1.00 94.69 472 ASN A N 1
ATOM 3571 C CA . ASN A 1 472 ? 2.714 -14.476 6.004 1.00 94.69 472 ASN A CA 1
ATOM 3572 C C . ASN A 1 472 ? 1.349 -14.656 6.685 1.00 94.69 472 ASN A C 1
ATOM 3574 O O . ASN A 1 472 ? 1.083 -15.718 7.236 1.00 94.69 472 ASN A O 1
ATOM 3578 N N . LEU A 1 473 ? 0.510 -13.619 6.692 1.00 95.25 473 LEU A N 1
ATOM 3579 C CA . LEU A 1 473 ? -0.789 -13.634 7.341 1.00 95.25 473 LEU A CA 1
ATOM 3580 C C . LEU A 1 473 ? -1.894 -13.840 6.292 1.00 95.25 473 LEU A C 1
ATOM 3582 O O . LEU A 1 473 ? -2.398 -12.876 5.717 1.00 95.25 473 LEU A O 1
ATOM 3586 N N . THR A 1 474 ? -2.249 -15.098 6.036 1.00 96.69 474 THR A N 1
ATOM 3587 C CA . THR A 1 474 ? -3.289 -15.491 5.064 1.00 96.69 474 THR A CA 1
ATOM 3588 C C . THR A 1 474 ? -4.631 -15.837 5.716 1.00 96.69 474 THR A C 1
ATOM 3590 O O . THR A 1 474 ? -5.667 -15.738 5.064 1.00 96.69 474 THR A O 1
ATOM 3593 N N . ASP A 1 475 ? -4.636 -16.186 7.005 1.00 97.12 475 ASP A N 1
ATOM 3594 C CA . ASP A 1 475 ? -5.847 -16.372 7.811 1.00 97.12 475 ASP A CA 1
ATOM 3595 C C . ASP A 1 475 ? -6.214 -15.052 8.513 1.00 97.12 475 ASP A C 1
ATOM 3597 O O . ASP A 1 475 ? -5.361 -14.475 9.199 1.00 97.12 475 ASP A O 1
ATOM 3601 N N . PRO A 1 476 ? -7.460 -14.548 8.390 1.00 97.75 476 PRO A N 1
ATOM 3602 C CA . PRO A 1 476 ? -7.884 -13.351 9.105 1.00 97.75 476 PRO A CA 1
ATOM 3603 C C . PRO A 1 476 ? -7.753 -13.509 10.623 1.00 97.75 476 PRO A C 1
ATOM 3605 O O . PRO A 1 476 ? -7.427 -12.533 11.290 1.00 97.75 476 PRO A O 1
ATOM 3608 N N . ASN A 1 477 ? -7.951 -14.700 11.194 1.00 97.75 477 ASN A N 1
ATOM 3609 C CA . ASN A 1 477 ? -7.784 -14.938 12.632 1.00 97.75 477 ASN A CA 1
ATOM 3610 C C . ASN A 1 477 ? -6.320 -14.968 13.082 1.00 97.75 477 ASN A C 1
ATOM 3612 O O . ASN A 1 477 ? -6.067 -14.892 14.281 1.00 97.75 477 ASN A O 1
ATOM 3616 N N . GLY A 1 478 ? -5.352 -15.000 12.162 1.00 95.88 478 GLY A N 1
ATOM 3617 C CA . GLY A 1 478 ? -3.930 -15.047 12.505 1.00 95.88 478 GLY A CA 1
ATOM 3618 C C . GLY A 1 478 ? -3.415 -13.806 13.251 1.00 95.88 478 GLY A C 1
ATOM 3619 O O . GLY A 1 478 ? -2.316 -13.842 13.793 1.00 95.88 478 GLY A O 1
ATOM 3620 N N . ILE A 1 479 ? -4.189 -12.711 13.301 1.00 96.06 479 ILE A N 1
ATOM 3621 C CA . ILE A 1 479 ? -3.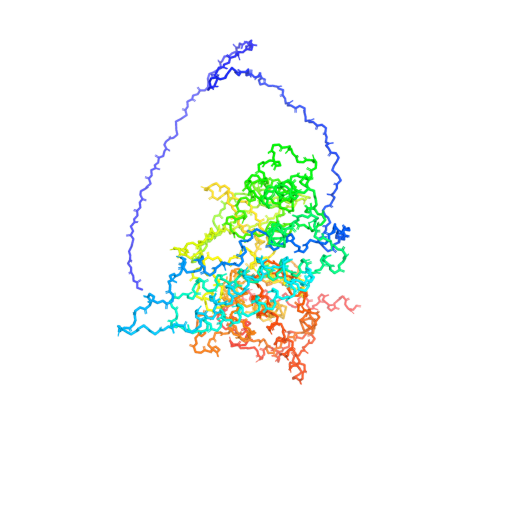875 -11.538 14.136 1.00 96.06 479 ILE A CA 1
ATOM 3622 C C . ILE A 1 479 ? -4.276 -11.721 15.603 1.00 96.06 479 ILE A C 1
ATOM 3624 O O . ILE A 1 479 ? -3.976 -10.855 16.422 1.00 96.06 479 ILE A O 1
ATOM 3628 N N . ALA A 1 480 ? -5.014 -12.776 15.944 1.00 95.12 480 ALA A N 1
ATOM 3629 C CA . ALA A 1 480 ? -5.529 -12.981 17.287 1.00 95.12 480 ALA A CA 1
ATOM 3630 C C . ALA A 1 480 ? -4.411 -13.407 18.246 1.00 95.12 480 ALA A C 1
ATOM 3632 O O . ALA A 1 480 ? -3.628 -14.319 17.957 1.00 95.12 480 ALA A O 1
ATOM 3633 N N . GLN A 1 481 ? -4.346 -12.749 19.406 1.00 89.81 481 GLN A N 1
ATOM 3634 C CA . GLN A 1 481 ? -3.362 -13.087 20.430 1.00 89.81 481 GLN A CA 1
ATOM 3635 C C . GLN A 1 481 ? -3.559 -14.534 20.907 1.00 89.81 481 GLN A C 1
ATOM 3637 O O . GLN A 1 481 ? -4.670 -14.924 21.259 1.00 89.81 481 GLN A O 1
ATOM 3642 N N . GLY A 1 482 ? -2.483 -15.324 20.915 1.00 84.62 482 GLY A N 1
ATOM 3643 C CA . GLY A 1 482 ? -2.514 -16.717 21.379 1.00 84.62 482 GLY A CA 1
ATOM 3644 C C . GLY A 1 482 ? -3.288 -17.692 20.481 1.00 84.62 482 GLY A C 1
ATOM 3645 O O . GLY A 1 482 ? -3.573 -18.805 20.909 1.00 84.62 482 GLY A O 1
ATOM 3646 N N . TYR A 1 483 ? -3.638 -17.302 19.248 1.00 81.38 483 TYR A N 1
ATOM 3647 C CA . TYR A 1 483 ? -4.300 -18.203 18.290 1.00 81.38 483 TYR A CA 1
ATOM 3648 C C . TYR A 1 483 ? -3.427 -19.402 17.898 1.00 81.38 483 TYR A C 1
ATOM 3650 O O . TYR A 1 483 ? -3.925 -20.507 17.709 1.00 81.38 483 TYR A O 1
ATOM 3658 N N . GLU A 1 484 ? -2.114 -19.185 17.852 1.00 80.19 484 GLU A N 1
ATOM 3659 C CA . GLU A 1 484 ? -1.087 -20.215 17.719 1.00 80.19 484 GLU A CA 1
ATOM 3660 C C . GLU A 1 484 ? 0.005 -19.969 18.771 1.00 80.19 484 GLU A C 1
ATOM 3662 O O . GLU A 1 484 ? 0.154 -18.842 19.251 1.00 80.19 484 GLU A O 1
ATOM 3667 N N . ASP A 1 485 ? 0.813 -20.988 19.087 1.00 73.44 485 ASP A N 1
ATOM 3668 C CA . ASP A 1 485 ? 1.862 -20.943 20.129 1.00 73.44 485 ASP A CA 1
ATOM 3669 C C . ASP A 1 485 ? 2.871 -19.788 19.970 1.00 73.44 485 ASP A C 1
ATOM 3671 O O . ASP A 1 485 ? 3.606 -19.454 20.894 1.00 73.44 485 ASP A O 1
ATOM 3675 N N . HIS A 1 486 ? 2.950 -19.185 18.784 1.00 73.81 486 HIS A N 1
ATOM 3676 C CA . HIS A 1 486 ? 3.871 -18.097 18.475 1.00 73.81 486 HIS A CA 1
ATOM 3677 C C . HIS A 1 486 ? 3.186 -16.728 18.315 1.00 73.81 486 HIS A C 1
ATOM 3679 O O . HIS A 1 486 ? 3.840 -15.774 17.894 1.00 73.81 486 HIS A O 1
ATOM 3685 N N . ASN A 1 487 ? 1.901 -16.611 18.670 1.00 82.50 487 ASN A N 1
ATOM 3686 C CA . ASN A 1 487 ? 1.080 -15.411 18.469 1.00 82.50 487 ASN A CA 1
ATOM 3687 C C . ASN A 1 487 ? 0.970 -14.500 19.706 1.00 82.50 487 ASN A C 1
ATOM 3689 O O . ASN A 1 487 ? 0.161 -13.575 19.721 1.00 82.50 487 ASN A O 1
ATOM 3693 N N . ASP A 1 488 ? 1.792 -14.707 20.735 1.00 81.38 488 ASP A N 1
ATOM 3694 C CA . ASP A 1 488 ? 1.714 -13.960 22.003 1.00 81.38 488 ASP A CA 1
ATOM 3695 C C . ASP A 1 488 ? 1.956 -12.450 21.866 1.00 81.38 488 ASP A C 1
ATOM 3697 O O . ASP A 1 488 ? 1.473 -11.661 22.682 1.00 81.38 488 ASP A O 1
ATOM 3701 N N . GLY A 1 489 ? 2.726 -12.047 20.851 1.00 86.25 489 GLY A N 1
ATOM 3702 C CA . GLY A 1 489 ? 3.030 -10.645 20.574 1.00 86.25 489 GLY A CA 1
ATOM 3703 C C . GLY A 1 489 ? 1.939 -9.917 19.790 1.00 86.25 489 GLY A C 1
ATOM 3704 O O . GLY A 1 489 ? 1.969 -8.688 19.732 1.00 86.25 489 GLY A O 1
ATOM 3705 N N . PHE A 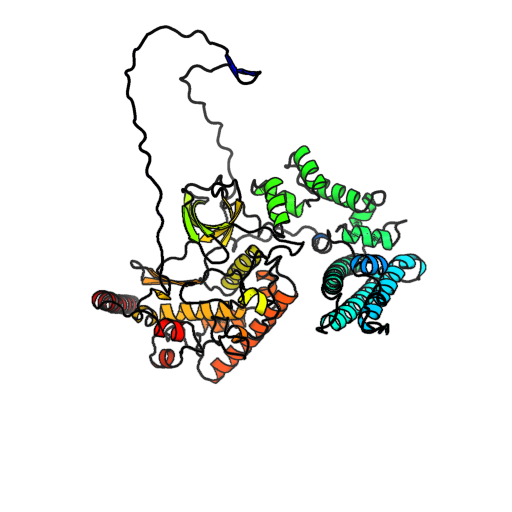1 490 ? 0.983 -10.644 19.205 1.00 93.62 490 PHE A N 1
ATOM 3706 C CA . PHE A 1 490 ? -0.155 -10.022 18.548 1.00 93.62 490 PHE A CA 1
ATOM 3707 C C . PHE A 1 490 ? -1.104 -9.405 19.570 1.00 93.62 490 PHE A C 1
ATOM 3709 O O . PHE A 1 490 ? -1.227 -9.846 20.712 1.00 93.62 490 PHE A O 1
ATOM 3716 N N . ARG A 1 491 ? -1.794 -8.360 19.131 1.00 94.62 491 ARG A N 1
ATOM 3717 C CA . ARG A 1 491 ? -2.799 -7.628 19.893 1.00 94.62 491 ARG A CA 1
ATOM 3718 C C . ARG A 1 491 ? -4.152 -7.666 19.200 1.00 94.62 491 ARG A C 1
ATOM 3720 O O . ARG A 1 491 ? -4.993 -6.858 19.545 1.00 94.62 491 ARG A O 1
ATOM 3727 N N . GLY A 1 492 ? -4.391 -8.530 18.217 1.00 95.75 492 GLY A N 1
ATOM 3728 C CA . GLY A 1 492 ? -5.712 -8.680 17.606 1.00 95.75 492 GLY A CA 1
ATOM 3729 C C . GLY A 1 492 ? -6.635 -9.606 18.404 1.00 95.75 492 GLY A C 1
ATOM 3730 O O . GLY A 1 492 ? -6.306 -10.065 19.498 1.00 95.75 492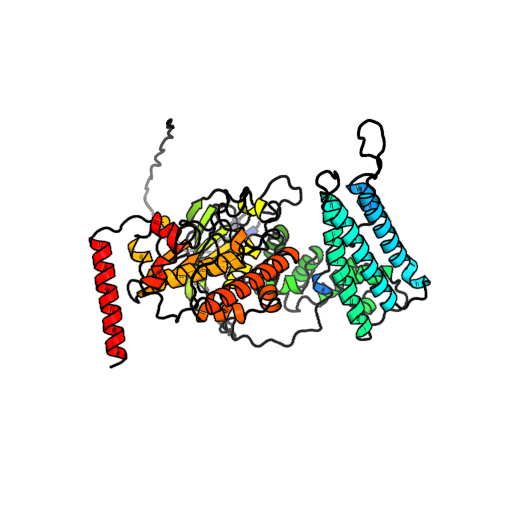 GLY A O 1
ATOM 3731 N N . THR A 1 493 ? -7.798 -9.897 17.830 1.00 97.06 493 THR A N 1
ATOM 3732 C CA . THR A 1 493 ? -8.767 -10.900 18.308 1.00 97.06 493 THR A CA 1
ATOM 3733 C C . THR A 1 493 ? -9.148 -11.807 17.146 1.00 97.06 493 THR A C 1
ATOM 3735 O O . THR A 1 493 ? -8.710 -11.560 16.027 1.00 97.06 493 THR A O 1
ATOM 3738 N N . THR A 1 494 ? -9.943 -12.851 17.382 1.00 98.06 494 THR A N 1
ATOM 3739 C CA . THR A 1 494 ? -10.587 -13.616 16.297 1.00 98.06 494 THR A CA 1
ATOM 3740 C C . THR A 1 494 ? -11.735 -12.817 15.668 1.00 98.06 494 THR A C 1
ATOM 3742 O O . THR A 1 494 ? -12.138 -11.784 16.209 1.00 98.06 494 THR A O 1
ATOM 3745 N N . LEU A 1 495 ? -12.237 -13.267 14.512 1.00 98.56 495 LEU A N 1
ATOM 3746 C CA . LEU A 1 495 ? -13.331 -12.634 13.775 1.00 98.56 495 LEU A CA 1
ATOM 3747 C C . LEU A 1 495 ? -14.586 -12.477 14.651 1.00 98.56 495 LEU A C 1
ATOM 3749 O O . LEU A 1 495 ? -14.909 -13.365 15.448 1.00 98.56 495 LEU A O 1
ATOM 3753 N N . PRO A 1 496 ? -15.337 -11.371 14.490 1.00 98.50 496 PRO A N 1
ATOM 3754 C CA . PRO A 1 496 ? -16.435 -11.047 15.384 1.00 98.50 496 PRO A CA 1
ATOM 3755 C C . PRO A 1 496 ? -17.563 -12.089 15.290 1.00 98.50 496 PRO A C 1
ATOM 3757 O O . PRO A 1 496 ? -17.907 -12.553 14.197 1.00 98.50 496 PRO A O 1
ATOM 3760 N N . PRO A 1 497 ? -18.195 -12.444 16.423 1.00 98.56 497 PRO A N 1
ATOM 3761 C CA . PRO A 1 497 ? -19.242 -13.463 16.476 1.00 98.56 497 PRO A CA 1
ATOM 3762 C C . PRO A 1 497 ? -20.596 -12.983 15.934 1.00 98.56 497 PRO A C 1
ATOM 3764 O O . PRO A 1 497 ? -21.508 -13.803 15.813 1.00 98.56 497 PRO A O 1
ATOM 3767 N N . VAL A 1 498 ? -20.748 -11.680 15.682 1.00 98.62 498 VAL A N 1
ATOM 3768 C CA . VAL A 1 498 ? -21.937 -11.012 15.136 1.00 98.62 498 VAL A CA 1
ATOM 3769 C C . VAL A 1 498 ? -21.477 -9.838 14.281 1.00 98.62 498 VAL A C 1
ATOM 3771 O O . VAL A 1 498 ? -20.565 -9.113 14.677 1.00 98.62 498 VAL A O 1
ATOM 3774 N N . ILE A 1 499 ? -22.140 -9.633 13.148 1.00 98.81 499 ILE A N 1
ATOM 3775 C CA . ILE A 1 499 ? -21.999 -8.448 12.292 1.00 98.81 499 ILE A CA 1
ATOM 3776 C C . ILE A 1 499 ? -23.387 -8.003 11.837 1.00 98.81 499 ILE A C 1
ATOM 3778 O O . ILE A 1 499 ? -24.334 -8.786 11.925 1.00 98.81 499 ILE A O 1
ATOM 3782 N N . ASP A 1 500 ? -23.515 -6.792 11.301 1.00 98.88 500 ASP A N 1
ATOM 3783 C CA . ASP A 1 500 ? -24.759 -6.377 10.650 1.00 98.88 500 ASP A CA 1
ATOM 3784 C C . ASP A 1 500 ? -24.773 -6.649 9.136 1.00 98.88 500 ASP A C 1
ATOM 3786 O O . ASP A 1 500 ? -23.759 -6.989 8.514 1.00 98.88 500 ASP A O 1
ATOM 3790 N N . SER A 1 501 ? -25.954 -6.510 8.536 1.00 98.81 501 SER A N 1
ATOM 3791 C CA . SER A 1 501 ? -26.173 -6.727 7.106 1.00 98.81 501 SER A CA 1
ATOM 3792 C C . SER A 1 501 ? -25.392 -5.770 6.197 1.00 98.81 501 SER A C 1
ATOM 3794 O O . SER A 1 501 ? -25.075 -6.144 5.066 1.00 98.81 501 SER A O 1
ATOM 3796 N N . ASP A 1 502 ? -25.073 -4.551 6.652 1.00 98.75 502 ASP A N 1
ATOM 3797 C CA . ASP A 1 502 ? -24.285 -3.595 5.864 1.00 98.75 502 ASP A CA 1
ATOM 3798 C C . ASP A 1 502 ? -22.831 -4.042 5.773 1.00 98.75 502 ASP A C 1
ATOM 3800 O O . ASP A 1 502 ? -22.262 -4.056 4.680 1.00 98.75 502 ASP A O 1
ATOM 3804 N N . MET A 1 503 ? -22.252 -4.453 6.905 1.00 98.81 503 MET A N 1
ATOM 3805 C CA . MET A 1 503 ? -20.906 -5.019 6.965 1.00 98.81 503 MET A CA 1
ATOM 3806 C C . MET A 1 503 ? -20.808 -6.268 6.087 1.00 98.81 503 MET A C 1
ATOM 3808 O O . MET A 1 503 ? -19.905 -6.360 5.259 1.00 98.81 503 MET A O 1
ATOM 3812 N N . ALA A 1 504 ? -21.762 -7.200 6.216 1.00 98.88 504 ALA A N 1
ATOM 3813 C CA . ALA A 1 504 ? -21.797 -8.417 5.406 1.00 98.88 504 ALA A CA 1
ATOM 3814 C C . ALA A 1 504 ? -21.781 -8.093 3.903 1.00 98.88 504 ALA A C 1
ATOM 3816 O O . ALA A 1 504 ? -20.930 -8.584 3.160 1.00 98.88 504 ALA A O 1
ATOM 3817 N N . ARG A 1 505 ? -22.665 -7.184 3.474 1.00 98.81 505 ARG A N 1
ATOM 3818 C CA . ARG A 1 505 ? -22.771 -6.741 2.080 1.00 98.81 505 ARG A CA 1
ATOM 3819 C C . ARG A 1 505 ? -21.495 -6.061 1.578 1.00 98.81 505 ARG A C 1
ATOM 3821 O O . ARG A 1 505 ? -21.108 -6.290 0.432 1.00 98.81 505 ARG A O 1
ATOM 3828 N N . ALA A 1 506 ? -20.838 -5.236 2.396 1.00 98.69 506 ALA A N 1
ATOM 3829 C CA . ALA A 1 506 ? -19.593 -4.565 2.012 1.00 98.69 506 ALA A CA 1
ATOM 3830 C C . ALA A 1 506 ? -18.501 -5.577 1.626 1.00 98.69 506 ALA A C 1
ATOM 3832 O O . ALA A 1 506 ? -17.876 -5.447 0.576 1.00 98.69 506 ALA A O 1
ATOM 3833 N N . PHE A 1 507 ? -18.336 -6.639 2.418 1.00 98.75 507 PHE A N 1
ATOM 3834 C CA . PHE A 1 507 ? -17.380 -7.700 2.106 1.00 98.75 507 PHE A CA 1
ATOM 3835 C C . PHE A 1 507 ? -17.835 -8.574 0.940 1.00 98.75 507 PHE A C 1
ATOM 3837 O O . PHE A 1 507 ? -17.044 -8.819 0.034 1.00 98.75 507 PHE A O 1
ATOM 3844 N N . GLU A 1 508 ? -19.095 -9.019 0.916 1.00 98.56 508 GLU A N 1
ATOM 3845 C CA . GLU A 1 508 ? -19.641 -9.864 -0.157 1.00 98.56 508 GLU A CA 1
ATOM 3846 C C . GLU A 1 508 ? -19.456 -9.218 -1.543 1.00 98.56 508 GLU A C 1
ATOM 3848 O O . GLU A 1 508 ? -19.057 -9.903 -2.490 1.00 98.56 508 GLU A O 1
ATOM 3853 N N . THR A 1 509 ? -19.663 -7.898 -1.636 1.00 98.44 509 THR A N 1
ATOM 3854 C CA . THR A 1 509 ? -19.531 -7.115 -2.879 1.00 98.44 509 THR A CA 1
ATOM 3855 C C . THR A 1 509 ? -18.089 -6.790 -3.273 1.00 98.44 509 THR A C 1
ATOM 3857 O O . THR A 1 509 ? -17.821 -6.596 -4.459 1.00 98.44 509 THR A O 1
ATOM 3860 N N . MET A 1 510 ? -17.142 -6.770 -2.332 1.00 98.50 510 MET A N 1
ATOM 3861 C CA . MET A 1 510 ? -15.728 -6.551 -2.642 1.00 98.50 510 MET A CA 1
ATOM 3862 C C . MET A 1 510 ? -15.150 -7.746 -3.417 1.00 98.50 510 MET A C 1
ATOM 3864 O O . MET A 1 510 ? -15.169 -8.884 -2.943 1.00 98.50 510 MET A O 1
ATOM 3868 N N . THR A 1 511 ? -14.613 -7.507 -4.615 1.00 98.38 511 THR A N 1
ATOM 3869 C CA . THR A 1 511 ? -13.929 -8.537 -5.419 1.00 98.38 511 THR A CA 1
ATOM 3870 C C . THR A 1 511 ? -12.434 -8.597 -5.099 1.00 98.38 511 THR A C 1
ATOM 3872 O O . THR A 1 511 ? -11.871 -7.657 -4.533 1.00 98.38 511 THR A O 1
ATOM 3875 N N . LYS A 1 512 ? -11.764 -9.693 -5.485 1.00 98.00 512 LYS A N 1
ATOM 3876 C CA . LYS A 1 512 ? -10.305 -9.828 -5.332 1.00 98.00 512 LYS A CA 1
ATOM 3877 C C . LYS A 1 512 ? -9.557 -8.762 -6.137 1.00 98.00 512 LYS A C 1
ATOM 3879 O O . LYS A 1 512 ? -8.555 -8.227 -5.665 1.00 98.00 512 LYS A O 1
ATOM 3884 N N . GLU A 1 513 ? -10.064 -8.424 -7.318 1.00 96.50 513 GLU A N 1
ATOM 3885 C CA . GLU A 1 513 ? -9.521 -7.393 -8.203 1.00 96.50 513 GLU A CA 1
ATOM 3886 C C . GLU A 1 513 ? -9.739 -5.998 -7.614 1.00 96.50 513 GLU A C 1
ATOM 3888 O O . GLU A 1 513 ? -8.811 -5.193 -7.598 1.00 96.50 513 GLU A O 1
ATOM 3893 N N . GLY A 1 514 ? -10.934 -5.724 -7.078 1.00 97.38 514 GLY A N 1
ATOM 3894 C CA . GLY A 1 514 ? -11.235 -4.463 -6.400 1.00 97.38 514 GLY A CA 1
ATOM 3895 C C . GLY A 1 514 ? -10.327 -4.240 -5.191 1.00 97.38 514 GLY A C 1
ATOM 3896 O O . GLY A 1 514 ? -9.749 -3.165 -5.047 1.00 97.38 514 GLY A O 1
ATOM 3897 N N . LEU A 1 515 ? -10.113 -5.284 -4.382 1.00 98.25 515 LEU A N 1
ATOM 3898 C CA . LEU A 1 515 ? -9.158 -5.248 -3.274 1.00 98.25 515 LEU A CA 1
ATOM 3899 C C . LEU A 1 515 ? -7.722 -4.987 -3.759 1.00 98.25 515 LEU A C 1
ATOM 3901 O O . LEU A 1 515 ? -7.031 -4.137 -3.202 1.00 98.25 515 LEU A O 1
ATOM 3905 N N . ALA A 1 516 ? -7.277 -5.671 -4.818 1.00 96.50 516 ALA A N 1
ATOM 3906 C CA . ALA A 1 516 ? -5.941 -5.468 -5.380 1.00 96.50 516 ALA A CA 1
ATOM 3907 C C . ALA A 1 516 ? -5.729 -4.028 -5.878 1.00 96.50 516 ALA A C 1
ATOM 3909 O O . ALA A 1 516 ? -4.658 -3.458 -5.669 1.00 96.50 516 ALA A O 1
ATOM 3910 N N . VAL A 1 517 ? -6.754 -3.411 -6.480 1.00 93.94 517 VAL A N 1
ATOM 3911 C CA . VAL A 1 517 ? -6.721 -1.996 -6.886 1.00 93.94 517 VAL A CA 1
ATOM 3912 C C . VAL A 1 517 ? -6.540 -1.079 -5.674 1.00 93.94 517 VAL A C 1
ATOM 3914 O O . VAL A 1 517 ? -5.712 -0.168 -5.729 1.00 93.94 517 VAL A O 1
ATOM 3917 N N . SER A 1 518 ? -7.233 -1.340 -4.560 1.00 96.19 518 SER A N 1
ATOM 3918 C CA . SER A 1 518 ? -7.074 -0.567 -3.318 1.00 96.19 518 SER A CA 1
ATOM 3919 C C . SER A 1 518 ? -5.687 -0.697 -2.679 1.00 96.19 518 SER A C 1
ATOM 3921 O O . SER A 1 518 ? -5.283 0.166 -1.905 1.00 96.19 518 SER A O 1
ATOM 3923 N N . MET A 1 519 ? -4.940 -1.747 -3.018 1.00 95.75 519 MET A N 1
ATOM 3924 C CA . MET A 1 519 ? -3.616 -2.059 -2.473 1.00 95.75 519 MET A CA 1
ATOM 3925 C C . MET A 1 519 ? -2.466 -1.750 -3.445 1.00 95.75 519 MET A C 1
ATOM 3927 O O . MET A 1 519 ? -1.343 -2.224 -3.259 1.00 95.75 519 MET A O 1
ATOM 3931 N N . LYS A 1 520 ? -2.732 -0.968 -4.498 1.00 88.38 520 LYS A N 1
ATOM 3932 C CA . LYS A 1 520 ? -1.743 -0.593 -5.516 1.00 88.38 520 LYS A CA 1
ATOM 3933 C C . LYS A 1 520 ? -0.460 -0.044 -4.874 1.00 88.38 520 LYS A C 1
ATOM 3935 O O . LYS A 1 520 ? -0.498 0.911 -4.105 1.00 88.38 520 LYS A O 1
ATOM 3940 N N . GLY A 1 521 ? 0.678 -0.633 -5.242 1.00 86.81 521 GLY A N 1
ATOM 3941 C CA . GLY A 1 521 ? 2.006 -0.283 -4.721 1.00 86.81 521 GLY A CA 1
ATOM 3942 C C . GLY A 1 521 ? 2.552 -1.268 -3.683 1.00 86.81 521 GLY A C 1
ATOM 3943 O O . GLY A 1 521 ? 3.764 -1.312 -3.489 1.00 86.81 521 GLY A O 1
ATOM 3944 N N . LEU A 1 522 ? 1.698 -2.094 -3.066 1.00 92.44 522 LEU A N 1
ATOM 3945 C CA . LEU A 1 522 ? 2.143 -3.226 -2.248 1.00 92.44 522 LEU A CA 1
ATOM 3946 C C . LEU A 1 522 ? 2.602 -4.400 -3.121 1.00 92.44 522 LEU A C 1
ATOM 3948 O O . LEU A 1 522 ? 2.291 -4.478 -4.313 1.00 92.44 522 LEU A O 1
ATOM 3952 N N . ARG A 1 523 ? 3.352 -5.331 -2.524 1.00 89.62 523 ARG A N 1
ATOM 3953 C CA . ARG A 1 523 ? 3.921 -6.473 -3.249 1.00 89.62 523 ARG A CA 1
ATOM 3954 C C . ARG A 1 523 ? 2.830 -7.486 -3.622 1.00 89.62 523 ARG A C 1
ATOM 3956 O O . ARG A 1 523 ? 1.912 -7.701 -2.826 1.00 89.62 523 ARG A O 1
ATOM 3963 N N . PRO A 1 524 ? 2.963 -8.218 -4.745 1.00 87.69 524 PRO A N 1
ATOM 3964 C CA . PRO A 1 524 ? 1.983 -9.230 -5.152 1.00 87.69 524 PRO A CA 1
ATOM 3965 C C . PRO A 1 524 ? 1.662 -10.266 -4.065 1.00 87.69 524 PRO A C 1
ATOM 3967 O O . PRO A 1 524 ? 0.497 -10.585 -3.844 1.00 87.69 524 PRO A O 1
ATOM 3970 N N . SER A 1 525 ? 2.667 -10.734 -3.316 1.00 88.44 525 SER A N 1
ATOM 3971 C CA . SER A 1 525 ? 2.457 -11.685 -2.213 1.00 88.44 525 SER A CA 1
ATOM 3972 C C . SER A 1 525 ? 1.618 -11.112 -1.063 1.00 88.44 525 SER A C 1
ATOM 3974 O O . SER A 1 525 ? 0.887 -11.843 -0.407 1.00 88.44 525 SER A O 1
ATOM 3976 N N . GLU A 1 526 ? 1.725 -9.807 -0.798 1.00 96.25 526 GLU A N 1
ATOM 3977 C CA . GLU A 1 526 ? 0.949 -9.129 0.250 1.00 96.25 526 GLU A CA 1
ATOM 3978 C C . GLU A 1 526 ? -0.511 -8.953 -0.181 1.00 96.25 526 GLU A C 1
ATOM 3980 O O . GLU A 1 526 ? -1.430 -9.166 0.613 1.00 96.25 526 GLU A O 1
ATOM 3985 N N . ILE A 1 527 ? -0.720 -8.630 -1.462 1.00 96.81 527 ILE A N 1
ATOM 3986 C CA . ILE A 1 527 ? -2.044 -8.565 -2.092 1.00 96.81 527 ILE A CA 1
ATOM 3987 C C . ILE A 1 527 ? -2.709 -9.944 -2.069 1.00 96.81 527 ILE A C 1
ATOM 3989 O O . ILE A 1 527 ? -3.854 -10.053 -1.634 1.00 96.81 527 ILE A O 1
ATOM 3993 N N . SER A 1 528 ? -1.989 -11.000 -2.459 1.00 94.00 528 SER A N 1
ATOM 3994 C CA . SER A 1 528 ? -2.499 -12.376 -2.417 1.00 94.00 528 SER A CA 1
ATOM 3995 C C . SER A 1 528 ? -2.943 -12.765 -1.005 1.00 94.00 528 SER A C 1
ATOM 3997 O O . SER A 1 528 ? -4.067 -13.222 -0.821 1.00 94.00 528 SER A O 1
ATOM 3999 N N . ALA A 1 529 ? -2.119 -12.496 0.014 1.00 97.38 529 ALA A N 1
ATOM 4000 C CA . ALA A 1 529 ? -2.474 -12.793 1.400 1.00 97.38 529 ALA A CA 1
ATOM 4001 C C . ALA A 1 529 ? -3.722 -12.023 1.874 1.00 97.38 529 ALA A C 1
ATOM 4003 O O . ALA A 1 529 ? -4.522 -12.537 2.652 1.00 97.38 529 ALA A O 1
ATOM 4004 N N . ALA A 1 530 ? -3.930 -10.781 1.420 1.00 98.69 530 ALA A N 1
ATOM 4005 C CA . ALA A 1 530 ? -5.166 -10.038 1.694 1.00 98.69 530 ALA A CA 1
ATOM 4006 C C . ALA A 1 530 ? -6.389 -10.620 0.968 1.00 98.69 530 ALA A C 1
ATOM 4008 O O . ALA A 1 530 ? -7.482 -10.642 1.529 1.00 98.69 530 ALA A O 1
ATOM 4009 N N . GLN A 1 531 ? -6.220 -11.126 -0.255 1.00 98.50 531 GLN A N 1
ATOM 4010 C CA . GLN A 1 531 ? -7.289 -11.791 -1.003 1.00 98.50 531 GLN A CA 1
ATOM 4011 C C . GLN A 1 531 ? -7.712 -13.120 -0.366 1.00 98.50 531 GLN A C 1
ATOM 4013 O O . GLN A 1 531 ? -8.902 -13.441 -0.384 1.00 98.50 531 GLN A O 1
ATOM 4018 N N . ASP A 1 532 ? -6.770 -13.866 0.209 1.00 98.06 532 ASP A N 1
ATOM 4019 C CA . ASP A 1 532 ? -7.072 -15.080 0.974 1.00 98.06 532 ASP A CA 1
ATOM 4020 C C . ASP A 1 532 ? -7.887 -14.738 2.226 1.00 98.06 532 ASP A C 1
ATOM 4022 O O . ASP A 1 532 ? -8.938 -15.336 2.472 1.00 98.06 532 ASP A O 1
ATOM 4026 N N . ARG A 1 533 ? -7.498 -13.673 2.940 1.00 98.75 533 ARG A N 1
ATOM 4027 C CA . ARG A 1 533 ? -8.262 -13.164 4.087 1.00 98.75 533 ARG A CA 1
ATOM 4028 C C . ARG A 1 533 ? -9.651 -12.680 3.706 1.00 98.75 533 ARG A C 1
ATOM 4030 O O . ARG A 1 533 ? -10.607 -12.989 4.410 1.00 98.75 533 ARG A O 1
ATOM 4037 N N . LEU A 1 534 ? -9.791 -11.972 2.584 1.00 98.81 534 LEU A N 1
ATOM 4038 C CA . LEU A 1 534 ? -11.096 -11.570 2.057 1.00 98.81 534 LEU A CA 1
ATOM 4039 C C . LEU A 1 534 ? -12.001 -12.786 1.838 1.00 98.81 534 LEU A C 1
ATOM 4041 O O . LEU A 1 534 ? -13.173 -12.742 2.209 1.00 98.81 534 LEU A O 1
ATOM 4045 N N . GLN A 1 535 ? -11.472 -13.866 1.256 1.00 98.62 535 GLN A N 1
ATOM 4046 C CA . GLN A 1 535 ? -12.249 -15.083 1.038 1.00 98.62 535 GLN A CA 1
ATOM 4047 C C . GLN A 1 535 ? -12.667 -15.728 2.365 1.00 98.62 535 GLN A C 1
ATOM 4049 O O . GLN A 1 535 ? -13.852 -15.980 2.560 1.00 98.62 535 GLN A O 1
ATOM 4054 N N . ALA A 1 536 ? -11.740 -15.898 3.309 1.00 98.56 536 ALA A N 1
ATOM 4055 C CA . ALA A 1 536 ? -12.049 -16.465 4.621 1.00 98.56 536 ALA A CA 1
ATOM 4056 C C . ALA A 1 536 ? -13.068 -15.618 5.414 1.00 98.56 536 ALA A C 1
ATOM 4058 O O . ALA A 1 536 ? -13.935 -16.160 6.100 1.00 98.56 536 ALA A O 1
ATOM 4059 N N . ILE A 1 537 ? -13.028 -14.286 5.282 1.00 98.81 537 ILE A N 1
ATOM 4060 C CA . ILE A 1 537 ? -14.046 -13.397 5.863 1.00 98.81 537 ILE A CA 1
ATOM 4061 C C . ILE A 1 537 ? -15.418 -13.642 5.218 1.00 98.81 537 ILE A C 1
ATOM 4063 O O . ILE A 1 537 ? -16.415 -13.707 5.936 1.00 98.81 537 ILE A O 1
ATOM 4067 N N . LYS A 1 538 ? -15.500 -13.814 3.891 1.00 98.75 538 LYS A N 1
ATOM 4068 C CA . LYS A 1 538 ? -16.765 -14.155 3.209 1.00 98.75 538 LYS A CA 1
ATOM 4069 C C . LYS A 1 538 ? -17.327 -15.492 3.683 1.00 98.75 538 LYS A C 1
ATOM 4071 O O . LYS A 1 538 ? -18.532 -15.595 3.913 1.00 98.75 538 LYS A O 1
ATOM 4076 N N . ASP A 1 539 ? -16.463 -16.479 3.880 1.00 98.62 539 ASP A N 1
ATOM 4077 C CA . ASP A 1 539 ? -16.863 -17.793 4.379 1.00 98.62 539 ASP A CA 1
ATOM 4078 C C . ASP A 1 539 ? -17.420 -17.678 5.812 1.00 98.62 539 ASP A C 1
ATOM 4080 O O . ASP A 1 539 ? -18.522 -18.160 6.093 1.00 98.62 539 ASP A O 1
ATOM 4084 N N . HIS A 1 540 ? -16.744 -16.920 6.688 1.00 98.69 540 HIS A N 1
ATOM 4085 C CA . HIS A 1 540 ? -17.232 -16.603 8.039 1.00 98.69 540 HIS A CA 1
ATOM 4086 C C . HIS A 1 540 ? -18.592 -15.895 8.021 1.00 98.69 540 HIS A C 1
ATOM 4088 O O . HIS A 1 540 ? -19.484 -16.241 8.795 1.00 98.69 540 HIS A O 1
ATOM 4094 N N . ILE A 1 541 ? -18.804 -14.940 7.110 1.00 98.81 541 ILE A N 1
ATOM 4095 C CA . ILE A 1 541 ? -20.106 -14.277 6.929 1.00 98.81 541 ILE A CA 1
ATOM 4096 C C . ILE A 1 541 ? -21.196 -15.303 6.580 1.00 98.81 541 ILE A C 1
ATOM 4098 O O . ILE A 1 541 ? -22.282 -15.266 7.166 1.00 98.81 541 ILE A O 1
ATOM 4102 N N . GLY A 1 542 ? -20.911 -16.253 5.684 1.00 98.69 542 GLY A N 1
ATOM 4103 C CA . GLY A 1 542 ? -21.822 -17.353 5.348 1.00 98.69 542 GLY A CA 1
ATOM 4104 C C . GLY A 1 542 ? -22.198 -18.211 6.564 1.00 98.69 542 GLY A C 1
ATOM 4105 O O . GLY A 1 542 ? -23.373 -18.548 6.767 1.00 98.69 542 GLY A O 1
ATOM 4106 N N . GLU A 1 543 ? -21.232 -18.496 7.439 1.00 98.62 543 GLU A N 1
ATOM 4107 C CA . GLU A 1 543 ? -21.501 -19.183 8.702 1.00 98.62 543 GLU A CA 1
ATOM 4108 C C . GLU A 1 543 ? -22.362 -18.353 9.656 1.00 98.62 543 GLU A C 1
ATOM 4110 O O . GLU A 1 543 ? -23.294 -18.883 10.271 1.00 98.62 543 GLU A O 1
ATOM 4115 N N . LEU A 1 544 ? -22.069 -17.057 9.798 1.00 98.69 544 LEU A N 1
ATOM 4116 C CA . LEU A 1 544 ? -22.858 -16.158 10.636 1.00 98.69 544 LEU A CA 1
ATOM 4117 C C . LEU A 1 544 ? -24.312 -16.111 10.160 1.00 98.69 544 LEU A C 1
ATOM 4119 O O . LEU A 1 544 ? -25.210 -16.182 10.999 1.00 98.69 544 LEU A O 1
ATOM 4123 N N . ARG A 1 545 ? -24.565 -16.075 8.844 1.00 98.50 545 ARG A N 1
ATOM 4124 C CA . ARG A 1 545 ? -25.928 -16.135 8.283 1.00 98.50 545 ARG A CA 1
ATOM 4125 C C . ARG A 1 545 ? -26.642 -17.421 8.686 1.00 98.50 545 ARG A C 1
ATOM 4127 O O . ARG A 1 545 ? -27.741 -17.359 9.229 1.00 98.50 545 ARG A O 1
ATOM 4134 N N . THR A 1 546 ? -25.985 -18.568 8.513 1.00 98.44 546 THR A N 1
ATOM 4135 C CA . THR A 1 546 ? -26.536 -19.884 8.895 1.00 98.44 546 THR A CA 1
ATOM 4136 C C . THR A 1 546 ? -26.865 -19.956 10.390 1.00 98.44 546 THR A C 1
ATOM 4138 O O . THR A 1 546 ? -27.832 -20.596 10.796 1.00 98.44 546 THR A O 1
ATOM 4141 N N . LYS A 1 547 ? -26.087 -19.257 11.224 1.00 98.25 547 LYS A N 1
ATOM 4142 C CA . LYS A 1 547 ? -26.265 -19.189 12.681 1.00 98.25 547 LYS A CA 1
ATOM 4143 C C . LYS A 1 547 ? -27.240 -18.084 13.135 1.00 98.25 547 LYS A C 1
ATOM 4145 O O . LYS A 1 547 ? -27.399 -17.915 14.345 1.00 98.25 547 LYS A O 1
ATOM 4150 N N . GLY A 1 548 ? -27.843 -17.313 12.221 1.00 98.00 548 GLY A N 1
ATOM 4151 C CA . GLY A 1 548 ? -28.701 -16.166 12.555 1.00 98.00 548 GLY A CA 1
ATOM 4152 C C . GLY A 1 548 ? -27.955 -15.030 13.269 1.00 98.00 548 GLY A C 1
ATOM 4153 O O . GLY A 1 548 ? -28.479 -14.428 14.200 1.00 98.00 548 GLY A O 1
ATOM 4154 N N . ARG A 1 549 ? -26.691 -14.795 12.898 1.00 98.50 549 ARG A N 1
ATOM 4155 C CA . ARG A 1 549 ? -25.769 -13.822 13.520 1.00 98.50 549 ARG A CA 1
ATOM 4156 C C . ARG A 1 549 ? -25.326 -12.700 12.578 1.00 98.50 549 ARG A C 1
ATOM 4158 O O . ARG A 1 549 ? -24.428 -11.937 12.924 1.00 98.50 549 ARG A O 1
ATOM 4165 N N . VAL A 1 550 ? -25.951 -12.604 11.407 1.00 98.69 550 VAL A N 1
ATOM 4166 C CA . VAL A 1 550 ? -25.986 -11.361 10.631 1.00 98.69 550 VAL A CA 1
ATOM 4167 C C . VAL A 1 550 ? -27.270 -10.647 11.027 1.00 98.69 550 VAL A C 1
ATOM 4169 O O . VAL A 1 550 ? -28.353 -11.130 10.703 1.00 98.69 550 VAL A O 1
ATOM 4172 N N . ILE A 1 551 ? -27.140 -9.575 11.803 1.00 98.62 551 ILE A N 1
ATOM 4173 C CA . ILE A 1 551 ? -28.270 -8.833 12.375 1.00 98.62 551 ILE A CA 1
ATOM 4174 C C . ILE A 1 551 ? -28.666 -7.647 11.495 1.00 98.62 551 ILE A C 1
ATOM 4176 O O . ILE A 1 551 ? -27.878 -7.185 10.664 1.00 98.62 551 ILE A O 1
ATOM 4180 N N . ASP A 1 552 ? -29.864 -7.116 11.717 1.00 98.44 552 ASP A N 1
ATOM 4181 C CA . ASP A 1 552 ? -30.225 -5.811 11.171 1.00 98.44 552 ASP A CA 1
ATOM 4182 C C . ASP A 1 552 ? -29.414 -4.702 11.876 1.00 98.44 552 ASP A C 1
ATOM 4184 O O . ASP A 1 552 ? -29.108 -4.829 13.072 1.00 98.44 552 ASP A O 1
ATOM 4188 N N . PRO A 1 553 ? -29.044 -3.607 11.182 1.00 98.12 553 PRO A N 1
ATOM 4189 C CA . PRO A 1 553 ? -28.216 -2.550 11.764 1.00 98.12 553 PRO A CA 1
ATOM 4190 C C . PRO A 1 553 ? -28.813 -1.871 13.007 1.00 98.12 553 PRO A C 1
ATOM 4192 O O . PRO A 1 553 ? -28.067 -1.326 13.811 1.00 98.12 553 PRO A O 1
ATOM 4195 N N . ASP A 1 554 ? -30.129 -1.913 13.215 1.00 97.00 554 ASP A N 1
ATOM 4196 C CA . ASP A 1 554 ? -30.793 -1.347 14.398 1.00 97.00 554 ASP A CA 1
ATOM 4197 C C . ASP A 1 554 ? -30.685 -2.243 15.653 1.00 97.00 554 ASP A C 1
ATOM 4199 O O . ASP A 1 554 ? -31.013 -1.807 16.757 1.00 97.00 554 ASP A O 1
ATOM 4203 N N . LYS A 1 555 ? -30.194 -3.486 15.524 1.00 98.06 555 LYS A N 1
ATOM 4204 C CA . LYS A 1 555 ? -30.149 -4.483 16.616 1.00 98.06 555 LYS A CA 1
ATOM 4205 C C . LYS A 1 555 ? -28.878 -4.462 17.459 1.00 98.06 555 LYS A C 1
ATOM 4207 O O . LYS A 1 555 ? -28.743 -5.253 18.392 1.00 98.06 555 LYS A O 1
ATOM 4212 N N . TRP A 1 556 ? -27.947 -3.538 17.218 1.00 97.81 556 TRP A N 1
ATOM 4213 C CA . TRP A 1 556 ? -26.725 -3.413 18.030 1.00 97.81 556 TRP A CA 1
ATOM 4214 C C . TRP A 1 556 ? -26.989 -3.104 19.520 1.00 97.81 556 TRP A C 1
ATOM 4216 O O . TRP A 1 556 ? -26.109 -3.296 20.370 1.00 97.81 556 TRP A O 1
ATOM 4226 N N . GLY A 1 557 ? -28.198 -2.639 19.859 1.00 96.00 557 GLY A N 1
ATOM 4227 C CA . GLY A 1 557 ? -28.641 -2.409 21.236 1.00 96.00 557 GLY A CA 1
ATOM 4228 C C . GLY A 1 557 ? -29.134 -3.648 21.979 1.00 96.00 557 GLY A C 1
ATOM 4229 O O . GLY A 1 557 ? -29.249 -3.604 23.207 1.00 96.00 557 GLY A O 1
ATOM 4230 N N . ASP A 1 558 ? -29.366 -4.759 21.282 1.00 97.00 558 ASP A N 1
ATOM 4231 C CA . ASP A 1 558 ? -29.950 -5.951 21.883 1.00 97.00 558 ASP A CA 1
ATOM 4232 C C . ASP A 1 558 ? -28.996 -6.601 22.890 1.00 97.00 558 ASP A C 1
ATOM 4234 O O . ASP A 1 558 ? -27.811 -6.846 22.635 1.00 97.00 558 ASP A O 1
ATOM 4238 N N . LYS A 1 559 ? -29.532 -6.950 24.064 1.00 94.81 559 LYS A N 1
ATOM 4239 C CA . LYS A 1 559 ? -28.742 -7.571 25.141 1.00 94.81 559 LYS A CA 1
ATOM 4240 C C . LYS A 1 559 ? -28.112 -8.894 24.705 1.00 94.81 559 LYS A C 1
ATOM 4242 O O . LYS A 1 559 ? -27.014 -9.219 25.151 1.00 94.81 559 LYS A O 1
ATOM 4247 N N . ASP A 1 560 ? -28.785 -9.648 23.841 1.00 95.69 560 ASP A N 1
ATOM 4248 C CA . ASP A 1 560 ? -28.293 -10.940 23.360 1.00 95.69 560 ASP A CA 1
ATOM 4249 C C . ASP A 1 560 ? -27.202 -10.812 22.293 1.00 95.69 560 ASP A C 1
ATOM 4251 O O . ASP A 1 560 ? -26.394 -11.730 22.146 1.00 95.69 560 ASP A O 1
ATOM 4255 N N . VAL A 1 561 ? -27.118 -9.670 21.601 1.00 96.25 561 VAL A N 1
ATOM 4256 C CA . VAL A 1 561 ? -25.974 -9.339 20.741 1.00 96.25 561 VAL A CA 1
ATOM 4257 C C . VAL A 1 561 ? -24.742 -9.107 21.614 1.00 96.25 561 VAL A C 1
ATOM 4259 O O . VAL A 1 561 ? -23.718 -9.756 21.413 1.00 96.25 561 VAL A O 1
ATOM 4262 N N . MET A 1 562 ? -24.862 -8.282 22.662 1.00 93.19 562 MET A N 1
ATOM 4263 C CA . MET A 1 562 ? -23.739 -7.958 23.554 1.00 93.19 562 MET A CA 1
ATOM 4264 C C . MET A 1 562 ? -23.141 -9.191 24.254 1.00 93.19 562 MET A C 1
ATOM 4266 O O . MET A 1 562 ? -21.925 -9.303 24.378 1.00 93.19 562 MET A O 1
ATOM 4270 N N . LYS A 1 563 ? -23.977 -10.148 24.680 1.00 96.31 563 LYS A N 1
ATOM 4271 C CA . LYS A 1 563 ? -23.531 -11.374 25.377 1.00 96.31 563 LYS A CA 1
ATOM 4272 C C . LYS A 1 563 ? -22.599 -12.270 24.553 1.00 96.31 563 LYS A C 1
ATOM 4274 O O . LYS A 1 563 ? -21.994 -13.178 25.115 1.00 96.31 563 LYS A O 1
ATOM 4279 N N . ARG A 1 564 ? -22.518 -12.076 23.235 1.00 97.12 564 ARG A N 1
ATOM 4280 C CA . ARG A 1 564 ? -21.700 -12.912 22.341 1.00 97.12 564 ARG A CA 1
ATOM 4281 C C . ARG A 1 564 ? -20.242 -12.460 22.282 1.00 97.12 564 ARG A C 1
ATOM 4283 O O . ARG A 1 564 ? -19.385 -13.261 21.914 1.00 97.12 564 ARG A O 1
ATOM 4290 N N . PHE A 1 565 ? -19.975 -11.209 22.643 1.00 97.38 565 PHE A N 1
ATOM 4291 C CA . PHE A 1 565 ? -18.651 -10.606 22.600 1.00 97.38 565 PHE A CA 1
ATOM 4292 C C . PHE A 1 565 ? -17.864 -10.901 23.882 1.00 97.38 565 PHE A C 1
ATOM 4294 O O . PHE A 1 565 ? -18.364 -10.710 24.991 1.00 97.38 565 PHE A O 1
ATOM 4301 N N . ASN A 1 566 ? -16.622 -11.351 23.727 1.00 96.81 566 ASN A N 1
ATOM 4302 C CA . ASN A 1 566 ? -15.662 -11.594 24.803 1.00 96.81 566 ASN A CA 1
ATOM 4303 C C . ASN A 1 566 ? -14.256 -11.107 24.395 1.00 96.81 566 ASN A C 1
ATOM 4305 O O . ASN A 1 566 ? -14.087 -10.536 23.313 1.00 96.81 566 ASN A O 1
ATOM 4309 N N . SER A 1 567 ? -13.269 -11.289 25.276 1.00 95.69 567 SER A N 1
ATOM 4310 C CA . SER A 1 567 ? -11.883 -10.846 25.065 1.00 95.69 567 SER A CA 1
ATOM 4311 C C . SER A 1 567 ? -11.197 -11.475 23.857 1.00 95.69 567 SER A C 1
ATOM 4313 O O . SER A 1 567 ? -10.310 -10.859 23.274 1.00 95.69 567 SER A O 1
ATOM 4315 N N . ASP A 1 568 ? -11.619 -12.672 23.464 1.00 95.25 568 ASP A N 1
ATOM 4316 C CA . ASP A 1 568 ? -10.911 -13.488 22.479 1.00 95.25 568 ASP A CA 1
ATOM 4317 C C . ASP A 1 568 ? -11.453 -13.246 21.066 1.00 95.25 568 ASP A C 1
ATOM 4319 O O . ASP A 1 568 ? -10.758 -13.449 20.068 1.00 95.25 568 ASP A O 1
ATOM 4323 N N . ASN A 1 569 ? -12.710 -12.803 20.967 1.00 96.81 569 ASN A N 1
ATOM 4324 C CA . ASN A 1 569 ? -13.432 -12.655 19.704 1.00 96.81 569 ASN A CA 1
ATOM 4325 C C . ASN A 1 569 ? -13.801 -11.217 19.337 1.00 96.81 569 ASN A C 1
ATOM 4327 O O . ASN A 1 569 ? -14.440 -10.997 18.306 1.00 96.81 569 ASN A O 1
ATOM 4331 N N . SER A 1 570 ? -13.437 -10.228 20.159 1.00 97.88 570 SER A N 1
ATOM 4332 C CA . SER A 1 570 ? -13.675 -8.831 19.797 1.00 97.88 570 SER A CA 1
ATOM 4333 C C . SER A 1 570 ? -12.878 -7.806 20.579 1.00 97.88 570 SER A C 1
ATOM 4335 O O . SER A 1 570 ? -12.681 -7.930 21.789 1.00 97.88 570 SER A O 1
ATOM 4337 N N . TYR A 1 571 ? -12.544 -6.708 19.899 1.00 98.12 571 TYR A N 1
ATOM 4338 C CA . TYR A 1 571 ? -12.031 -5.502 20.553 1.00 98.12 571 TYR A CA 1
ATOM 4339 C C . TYR A 1 571 ? -13.041 -4.951 21.556 1.00 98.12 571 TYR A C 1
ATOM 4341 O O . TYR A 1 571 ? -12.660 -4.524 22.639 1.00 98.12 571 TYR A O 1
ATOM 4349 N N . LEU A 1 572 ? -14.338 -5.040 21.241 1.00 96.81 572 LEU A N 1
ATOM 4350 C CA . LEU A 1 572 ? -15.408 -4.651 22.152 1.00 96.81 572 LEU A CA 1
ATOM 4351 C C . LEU A 1 572 ? -15.334 -5.423 23.475 1.00 96.81 572 LEU A C 1
ATOM 4353 O O . LEU A 1 572 ? -15.335 -4.809 24.536 1.00 96.81 572 LEU A O 1
ATOM 4357 N N . GLY A 1 573 ? -15.280 -6.755 23.430 1.00 96.44 573 GLY A N 1
ATOM 4358 C CA . GLY A 1 573 ? -15.236 -7.587 24.630 1.00 96.44 573 GLY A CA 1
ATOM 4359 C C . GLY A 1 573 ? -13.935 -7.418 25.413 1.00 96.44 573 GLY A C 1
ATOM 4360 O O . GLY A 1 573 ? -13.981 -7.272 26.635 1.00 96.44 573 GLY A O 1
ATOM 4361 N N . ARG A 1 574 ? -12.797 -7.368 24.712 1.00 96.69 574 ARG A N 1
ATOM 4362 C CA . ARG A 1 574 ? -11.469 -7.170 25.307 1.00 96.69 574 ARG A CA 1
ATOM 4363 C C . ARG A 1 574 ? -11.337 -5.801 25.968 1.00 96.69 574 ARG A C 1
ATOM 4365 O O . ARG A 1 574 ? -11.096 -5.706 27.164 1.00 96.69 574 ARG A O 1
ATOM 4372 N N . ASP A 1 575 ? -11.560 -4.731 25.216 1.00 96.94 575 ASP A N 1
ATOM 4373 C CA . ASP A 1 575 ? -11.228 -3.383 25.675 1.00 96.94 575 ASP A CA 1
ATOM 4374 C C . ASP A 1 575 ? -12.283 -2.835 26.646 1.00 96.94 575 ASP A C 1
ATOM 4376 O O . ASP A 1 575 ? -11.948 -2.080 27.555 1.00 96.94 575 ASP A O 1
ATOM 4380 N N . ARG A 1 576 ? -13.546 -3.285 26.561 1.00 95.19 576 ARG A N 1
ATOM 4381 C CA . ARG A 1 576 ? -14.564 -2.998 27.589 1.00 95.19 576 ARG A CA 1
ATOM 4382 C C . ARG A 1 576 ? -14.242 -3.671 28.923 1.00 95.19 576 ARG A C 1
ATOM 4384 O O . ARG A 1 576 ? -14.641 -3.159 29.977 1.00 95.19 576 ARG A O 1
ATOM 4391 N N . HIS A 1 577 ? -13.604 -4.844 28.904 1.00 91.44 577 HIS A N 1
ATOM 4392 C CA . HIS A 1 577 ? -13.216 -5.533 30.132 1.00 91.44 577 HIS A CA 1
ATOM 4393 C C . HIS A 1 577 ? -12.236 -4.673 30.938 1.00 91.44 577 HIS A C 1
ATOM 4395 O O . HIS A 1 577 ? -12.494 -4.446 32.123 1.00 91.44 577 HIS A O 1
ATOM 4401 N N . ASP A 1 578 ? -11.236 -4.116 30.255 1.00 90.38 578 ASP A N 1
ATOM 4402 C CA . ASP A 1 578 ? -10.131 -3.352 30.844 1.00 90.38 578 ASP A CA 1
ATOM 4403 C C . ASP A 1 578 ? -10.419 -1.844 30.981 1.00 90.38 578 ASP A C 1
ATOM 4405 O O . ASP A 1 578 ? -9.687 -1.127 31.667 1.00 90.38 578 ASP A O 1
ATOM 4409 N N . ALA A 1 579 ? -11.493 -1.349 30.357 1.00 91.94 579 ALA A N 1
ATOM 4410 C CA . ALA A 1 579 ? -11.889 0.053 30.409 1.00 91.94 579 ALA A CA 1
ATOM 4411 C C . ALA A 1 579 ? -12.172 0.544 31.846 1.00 91.94 579 ALA A C 1
ATOM 4413 O O . ALA A 1 579 ? -12.833 -0.150 32.633 1.00 91.94 579 ALA A O 1
ATOM 4414 N N . PRO A 1 580 ? -11.760 1.781 32.193 1.00 89.81 580 PRO A N 1
ATOM 4415 C CA . PRO A 1 580 ? -12.098 2.379 33.477 1.00 89.81 580 PRO A CA 1
ATOM 4416 C C . PRO A 1 580 ? -13.616 2.554 33.609 1.00 89.81 580 PRO A C 1
ATOM 4418 O O . PRO A 1 580 ? -14.316 2.851 32.639 1.00 89.81 580 PRO A O 1
ATOM 4421 N N . ARG A 1 581 ? -14.145 2.420 34.829 1.00 86.31 581 ARG A N 1
ATOM 4422 C CA . ARG A 1 581 ? -15.543 2.791 35.105 1.00 86.31 581 ARG A CA 1
ATOM 4423 C C . ARG A 1 581 ? -15.700 4.309 35.023 1.00 86.31 581 ARG A C 1
ATOM 4425 O O . ARG A 1 581 ? -14.840 5.037 35.525 1.00 86.31 581 ARG A O 1
ATOM 4432 N N . GLY A 1 582 ? -16.789 4.780 34.419 1.00 78.81 582 GLY A N 1
ATOM 4433 C CA . GLY A 1 582 ? -17.126 6.199 34.416 1.00 78.81 582 GLY A CA 1
ATOM 4434 C C . GLY A 1 582 ? -17.399 6.728 35.824 1.00 78.81 582 GLY A C 1
ATOM 4435 O O . GLY A 1 582 ? -17.784 5.987 36.732 1.00 78.81 582 GLY A O 1
ATOM 4436 N N . THR A 1 583 ? -17.224 8.035 36.026 1.00 80.62 583 THR A N 1
ATOM 4437 C CA . THR A 1 583 ? -17.751 8.676 37.239 1.00 80.62 583 THR A CA 1
ATOM 4438 C C . THR A 1 583 ? -19.286 8.693 37.182 1.00 80.62 583 THR A C 1
ATOM 4440 O O . THR A 1 583 ? -19.843 8.758 36.085 1.00 80.62 583 THR A O 1
ATOM 4443 N N . PRO A 1 584 ? -20.008 8.698 38.320 1.00 74.81 584 PRO A N 1
ATOM 4444 C CA . PRO A 1 584 ? -21.476 8.723 38.316 1.00 74.81 584 PRO A CA 1
ATOM 4445 C C . PRO A 1 584 ? -22.079 9.839 37.446 1.00 74.81 584 PRO A C 1
ATOM 4447 O O . PRO A 1 584 ? -23.045 9.616 36.724 1.00 74.81 584 PRO A O 1
ATOM 4450 N N . SER A 1 585 ? -21.447 11.019 37.437 1.00 73.44 585 SER A N 1
ATOM 4451 C CA . SER A 1 585 ? -21.838 12.150 36.583 1.00 73.44 585 SER A CA 1
ATOM 4452 C C . SER A 1 585 ? -21.691 11.856 35.084 1.00 73.44 585 SER A C 1
ATOM 4454 O O . SER A 1 585 ? -22.506 12.330 34.296 1.00 73.44 585 SER A O 1
ATOM 4456 N N . GLN A 1 586 ? -20.671 11.100 34.671 1.00 73.12 586 GLN A N 1
ATOM 4457 C CA . GLN A 1 586 ? -20.466 10.736 33.266 1.00 73.12 586 GLN A CA 1
ATOM 4458 C C . GLN A 1 586 ? -21.499 9.713 32.798 1.00 73.12 586 GLN A C 1
ATOM 4460 O O . GLN A 1 586 ? -22.005 9.830 31.685 1.00 73.12 586 GLN A O 1
ATOM 4465 N N . VAL A 1 587 ? -21.830 8.746 33.658 1.00 72.44 587 VAL A N 1
ATOM 4466 C CA . VAL A 1 587 ? -22.862 7.740 33.374 1.00 72.44 587 VAL A CA 1
ATOM 4467 C C . VAL A 1 587 ? -24.226 8.409 33.219 1.00 72.44 587 VAL A C 1
ATOM 4469 O O . VAL A 1 587 ? -24.896 8.209 32.211 1.00 72.44 587 VAL A O 1
ATOM 4472 N N . GLN A 1 588 ? -24.592 9.298 34.146 1.00 68.62 588 GLN A N 1
ATOM 4473 C CA . GLN A 1 588 ? -25.872 10.007 34.093 1.00 68.62 588 GLN A CA 1
ATOM 4474 C C . GLN A 1 588 ? -26.023 10.866 32.822 1.00 68.62 588 GLN A C 1
ATOM 4476 O O . GLN A 1 588 ? -27.081 10.860 32.196 1.00 68.62 588 GLN A O 1
ATOM 4481 N N . GLN A 1 589 ? -24.956 11.549 32.392 1.00 73.88 589 GLN A N 1
ATOM 4482 C CA . GLN A 1 589 ? -24.964 12.333 31.149 1.00 73.88 589 GLN A CA 1
ATOM 4483 C C . GLN A 1 589 ? -25.138 11.468 29.892 1.00 73.88 589 GLN A C 1
ATOM 4485 O O . GLN A 1 589 ? -25.742 11.919 28.919 1.00 73.88 589 GLN A O 1
ATOM 4490 N N . LEU A 1 590 ? -24.600 10.243 29.883 1.00 71.00 590 LEU A N 1
ATOM 4491 C CA . LEU A 1 590 ? -24.782 9.304 28.772 1.00 71.00 590 LEU A CA 1
ATOM 4492 C C . LEU A 1 590 ? -26.226 8.788 28.715 1.00 71.00 590 LEU A C 1
ATOM 4494 O O . LEU A 1 590 ? -26.828 8.796 27.639 1.00 71.00 590 LEU A O 1
ATOM 4498 N N . ASP A 1 591 ? -26.792 8.420 29.865 1.00 72.31 591 ASP A N 1
ATOM 4499 C CA . ASP A 1 591 ? -28.157 7.896 29.976 1.00 72.31 591 ASP A CA 1
ATOM 4500 C C . ASP A 1 591 ? -29.217 8.935 29.576 1.00 72.31 591 ASP A C 1
ATOM 4502 O O . ASP A 1 591 ? -30.111 8.645 28.776 1.00 72.31 591 ASP A O 1
ATOM 4506 N N . GLU A 1 592 ? -29.115 10.170 30.086 1.00 73.56 592 GLU A N 1
ATOM 4507 C CA . GLU A 1 592 ? -30.032 11.268 29.735 1.00 73.56 592 GLU A CA 1
ATOM 4508 C C . GLU A 1 592 ? -30.026 11.550 28.229 1.00 73.56 592 GLU A C 1
ATOM 4510 O O . GLU A 1 592 ? -31.056 11.850 27.621 1.00 73.56 592 GLU A O 1
ATOM 4515 N N . ARG A 1 593 ? -28.868 11.386 27.593 1.00 70.25 593 ARG A N 1
ATOM 4516 C CA . ARG A 1 593 ? -28.697 11.645 26.170 1.00 70.25 593 ARG A CA 1
ATOM 4517 C C . ARG A 1 593 ? -29.243 10.537 25.282 1.00 70.25 593 ARG A C 1
ATOM 4519 O O . ARG A 1 593 ? -29.871 10.843 24.269 1.00 70.25 593 ARG A O 1
ATOM 4526 N N . GLN A 1 594 ? -29.031 9.272 25.648 1.00 68.25 594 GLN A N 1
ATOM 4527 C CA . GLN A 1 594 ? -29.660 8.154 24.940 1.00 68.25 594 GLN A CA 1
ATOM 4528 C C . GLN A 1 594 ? -31.184 8.288 24.966 1.00 68.25 594 GLN A C 1
ATOM 4530 O O . GLN A 1 594 ? -31.827 8.091 23.936 1.00 68.25 594 GLN A O 1
ATOM 4535 N N . ARG A 1 595 ? -31.750 8.725 26.099 1.00 73.12 595 ARG A N 1
ATOM 4536 C CA . ARG A 1 595 ? -33.184 9.028 26.194 1.00 73.12 595 ARG A CA 1
ATOM 4537 C C . ARG A 1 595 ? -33.609 10.157 25.256 1.00 73.12 595 ARG A C 1
ATOM 4539 O O . ARG A 1 595 ? -34.589 9.983 24.541 1.00 73.12 595 ARG A O 1
ATOM 4546 N N . MET A 1 596 ? -32.874 11.273 25.208 1.00 73.69 596 MET A N 1
ATOM 4547 C CA . MET A 1 596 ? -33.197 12.382 24.296 1.00 73.69 596 MET A CA 1
ATOM 4548 C C . MET A 1 596 ? -33.140 11.970 22.818 1.00 73.69 596 MET A C 1
ATOM 4550 O O . MET A 1 596 ? -34.012 12.352 22.044 1.00 73.69 596 MET A O 1
ATOM 4554 N N . LEU A 1 597 ? -32.150 11.165 22.415 1.00 64.94 597 LEU A N 1
ATOM 4555 C CA . LEU A 1 597 ? -32.055 10.668 21.037 1.00 64.94 597 LEU A CA 1
ATOM 4556 C C . LEU A 1 597 ? -33.218 9.734 20.683 1.00 64.94 597 LEU A C 1
ATOM 4558 O O . LEU A 1 597 ? -33.800 9.879 19.612 1.00 64.94 597 LEU A O 1
ATOM 4562 N N . GLN A 1 598 ? -33.595 8.824 21.587 1.00 67.75 598 GLN A N 1
ATOM 4563 C CA . GLN A 1 598 ? -34.754 7.947 21.390 1.00 67.75 598 GLN A CA 1
ATOM 4564 C C . GLN A 1 598 ? -36.069 8.735 21.305 1.00 67.75 598 GLN A C 1
ATOM 4566 O O . GLN A 1 598 ? -36.904 8.429 20.459 1.00 67.75 598 GLN A O 1
ATOM 4571 N N . GLN A 1 599 ? -36.238 9.774 22.129 1.00 73.56 599 GLN A N 1
ATOM 4572 C CA . GLN A 1 599 ? -37.414 10.651 22.084 1.00 73.56 599 GLN A CA 1
ATOM 4573 C C . GLN A 1 599 ? -37.483 11.469 20.788 1.00 73.56 599 GLN A C 1
ATOM 4575 O O . GLN A 1 599 ? -38.542 11.538 20.173 1.00 73.56 599 GLN A O 1
ATOM 4580 N N . ASN A 1 600 ? -36.364 12.045 20.339 1.00 65.50 600 ASN A N 1
ATOM 4581 C CA . ASN A 1 600 ? -36.325 12.821 19.096 1.00 65.50 600 ASN A CA 1
ATOM 4582 C C . ASN A 1 600 ? -36.552 11.951 17.853 1.00 65.50 600 ASN A C 1
ATOM 4584 O O . ASN A 1 600 ? -37.162 12.414 16.897 1.00 65.50 600 ASN A O 1
ATOM 4588 N N . LEU A 1 601 ? -36.083 10.699 17.863 1.00 55.97 601 LEU A N 1
ATOM 4589 C CA . LEU A 1 601 ? -36.388 9.734 16.806 1.00 55.97 601 LEU A CA 1
ATOM 4590 C C . LEU A 1 601 ? -37.878 9.387 16.788 1.00 55.97 601 LEU A C 1
ATOM 4592 O O . LEU A 1 601 ? -38.473 9.428 15.721 1.00 55.97 601 LEU A O 1
ATOM 4596 N N . ALA A 1 602 ? -38.493 9.114 17.943 1.00 66.81 602 ALA A N 1
ATOM 4597 C CA . ALA A 1 602 ? -39.929 8.833 18.014 1.00 66.81 602 ALA A CA 1
ATOM 4598 C C . ALA A 1 602 ? -40.776 9.992 17.452 1.00 66.81 602 ALA A C 1
ATOM 4600 O O . ALA A 1 602 ? -41.658 9.758 16.638 1.00 66.81 602 ALA A O 1
ATOM 4601 N N . LEU A 1 603 ? -40.430 11.241 17.785 1.00 70.00 603 LEU A N 1
ATOM 4602 C CA . LEU A 1 603 ? -41.119 12.446 17.295 1.00 70.00 603 LEU A CA 1
ATOM 4603 C C . LEU A 1 603 ? -40.938 12.737 15.796 1.00 70.00 603 LEU A C 1
ATOM 4605 O O . LEU A 1 603 ? -41.653 13.574 15.261 1.00 70.00 603 LEU A O 1
ATOM 4609 N N . LEU A 1 604 ? -39.954 12.128 15.130 1.00 55.69 604 LEU A N 1
ATOM 4610 C CA . LEU A 1 604 ? -39.753 12.267 13.682 1.00 55.69 604 LEU A CA 1
ATOM 4611 C C . LEU A 1 604 ? -40.540 11.224 12.874 1.00 55.69 604 LEU A C 1
ATOM 4613 O O . LEU A 1 604 ? -40.634 11.359 11.654 1.00 55.69 604 LEU A O 1
ATOM 4617 N N . PHE A 1 605 ? -41.053 10.183 13.536 1.00 58.81 605 PHE A N 1
ATOM 4618 C CA . PHE A 1 605 ? -41.824 9.101 12.919 1.00 58.81 605 PHE A CA 1
ATOM 4619 C C . PHE A 1 605 ? -43.316 9.112 13.295 1.00 58.81 605 PHE A C 1
ATOM 4621 O O . PHE A 1 605 ? -44.070 8.330 12.711 1.00 58.81 605 PHE A O 1
ATOM 4628 N N . ASP A 1 606 ? -43.722 10.000 14.205 1.00 52.38 606 ASP A N 1
ATOM 4629 C CA . ASP A 1 606 ? -45.109 10.427 14.444 1.00 52.38 606 ASP A CA 1
ATOM 4630 C C . ASP A 1 606 ? -45.413 11.703 13.639 1.00 52.38 606 ASP A C 1
ATOM 4632 O O . ASP A 1 606 ? -46.546 11.818 13.111 1.00 52.38 606 ASP A O 1
#

Foldseek 3Di:
DDDDDDDDDDDDDDDDDDDDDDDDDDDDFDWDDDPNDIDGDDDPDDDDDDDDDDDDDDDDDPPVPDDPDPDDPDQQLVPLAPDDAQDALVRLCVVQNDQQPPDDPNDRDGPPLNVQLNVLRNVLVVLLVCVVVPPDDLLVSLVVNLVSLVSNLVSLVVQLPDPPDSSNPSSVVSNVNSVSLNSLSVLVNVCVVVVQDAAPPDRSNQVSQLSNNSAHSVQCNVCVVDRSLVSSLVVQLVLQDPPDDNVLSVVCSVVPHGSQQQVLCVVLVVGPVNSVQCVQLLHDRHCQQRPNFAEPVFWDFDWAFPDDDPQWTKTWTWGQGPVRDIFTWIWTFQDGAAPVPPDFSADAPLLVVLAQRRRNNVQLLLLQLLVLLCVLLVQLAAWDKHWYWDCPVPPITITIITGDADAAQLQADALVLLLDLVVVQNQLSVLLSCLLFVVQADDSRQKHWDQDPPPRDIYIHGHDSSRTLRLNQQASQLSFAVPDPPRPSGDHAARALAHEPSSLVSLVPQDLVNSVVSSPSDDPSSSNSSNSSSVNVNVVSVVCVVVVRHHHSVCSNPPVNVVRDACRHGPSRVSSVSHHHDDPVVSVVVVVVVVVVVVVVVVVVD